Protein AF-0000000085049836 (afdb_homodimer)

InterPro domains:
  IPR004619 Type III pantothenate kinase [MF_01274] (1-254)
  IPR004619 Type III pantothenate kinase [PF03309] (2-205)
  IPR004619 Type III pantothenate kinase [PTHR34265] (1-253)
  IPR004619 Type III pantothenate kinase [TIGR00671] (2-247)
  IPR043129 ATPase, nucleotide binding domain [SSF53067] (1-122)
  IPR043129 ATPase, nucleotide binding domain [SSF53067] (123-252)

pLDDT: mean 95.53, std 3.92, range [73.44, 98.81]

Radius of gyration: 27.14 Å; Cα contacts (8 Å, |Δi|>4): 1117; chains: 2; bounding box: 43×89×60 Å

Sequence (522 aa):
MLLAIEQGNTNTLFAVHDGEGWRAQWRTATESTRTADEYAVWLYQLLQMNGLDFNQIEDCIISSVVPQSLFNLRKLAQRYFNKTPYVIGDNTHLGIEVRIDKPSEAGADRLVNTVGAWIKYGGPLIVIDSGTATTFDVVAADGALEGTAIAPGINLSVQALHSAAAKLPRIAIERPAHYIGKDTVSAMQSGIFWGYMGLIEYLTDKIQAEYGQSMTVVATGGVASLFEGATDRIHHFDPDLTLRGLLEIYQRTLSNQKKNEMLLAIEQGNTNTLFAVHDGEGWRAQWRTATESTRTADEYAVWLYQLLQMNGLDFNQIEDCIISSVVPQSLFNLRKLAQRYFNKTPYVIGDNTHLGIEVRIDKPSEAGADRLVNTVGAWIKYGGPLIVIDSGTATTFDVVAADGALEGTAIAPGINLSVQALHSAAAKLPRIAIERPAHYIGKDTVSAMQSGIFWGYMGLIEYLTDKIQAEYGQSMTVVATGGVASLFEGATDRIHHFDPDLTLRGLLEIYQRTLSNQKKNE

Structure (mmCIF, N/CA/C/O backbone):
data_AF-0000000085049836-model_v1
#
loop_
_entity.id
_entity.type
_entity.pdbx_description
1 polymer 'Type III pantothenate kinase'
#
loop_
_atom_site.group_PDB
_atom_site.id
_atom_site.type_symbol
_atom_site.label_atom_id
_atom_site.label_alt_id
_atom_site.label_comp_id
_atom_site.label_asym_id
_atom_site.label_entity_id
_atom_site.label_seq_id
_atom_site.pdbx_PDB_ins_code
_atom_site.Cartn_x
_atom_site.Cartn_y
_atom_site.Cartn_z
_atom_site.occupancy
_atom_site.B_iso_or_equiv
_atom_site.auth_seq_id
_atom_site.auth_comp_id
_atom_site.auth_asym_id
_atom_site.auth_atom_id
_atom_site.pdbx_PDB_model_num
ATOM 1 N N . MET A 1 1 ? -10.133 38.125 11.219 1 96.75 1 MET A N 1
ATOM 2 C CA . MET A 1 1 ? -10.195 36.656 11.203 1 96.75 1 MET A CA 1
ATOM 3 C C . MET A 1 1 ? -9.031 36.062 10.398 1 96.75 1 MET A C 1
ATOM 5 O O . MET A 1 1 ? -8.477 36.75 9.523 1 96.75 1 MET A O 1
ATOM 9 N N . LEU A 1 2 ? -8.625 34.938 10.805 1 98.44 2 LEU A N 1
ATOM 10 C CA . LEU A 1 2 ? -7.551 34.25 10.109 1 98.44 2 LEU A CA 1
ATOM 11 C C . LEU A 1 2 ? -8.117 33.188 9.141 1 98.44 2 LEU A C 1
ATOM 13 O O . LEU A 1 2 ? -8.984 32.406 9.516 1 98.44 2 LEU A O 1
ATOM 17 N N . LEU A 1 3 ? -7.691 33.25 7.871 1 98.75 3 LEU A N 1
ATOM 18 C CA . LEU A 1 3 ? -7.938 32.156 6.922 1 98.75 3 LEU A CA 1
ATOM 19 C C . LEU A 1 3 ? -6.766 31.188 6.895 1 98.75 3 LEU A C 1
ATOM 21 O O . LEU A 1 3 ? -5.641 31.562 6.555 1 98.75 3 LEU A O 1
ATOM 25 N N . ALA A 1 4 ? -7.016 30 7.32 1 98.75 4 ALA A N 1
ATOM 26 C CA . ALA A 1 4 ? -6.012 28.938 7.258 1 98.75 4 ALA A CA 1
ATOM 27 C C . ALA A 1 4 ? -6.277 28 6.082 1 98.75 4 ALA A C 1
ATOM 29 O O . ALA A 1 4 ? -7.402 27.531 5.895 1 98.75 4 ALA A O 1
ATOM 30 N N . ILE A 1 5 ? -5.258 27.734 5.285 1 98.5 5 ILE A N 1
ATOM 31 C CA . ILE A 1 5 ? -5.363 26.859 4.121 1 98.5 5 ILE A CA 1
ATOM 32 C C . ILE A 1 5 ? -4.379 25.703 4.258 1 98.5 5 ILE A C 1
ATOM 34 O O . ILE A 1 5 ? -3.172 25.906 4.383 1 98.5 5 ILE A O 1
ATOM 38 N N . GLU A 1 6 ? -4.852 24.547 4.324 1 97.44 6 GLU A N 1
ATOM 39 C CA . GLU A 1 6 ? -4.059 23.328 4.305 1 97.44 6 GLU A CA 1
ATOM 40 C C . GLU A 1 6 ? -4.266 22.547 3.002 1 97.44 6 GLU A C 1
ATOM 42 O O . GLU A 1 6 ? -5.312 21.938 2.801 1 97.44 6 GLU A O 1
ATOM 47 N N . GLN A 1 7 ? -3.285 22.562 2.182 1 96.62 7 GLN A N 1
ATOM 48 C CA . GLN A 1 7 ? -3.414 21.969 0.858 1 96.62 7 GLN A CA 1
ATOM 49 C C . GLN A 1 7 ? -2.551 20.719 0.735 1 96.62 7 GLN A C 1
ATOM 51 O O . GLN A 1 7 ? -1.323 20.812 0.684 1 96.62 7 GLN A O 1
ATOM 56 N N . GLY A 1 8 ? -3.211 19.625 0.737 1 93.81 8 GLY A N 1
ATOM 57 C CA . GLY A 1 8 ? -2.566 18.359 0.399 1 93.81 8 GLY A CA 1
ATOM 58 C C . GLY A 1 8 ? -2.678 18.016 -1.072 1 93.81 8 GLY A C 1
ATOM 59 O O . GLY A 1 8 ? -3.227 18.781 -1.86 1 93.81 8 GLY A O 1
ATOM 60 N N . ASN A 1 9 ? -2.211 16.812 -1.449 1 92.25 9 ASN A N 1
ATOM 61 C CA . ASN A 1 9 ? -2.205 16.375 -2.84 1 92.25 9 ASN A CA 1
ATOM 62 C C . ASN A 1 9 ? -3.617 16.094 -3.342 1 92.25 9 ASN A C 1
ATOM 64 O O . ASN A 1 9 ? -3.898 16.234 -4.531 1 92.25 9 ASN A O 1
ATOM 68 N N . THR A 1 10 ? -4.461 15.742 -2.439 1 91 10 THR A N 1
ATOM 69 C CA . THR A 1 10 ? -5.781 15.273 -2.844 1 91 10 THR A CA 1
ATOM 70 C C . THR A 1 10 ? -6.848 16.312 -2.521 1 91 10 THR A C 1
ATOM 72 O O . THR A 1 10 ? -7.742 16.562 -3.332 1 91 10 THR A O 1
ATOM 75 N N . ASN A 1 11 ? -6.746 16.844 -1.366 1 93.44 11 ASN A N 1
ATOM 76 C CA . ASN A 1 11 ? -7.75 17.797 -0.92 1 93.44 11 ASN A CA 1
ATOM 77 C C . ASN A 1 11 ? -7.113 19.047 -0.319 1 93.44 11 ASN A C 1
ATOM 79 O O . ASN A 1 11 ? -5.961 19.016 0.124 1 93.44 11 ASN A O 1
ATOM 83 N N . THR A 1 12 ? -7.883 20.078 -0.351 1 96.81 12 THR A N 1
ATOM 84 C CA . THR A 1 12 ? -7.508 21.344 0.276 1 96.81 12 THR A CA 1
ATOM 85 C C . THR A 1 12 ? -8.547 21.766 1.315 1 96.81 12 THR A C 1
ATOM 87 O O . THR A 1 12 ? -9.742 21.797 1.026 1 96.81 12 THR A O 1
ATOM 90 N N . LEU A 1 13 ? -8.07 22.031 2.48 1 97.44 13 LEU A N 1
ATOM 91 C CA . LEU A 1 13 ? -8.93 22.484 3.57 1 97.44 13 LEU A CA 1
ATOM 92 C C . LEU A 1 13 ? -8.789 23.984 3.783 1 97.44 13 LEU A C 1
ATOM 94 O O . LEU A 1 13 ? -7.668 24.516 3.842 1 97.44 13 LEU A O 1
ATOM 98 N N . PHE A 1 14 ? -9.93 24.672 3.756 1 98.44 14 PHE A N 1
ATOM 99 C CA . PHE A 1 14 ? -10.016 26.078 4.148 1 98.44 14 PHE A CA 1
ATOM 100 C C . PHE A 1 14 ? -10.742 26.219 5.477 1 98.44 14 PHE A C 1
ATOM 102 O O . PHE A 1 14 ? -11.805 25.625 5.68 1 98.44 14 PHE A O 1
ATOM 109 N N . ALA A 1 15 ? -10.141 26.984 6.375 1 98.56 15 ALA A N 1
ATOM 110 C CA . ALA A 1 15 ? -10.773 27.188 7.672 1 98.56 15 ALA A CA 1
ATOM 111 C C . ALA A 1 15 ? -10.641 28.641 8.117 1 98.56 15 ALA A C 1
ATOM 113 O O . ALA A 1 15 ? -9.625 29.297 7.84 1 98.56 15 ALA A O 1
ATOM 114 N N . VAL A 1 16 ? -11.641 29.141 8.812 1 98.44 16 VAL A N 1
ATOM 115 C CA . VAL A 1 16 ? -11.633 30.516 9.297 1 98.44 16 VAL A CA 1
ATOM 116 C C . VAL A 1 16 ? -11.672 30.516 10.828 1 98.44 16 VAL A C 1
ATOM 118 O O . VAL A 1 16 ? -12.508 29.859 11.438 1 98.44 16 VAL A O 1
ATOM 121 N N . HIS A 1 17 ? -10.711 31.203 11.406 1 98.31 17 HIS A N 1
ATOM 122 C CA . HIS A 1 17 ? -10.625 31.391 12.852 1 98.31 17 HIS A CA 1
ATOM 123 C C . HIS A 1 17 ? -10.922 32.844 13.242 1 98.31 17 HIS A C 1
ATOM 125 O O . HIS A 1 17 ? -10.359 33.75 12.672 1 98.31 17 HIS A O 1
ATOM 131 N N . ASP A 1 18 ? -11.758 33.062 14.258 1 96.88 18 ASP A N 1
ATOM 132 C CA . ASP A 1 18 ? -12.18 34.438 14.57 1 96.88 18 ASP A CA 1
ATOM 133 C C . ASP A 1 18 ? -11.414 34.969 15.773 1 96.88 18 ASP A C 1
ATOM 135 O O . ASP A 1 18 ? -11.828 35.969 16.375 1 96.88 18 ASP A O 1
ATOM 139 N N . GLY A 1 19 ? -10.367 34.281 16.188 1 95.25 19 GLY A N 1
ATOM 140 C CA . GLY A 1 19 ? -9.602 34.688 17.359 1 95.25 19 GLY A CA 1
ATOM 141 C C . GLY A 1 19 ? -9.922 33.844 18.578 1 95.25 19 GLY A C 1
ATOM 142 O O . GLY A 1 19 ? -9.078 33.656 19.469 1 95.25 19 GLY A O 1
ATOM 143 N N . GLU A 1 20 ? -11.094 33.312 18.641 1 96.19 20 GLU A N 1
ATOM 144 C CA . GLU A 1 20 ? -11.547 32.531 19.766 1 96.19 20 GLU A CA 1
ATOM 145 C C . GLU A 1 20 ? -11.703 31.047 19.375 1 96.19 20 GLU A C 1
ATOM 147 O O . GLU A 1 20 ? -11.367 30.156 20.156 1 96.19 20 GLU A O 1
ATOM 152 N N . GLY A 1 21 ? -12.18 30.859 18.203 1 97.06 21 GLY A N 1
ATOM 153 C CA . GLY A 1 21 ? -12.398 29.5 17.734 1 97.06 21 GLY A CA 1
ATOM 154 C C . GLY A 1 21 ? -12.562 29.406 16.234 1 97.06 21 GLY A C 1
ATOM 155 O O . GLY A 1 21 ? -12.578 30.438 15.539 1 97.06 21 GLY A O 1
ATOM 156 N N . TRP A 1 22 ? -12.609 28.219 15.789 1 97.31 22 TRP A N 1
ATOM 157 C CA . TRP A 1 22 ? -12.852 27.969 14.367 1 97.31 22 TRP A CA 1
ATOM 158 C C . TRP A 1 22 ? -14.328 28.141 14.031 1 97.31 22 TRP A C 1
ATOM 160 O O . TRP A 1 22 ? -15.188 27.516 14.641 1 97.31 22 TRP A O 1
ATOM 170 N N . ARG A 1 23 ? -14.617 28.906 13.016 1 96.56 23 ARG A N 1
ATOM 171 C CA . ARG A 1 23 ? -15.984 29.297 12.695 1 96.56 23 ARG A CA 1
ATOM 172 C C . ARG A 1 23 ? -16.516 28.453 11.531 1 96.56 23 ARG A C 1
ATOM 174 O O . ARG A 1 23 ? -17.734 28.219 11.438 1 96.56 23 ARG A O 1
ATOM 181 N N . ALA A 1 24 ? -15.656 28.094 10.641 1 97.19 24 ALA A N 1
ATOM 182 C CA . ALA A 1 24 ? -16.062 27.344 9.453 1 97.19 24 ALA A CA 1
ATOM 183 C C . ALA A 1 24 ? -14.883 26.594 8.852 1 97.19 24 ALA A C 1
ATOM 185 O O . ALA A 1 24 ? -13.734 27.016 8.984 1 97.19 24 ALA A O 1
ATOM 186 N N . GLN A 1 25 ? -15.156 25.5 8.281 1 97.62 25 GLN A N 1
ATOM 187 C CA . GLN A 1 25 ? -14.203 24.656 7.559 1 97.62 25 GLN A CA 1
ATOM 188 C C . GLN A 1 25 ? -14.812 24.109 6.27 1 97.62 25 GLN A C 1
ATOM 190 O O . GLN A 1 25 ? -15.977 23.703 6.25 1 97.62 25 GLN A O 1
ATOM 195 N N . TRP A 1 26 ? -14.055 24.188 5.203 1 98.12 26 TRP A N 1
ATOM 196 C CA . TRP A 1 26 ? -14.508 23.672 3.912 1 98.12 26 TRP A CA 1
ATOM 197 C C . TRP A 1 26 ? -13.398 22.891 3.215 1 98.12 26 TRP A C 1
ATOM 199 O O . TRP A 1 26 ? -12.211 23.219 3.375 1 98.12 26 TRP A O 1
ATOM 209 N N . ARG A 1 27 ? -13.789 21.938 2.494 1 96.69 27 ARG A N 1
ATOM 210 C CA . ARG A 1 27 ? -12.828 21.156 1.721 1 96.69 27 ARG A CA 1
ATOM 211 C C . ARG A 1 27 ? -13.172 21.172 0.235 1 96.69 27 ARG A C 1
ATOM 213 O O . ARG A 1 27 ? -14.344 21.266 -0.135 1 96.69 27 ARG A O 1
ATOM 220 N N . THR A 1 28 ? -12.172 21.188 -0.581 1 97.19 28 THR A N 1
ATOM 221 C CA . THR A 1 28 ? -12.297 21.031 -2.025 1 97.19 28 THR A CA 1
ATOM 222 C C . THR A 1 28 ? -11.188 20.141 -2.57 1 97.19 28 THR A C 1
ATOM 224 O O . THR A 1 28 ? -10.148 19.969 -1.933 1 97.19 28 THR A O 1
ATOM 227 N N . ALA A 1 29 ? -11.445 19.484 -3.703 1 95.75 29 ALA A N 1
ATOM 228 C CA . ALA A 1 29 ? -10.391 18.703 -4.359 1 95.75 29 ALA A CA 1
ATOM 229 C C . ALA A 1 29 ? -9.211 19.609 -4.742 1 95.75 29 ALA A C 1
ATOM 231 O O . ALA A 1 29 ? -9.406 20.75 -5.16 1 95.75 29 ALA A O 1
ATOM 232 N N . THR A 1 30 ? -8.047 19.078 -4.555 1 95.12 30 THR A N 1
ATOM 233 C CA . THR A 1 30 ? -6.863 19.812 -4.98 1 95.12 30 THR A CA 1
ATOM 234 C C . THR A 1 30 ? -6.723 19.781 -6.5 1 95.12 30 THR A C 1
ATOM 236 O O . THR A 1 30 ? -6.652 18.703 -7.098 1 95.12 30 THR A O 1
ATOM 239 N N . GLU A 1 31 ? -6.805 20.922 -7.059 1 93.56 31 GLU A N 1
ATOM 240 C CA . GLU A 1 31 ? -6.535 21.125 -8.484 1 93.56 31 GLU A CA 1
ATOM 241 C C . GLU A 1 31 ? -5.398 22.109 -8.695 1 93.56 31 GLU A C 1
ATOM 243 O O . GLU A 1 31 ? -5.539 23.297 -8.406 1 93.56 31 GLU A O 1
ATOM 248 N N . SER A 1 32 ? -4.34 21.609 -9.281 1 89.38 32 SER A N 1
ATOM 249 C CA . SER A 1 32 ? -3.115 22.391 -9.383 1 89.38 32 SER A CA 1
ATOM 250 C C . SER A 1 32 ? -3.301 23.594 -10.312 1 89.38 32 SER A C 1
ATOM 252 O O . SER A 1 32 ? -2.576 24.578 -10.211 1 89.38 32 SER A O 1
ATOM 254 N N . THR A 1 33 ? -4.293 23.516 -11.18 1 91.56 33 THR A N 1
ATOM 255 C CA . THR A 1 33 ? -4.457 24.562 -12.172 1 91.56 33 THR A CA 1
ATOM 256 C C . THR A 1 33 ? -5.531 25.562 -11.727 1 91.56 33 THR A C 1
ATOM 258 O O . THR A 1 33 ? -5.816 26.531 -12.438 1 91.56 33 THR A O 1
ATOM 261 N N . ARG A 1 34 ? -6.148 25.312 -10.594 1 95.31 34 ARG A N 1
ATOM 262 C CA . ARG A 1 34 ? -7.172 26.234 -10.109 1 95.31 34 ARG A CA 1
ATOM 263 C C . ARG A 1 34 ? -6.594 27.641 -9.891 1 95.31 34 ARG A C 1
ATOM 265 O O . ARG A 1 34 ? -5.547 27.781 -9.258 1 95.31 34 ARG A O 1
ATOM 272 N N . THR A 1 35 ? -7.238 28.672 -10.469 1 96.38 35 THR A N 1
ATOM 273 C CA . THR A 1 35 ? -6.734 30.031 -10.391 1 96.38 35 THR A CA 1
ATOM 274 C C . THR A 1 35 ? -7.191 30.703 -9.102 1 96.38 35 THR A C 1
ATOM 276 O O . THR A 1 35 ? -8.094 30.219 -8.422 1 96.38 35 THR A O 1
ATOM 279 N N . ALA A 1 36 ? -6.523 31.875 -8.789 1 97.5 36 ALA A N 1
ATOM 280 C CA . ALA A 1 36 ? -6.895 32.688 -7.629 1 97.5 36 ALA A CA 1
ATOM 281 C C . ALA A 1 36 ? -8.359 33.094 -7.699 1 97.5 36 ALA A C 1
ATOM 283 O O . ALA A 1 36 ? -9.062 33.094 -6.688 1 97.5 36 ALA A O 1
ATOM 284 N N . ASP A 1 37 ? -8.828 33.406 -8.906 1 98 37 ASP A N 1
ATOM 285 C CA . ASP A 1 37 ? -10.195 33.875 -9.094 1 98 37 ASP A CA 1
ATOM 286 C C . ASP A 1 37 ? -11.195 32.75 -8.844 1 98 37 ASP A C 1
ATOM 288 O O . ASP A 1 37 ? -12.273 32.969 -8.289 1 98 37 ASP A O 1
ATOM 292 N N . GLU A 1 38 ? -10.828 31.562 -9.273 1 98 38 GLU A N 1
ATOM 293 C CA . GLU A 1 38 ? -11.688 30.406 -9.031 1 98 38 GLU A CA 1
ATOM 294 C C . GLU A 1 38 ? -11.805 30.109 -7.535 1 98 38 GLU A C 1
ATOM 296 O O . GLU A 1 38 ? -12.898 29.844 -7.031 1 98 38 GLU A O 1
ATOM 301 N N . TYR A 1 39 ? -10.68 30.172 -6.844 1 97.81 39 TYR A N 1
ATOM 302 C CA . TYR A 1 39 ? -10.703 30.031 -5.391 1 97.81 39 TYR A CA 1
ATOM 303 C C . TYR A 1 39 ? -11.578 31.094 -4.75 1 97.81 39 TYR A C 1
ATOM 305 O O . TYR A 1 39 ? -12.367 30.812 -3.85 1 97.81 39 TYR A O 1
ATOM 313 N N . ALA A 1 40 ? -11.438 32.312 -5.223 1 97.94 40 ALA A N 1
ATOM 314 C CA . ALA A 1 40 ? -12.125 33.469 -4.637 1 97.94 40 ALA A CA 1
ATOM 315 C C . ALA A 1 40 ? -13.633 33.312 -4.758 1 97.94 40 ALA A C 1
ATOM 317 O O . ALA A 1 40 ? -14.367 33.531 -3.787 1 97.94 40 ALA A O 1
ATOM 318 N N . VAL A 1 41 ? -14.055 32.969 -5.934 1 98.12 41 VAL A N 1
ATOM 319 C CA . VAL A 1 41 ? -15.492 32.812 -6.172 1 98.12 41 VAL A CA 1
ATOM 320 C C . VAL A 1 41 ? -16.062 31.719 -5.277 1 98.12 41 VAL A C 1
ATOM 322 O O . VAL A 1 41 ? -17.109 31.906 -4.645 1 98.12 41 VAL A O 1
ATOM 325 N N . TRP A 1 42 ? -15.375 30.625 -5.277 1 97.94 42 TRP A N 1
ATOM 326 C CA . TRP A 1 42 ? -15.781 29.484 -4.48 1 97.94 42 TRP A CA 1
ATOM 327 C C . TRP A 1 42 ? -15.82 29.828 -2.998 1 97.94 42 TRP A C 1
ATOM 329 O O . TRP A 1 42 ? -16.812 29.578 -2.32 1 97.94 42 TRP A O 1
ATOM 339 N N . LEU A 1 43 ? -14.781 30.453 -2.5 1 97.94 43 LEU A N 1
ATOM 340 C CA . LEU A 1 43 ? -14.641 30.797 -1.088 1 97.94 43 LEU A CA 1
ATOM 341 C C . LEU A 1 43 ? -15.625 31.891 -0.685 1 97.94 43 LEU A C 1
ATOM 343 O O . LEU A 1 43 ? -16.188 31.844 0.413 1 97.94 43 LEU A O 1
ATOM 347 N N . TYR A 1 44 ? -15.844 32.812 -1.557 1 97.88 44 TYR A N 1
ATOM 348 C CA . TYR A 1 44 ? -16.75 33.938 -1.281 1 97.88 44 TYR A CA 1
ATOM 349 C C . TYR A 1 44 ? -18.156 33.406 -0.995 1 97.88 44 TYR A C 1
ATOM 351 O O . TYR A 1 44 ? -18.797 33.844 -0.028 1 97.88 44 TYR A O 1
ATOM 359 N N . GLN A 1 45 ? -18.625 32.531 -1.851 1 97.94 45 GLN A N 1
ATOM 360 C CA . GLN A 1 45 ? -19.969 31.984 -1.692 1 97.94 45 GLN A CA 1
ATOM 361 C C . GLN A 1 45 ? -20.094 31.25 -0.365 1 97.94 45 GLN A C 1
ATOM 363 O O . GLN A 1 45 ? -21.109 31.391 0.328 1 97.94 45 GLN A O 1
ATOM 368 N N . LEU A 1 46 ? -19.109 30.531 -0.038 1 98.06 46 LEU A N 1
ATOM 369 C CA . LEU A 1 46 ? -19.141 29.766 1.197 1 98.06 46 LEU A CA 1
ATOM 370 C C . LEU A 1 46 ? -19.109 30.672 2.416 1 98.06 46 LEU A C 1
ATOM 372 O O . LEU A 1 46 ? -19.781 30.406 3.414 1 98.06 46 LEU A O 1
ATOM 376 N N . LEU A 1 47 ? -18.297 31.703 2.357 1 97.12 47 LEU A N 1
ATOM 377 C CA . LEU A 1 47 ? -18.281 32.688 3.43 1 97.12 47 LEU A CA 1
ATOM 378 C C . LEU A 1 47 ? -19.672 33.312 3.609 1 97.12 47 LEU A C 1
ATOM 380 O O . LEU A 1 47 ? -20.188 33.375 4.727 1 97.12 47 LEU A O 1
ATOM 384 N N . GLN A 1 48 ? -20.266 33.688 2.527 1 96.88 48 GLN A N 1
ATOM 385 C CA . GLN A 1 48 ? -21.578 34.312 2.572 1 96.88 48 GLN A CA 1
ATOM 386 C C . GLN A 1 48 ? -22.625 33.375 3.174 1 96.88 48 GLN A C 1
ATOM 388 O O . GLN A 1 48 ? -23.453 33.812 3.98 1 96.88 48 GLN A O 1
ATOM 393 N N . MET A 1 49 ? -22.562 32.219 2.775 1 97.44 49 MET A N 1
ATOM 394 C CA . MET A 1 49 ? -23.5 31.219 3.271 1 97.44 49 MET A CA 1
ATOM 395 C C . MET A 1 49 ? -23.375 31.047 4.781 1 97.44 49 MET A C 1
ATOM 397 O O . MET A 1 49 ? -24.312 30.594 5.441 1 97.44 49 MET A O 1
ATOM 401 N N . ASN A 1 50 ? -22.266 31.438 5.316 1 96.19 50 ASN A N 1
ATOM 402 C CA . ASN A 1 50 ? -22.031 31.297 6.75 1 96.19 50 ASN A CA 1
ATOM 403 C C . ASN A 1 50 ? -22.047 32.656 7.457 1 96.19 50 ASN A C 1
ATOM 405 O O . ASN A 1 50 ? -21.547 32.781 8.578 1 96.19 50 ASN A O 1
ATOM 409 N N . GLY A 1 51 ? -22.5 33.625 6.773 1 95.94 51 GLY A N 1
ATOM 410 C CA . GLY A 1 51 ? -22.641 34.969 7.363 1 95.94 51 GLY A CA 1
ATOM 411 C C . GLY A 1 51 ? -21.312 35.688 7.527 1 95.94 51 GLY A C 1
ATOM 412 O O . GLY A 1 51 ? -21.172 36.531 8.414 1 95.94 51 GLY A O 1
ATOM 413 N N . LEU A 1 52 ? -20.328 35.312 6.809 1 95.88 52 LEU A N 1
ATOM 414 C CA . LEU A 1 52 ? -19.016 35.938 6.832 1 95.88 52 LEU A CA 1
ATOM 415 C C . LEU A 1 52 ? -18.734 36.656 5.523 1 95.88 52 LEU A C 1
ATOM 417 O O . LEU A 1 52 ? -19.5 36.531 4.566 1 95.88 52 LEU A O 1
ATOM 421 N N . ASP A 1 53 ? -17.672 37.469 5.547 1 95 53 ASP A N 1
ATOM 422 C CA . ASP A 1 53 ? -17.312 38.25 4.371 1 95 53 ASP A CA 1
ATOM 423 C C . ASP A 1 53 ? -15.789 38.344 4.211 1 95 53 ASP A C 1
ATOM 425 O O . ASP A 1 53 ? -15.047 38.188 5.184 1 95 53 ASP A O 1
ATOM 429 N N . PHE A 1 54 ? -15.391 38.656 2.979 1 95.75 54 PHE A N 1
ATOM 430 C CA . PHE A 1 54 ? -13.969 38.781 2.674 1 95.75 54 PHE A CA 1
ATOM 431 C C . PHE A 1 54 ? -13.328 39.875 3.521 1 95.75 54 PHE A C 1
ATOM 433 O O . PHE A 1 54 ? -12.156 39.781 3.902 1 95.75 54 PHE A O 1
ATOM 440 N N . ASN A 1 55 ? -14.062 40.906 3.783 1 95.5 55 ASN A N 1
ATOM 441 C CA . ASN A 1 55 ? -13.523 42.062 4.512 1 95.5 55 ASN A CA 1
ATOM 442 C C . ASN A 1 55 ? -13.195 41.688 5.957 1 95.5 55 ASN A C 1
ATOM 444 O O . ASN A 1 55 ? -12.469 42.438 6.633 1 95.5 55 ASN A O 1
ATOM 448 N N . GLN A 1 56 ? -13.68 40.562 6.406 1 96.44 56 GLN A N 1
ATOM 449 C CA . GLN A 1 56 ? -13.453 40.125 7.777 1 96.44 56 GLN A CA 1
ATOM 450 C C . GLN A 1 56 ? -12.164 39.312 7.887 1 96.44 56 GLN A C 1
ATOM 452 O O 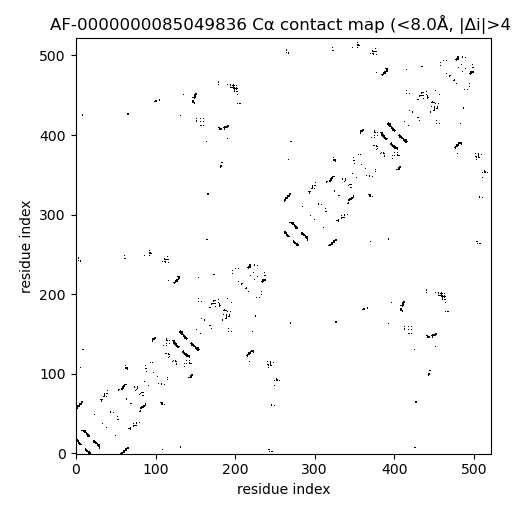. GLN A 1 56 ? -11.695 39.031 8.992 1 96.44 56 GLN A O 1
ATOM 457 N N . ILE A 1 57 ? -11.617 38.906 6.77 1 97.44 57 ILE A N 1
ATOM 458 C CA . ILE A 1 57 ? -10.375 38.156 6.77 1 97.44 57 ILE A CA 1
ATOM 459 C C . ILE A 1 57 ? -9.188 39.094 6.922 1 97.44 57 ILE A C 1
ATOM 461 O O . ILE A 1 57 ? -8.953 39.969 6.062 1 97.44 57 ILE A O 1
ATOM 465 N N . GLU A 1 58 ? -8.398 38.969 7.957 1 96.56 58 GLU A N 1
ATOM 466 C CA . GLU A 1 58 ? -7.336 39.875 8.305 1 96.56 58 GLU A CA 1
ATOM 467 C C . GLU A 1 58 ? -5.965 39.312 7.988 1 96.56 58 GLU A C 1
ATOM 469 O O . GLU A 1 58 ? -4.98 40.031 7.863 1 96.56 58 GLU A O 1
ATOM 474 N N . ASP A 1 59 ? -5.871 38 7.938 1 97.69 59 ASP A N 1
ATOM 475 C CA . ASP A 1 59 ? -4.613 37.312 7.633 1 97.69 59 ASP A CA 1
ATOM 476 C C . ASP A 1 59 ? -4.871 35.938 7.008 1 97.69 59 ASP A C 1
ATOM 478 O O . ASP A 1 59 ? -5.996 35.438 7.047 1 97.69 59 ASP A O 1
ATOM 482 N N . CYS A 1 60 ? -3.828 35.438 6.426 1 98.56 60 CYS A N 1
ATOM 483 C CA . CYS A 1 60 ? -3.893 34.125 5.766 1 98.56 60 CYS A CA 1
ATOM 484 C C . CYS A 1 60 ? -2.629 33.312 6.027 1 98.56 60 CYS A C 1
ATOM 486 O O . CYS A 1 60 ? -1.52 33.844 5.969 1 98.56 60 CYS A O 1
ATOM 488 N N . ILE A 1 61 ? -2.783 32.125 6.434 1 98.75 61 ILE A N 1
ATOM 489 C CA . ILE A 1 61 ? -1.655 31.203 6.57 1 98.75 61 ILE A CA 1
ATOM 490 C C . ILE A 1 61 ? -1.873 29.969 5.684 1 98.75 61 ILE A C 1
ATOM 492 O O . ILE A 1 61 ? -2.99 29.469 5.586 1 98.75 61 ILE A O 1
ATOM 496 N N . ILE A 1 62 ? -0.816 29.531 4.969 1 98.56 62 ILE A N 1
ATOM 497 C CA . ILE A 1 62 ? -0.927 28.469 3.965 1 98.56 62 ILE A CA 1
ATOM 498 C C . ILE A 1 62 ? 0.095 27.375 4.258 1 98.56 62 ILE A C 1
ATOM 500 O O . ILE A 1 62 ? 1.283 27.656 4.43 1 98.56 62 ILE A O 1
ATOM 504 N N . SER A 1 63 ? -0.367 26.203 4.418 1 97.94 63 SER A N 1
ATOM 505 C CA . SER A 1 63 ? 0.433 24.984 4.352 1 97.94 63 SER A CA 1
ATOM 506 C C . SER A 1 63 ? 0.129 24.188 3.086 1 97.94 63 SER A C 1
ATOM 508 O O . SER A 1 63 ? -0.997 23.719 2.893 1 97.94 63 SER A O 1
ATOM 510 N N . SER A 1 64 ? 1.1 24.062 2.211 1 95.94 64 SER A N 1
ATOM 511 C CA . SER A 1 64 ? 0.86 23.359 0.948 1 95.94 64 SER A CA 1
ATOM 512 C C . SER A 1 64 ? 2.014 22.438 0.602 1 95.94 64 SER A C 1
ATOM 514 O O . SER A 1 64 ? 3.182 22.781 0.798 1 95.94 64 SER A O 1
ATOM 516 N N . VAL A 1 65 ? 1.669 21.297 0.157 1 92.81 65 VAL A N 1
ATOM 517 C CA . VAL A 1 65 ? 2.693 20.391 -0.353 1 92.81 65 VAL A CA 1
ATOM 518 C C . VAL A 1 65 ? 2.578 20.281 -1.871 1 92.81 65 VAL A C 1
ATOM 520 O O . VAL A 1 65 ? 3.104 19.344 -2.475 1 92.81 65 VAL A O 1
ATOM 523 N N . VAL A 1 66 ? 1.853 21.156 -2.512 1 92.38 66 VAL A N 1
ATOM 524 C CA . VAL A 1 66 ? 1.665 21.234 -3.957 1 92.38 66 VAL A CA 1
ATOM 525 C C . VAL A 1 66 ? 2.268 22.531 -4.484 1 92.38 66 VAL A C 1
ATOM 527 O O . VAL A 1 66 ? 1.56 23.531 -4.648 1 92.38 66 VAL A O 1
ATOM 530 N N . PRO A 1 67 ? 3.459 22.469 -4.883 1 87.12 67 PRO A N 1
ATOM 531 C CA . PRO A 1 67 ? 4.16 23.688 -5.27 1 87.12 67 PRO A CA 1
ATOM 532 C C . PRO A 1 67 ? 3.449 24.438 -6.391 1 87.12 67 PRO A C 1
ATOM 534 O O . PRO A 1 67 ? 3.385 25.672 -6.367 1 87.12 67 PRO A O 1
ATOM 537 N N . GLN A 1 68 ? 2.834 23.734 -7.266 1 88.06 68 GLN A N 1
ATOM 538 C CA . GLN A 1 68 ? 2.227 24.328 -8.453 1 88.06 68 GLN A CA 1
ATOM 539 C C . GLN A 1 68 ? 1.016 25.172 -8.078 1 88.06 68 GLN A C 1
ATOM 541 O O . GLN A 1 68 ? 0.636 26.094 -8.82 1 88.06 68 GLN A O 1
ATOM 546 N N . SER A 1 69 ? 0.472 24.891 -6.93 1 93.12 69 SER A N 1
ATOM 547 C CA . SER A 1 69 ? -0.758 25.562 -6.52 1 93.12 69 SER A CA 1
ATOM 548 C C . SER A 1 69 ? -0.463 26.75 -5.625 1 93.12 69 SER A C 1
ATOM 550 O O . SER A 1 69 ? -1.329 27.609 -5.418 1 93.12 69 SER A O 1
ATOM 552 N N . LEU A 1 70 ? 0.715 26.812 -5.129 1 93.88 70 LEU A N 1
ATOM 553 C CA . LEU A 1 70 ? 1.061 27.797 -4.121 1 93.88 70 LEU A CA 1
ATOM 554 C C . LEU A 1 70 ? 0.964 29.219 -4.695 1 93.88 70 LEU A C 1
ATOM 556 O O . LEU A 1 70 ? 0.54 30.141 -4.004 1 93.88 70 LEU A O 1
ATOM 560 N N . PHE A 1 71 ? 1.333 29.359 -5.957 1 95 71 PHE A N 1
ATOM 561 C CA . PHE A 1 71 ? 1.276 30.656 -6.609 1 95 71 PHE A CA 1
ATOM 562 C C . PHE A 1 71 ? -0.14 31.219 -6.57 1 95 71 PHE A C 1
ATOM 564 O O . PHE A 1 71 ? -0.345 32.375 -6.18 1 95 71 PHE A O 1
ATOM 571 N N . ASN A 1 72 ? -1.094 30.422 -6.945 1 97.12 72 ASN A N 1
ATOM 572 C CA . ASN A 1 72 ? -2.477 30.875 -7.031 1 97.12 72 ASN A CA 1
ATOM 573 C C . ASN A 1 72 ? -3.08 31.109 -5.648 1 97.12 72 ASN A C 1
ATOM 575 O O . ASN A 1 72 ? -3.912 32 -5.477 1 97.12 72 ASN A O 1
ATOM 579 N N . LEU A 1 73 ? -2.643 30.391 -4.691 1 97.88 73 LEU A N 1
ATOM 580 C CA . LEU A 1 73 ? -3.117 30.609 -3.33 1 97.88 73 LEU A CA 1
ATOM 581 C C . LEU A 1 73 ? -2.561 31.906 -2.768 1 97.88 73 LEU A C 1
ATOM 583 O O . LEU A 1 73 ? -3.268 32.625 -2.066 1 97.88 73 LEU A O 1
ATOM 587 N N . ARG A 1 74 ? -1.314 32.188 -3.059 1 97.75 74 ARG A N 1
ATOM 588 C CA . ARG A 1 74 ? -0.734 33.469 -2.684 1 97.75 74 ARG A CA 1
ATOM 589 C C . ARG A 1 74 ? -1.495 34.625 -3.33 1 97.75 74 ARG A C 1
ATOM 591 O O . ARG A 1 74 ? -1.792 35.625 -2.674 1 97.75 74 ARG A O 1
ATOM 598 N N . LYS A 1 75 ? -1.75 34.438 -4.609 1 97.88 75 LYS A N 1
ATOM 599 C CA . LYS A 1 75 ? -2.473 35.469 -5.355 1 97.88 75 LYS A CA 1
ATOM 600 C C . LYS A 1 75 ? -3.871 35.688 -4.781 1 97.88 75 LYS A C 1
ATOM 602 O O . LYS A 1 75 ? -4.379 36.812 -4.77 1 97.88 75 LYS A O 1
ATOM 607 N N . LEU A 1 76 ? -4.516 34.625 -4.352 1 98.12 76 LEU A N 1
ATOM 608 C CA . LEU A 1 76 ? -5.812 34.719 -3.691 1 98.12 76 LEU A CA 1
ATOM 609 C C . LEU A 1 76 ? -5.734 35.656 -2.494 1 98.12 76 LEU A C 1
ATOM 611 O O . LEU A 1 76 ? -6.551 36.594 -2.369 1 98.12 76 LEU A O 1
ATOM 615 N N . ALA A 1 77 ? -4.762 35.469 -1.634 1 98.06 77 ALA A N 1
ATOM 616 C CA . ALA A 1 77 ? -4.602 36.281 -0.433 1 98.06 77 ALA A CA 1
ATOM 617 C C . ALA A 1 77 ? -4.297 37.719 -0.793 1 98.06 77 ALA A C 1
ATOM 619 O O . ALA A 1 77 ? -4.887 38.656 -0.229 1 98.06 77 ALA A O 1
ATOM 620 N N . GLN A 1 78 ? -3.43 37.938 -1.726 1 97.81 78 GLN A N 1
ATOM 621 C CA . GLN A 1 78 ? -2.969 39.25 -2.098 1 97.81 78 GLN A CA 1
ATOM 622 C C . GLN A 1 78 ? -4.078 40.062 -2.785 1 97.81 78 GLN A C 1
ATOM 624 O O . GLN A 1 78 ? -4.332 41.219 -2.438 1 97.81 78 GLN A O 1
ATOM 629 N N . ARG A 1 79 ? -4.73 39.438 -3.691 1 97.25 79 ARG A N 1
ATOM 630 C CA . ARG A 1 79 ? -5.691 40.125 -4.539 1 97.25 79 ARG A CA 1
ATOM 631 C C . ARG A 1 79 ? -7.004 40.375 -3.801 1 97.25 79 ARG A C 1
ATOM 633 O O . ARG A 1 79 ? -7.637 41.406 -3.969 1 97.25 79 ARG A O 1
ATOM 640 N N . TYR A 1 80 ? -7.387 39.438 -3.018 1 97.31 80 TYR A N 1
ATOM 641 C CA . TYR A 1 80 ? -8.758 39.5 -2.518 1 97.31 80 TYR A CA 1
ATOM 642 C C . TYR A 1 80 ? -8.781 39.906 -1.043 1 97.31 80 TYR A C 1
ATOM 644 O O . TYR A 1 80 ? -9.781 40.406 -0.545 1 97.31 80 TYR A O 1
ATOM 652 N N . PHE A 1 81 ? -7.676 39.688 -0.4 1 96.56 81 PHE A N 1
ATOM 653 C CA . PHE A 1 81 ? -7.633 40.062 1.009 1 96.56 81 PHE A CA 1
ATOM 654 C C . PHE A 1 81 ? -6.609 41.156 1.246 1 96.56 81 PHE A C 1
ATOM 656 O O . PHE A 1 81 ? -6.5 41.688 2.357 1 96.56 81 PHE A O 1
ATOM 663 N N . ASN A 1 82 ? -5.887 41.469 0.253 1 96.44 82 ASN A N 1
ATOM 664 C CA . ASN A 1 82 ? -4.848 42.5 0.329 1 96.44 82 ASN A CA 1
ATOM 665 C C . ASN A 1 82 ? -3.826 42.188 1.415 1 96.44 82 ASN A C 1
ATOM 667 O O . ASN A 1 82 ? -3.475 43.031 2.219 1 96.44 82 ASN A O 1
ATOM 671 N N . LYS A 1 83 ? -3.408 40.906 1.471 1 96.19 83 LYS A N 1
ATOM 672 C CA . LYS A 1 83 ? -2.461 40.438 2.475 1 96.19 83 LYS A CA 1
ATOM 673 C C . LYS A 1 83 ? -1.408 39.531 1.853 1 96.19 83 LYS A C 1
ATOM 675 O O . LYS A 1 83 ? -1.72 38.719 0.972 1 96.19 83 LYS A O 1
ATOM 680 N N . THR A 1 84 ? -0.172 39.75 2.27 1 97.19 84 THR A N 1
ATOM 681 C CA . THR A 1 84 ? 0.834 38.719 2.008 1 97.19 84 THR A CA 1
ATOM 682 C C . THR A 1 84 ? 0.654 37.531 2.949 1 97.19 84 THR A C 1
ATOM 684 O O . THR A 1 84 ? 0.761 37.656 4.168 1 97.19 84 THR A O 1
ATOM 687 N N . PRO A 1 85 ? 0.359 36.375 2.408 1 98.38 85 PRO A N 1
ATOM 688 C CA . PRO A 1 85 ? 0.081 35.25 3.301 1 98.38 85 PRO A CA 1
ATOM 689 C C . PRO A 1 85 ? 1.336 34.719 3.992 1 98.38 85 PRO A C 1
ATOM 691 O O . PRO A 1 85 ? 2.443 34.875 3.473 1 98.38 85 PRO A O 1
ATOM 694 N N . TYR A 1 86 ? 1.176 34.219 5.188 1 98.38 86 TYR A N 1
ATOM 695 C CA . TYR A 1 86 ? 2.189 33.375 5.844 1 98.38 86 TYR A CA 1
ATOM 696 C C . TYR A 1 86 ? 2.234 31.984 5.246 1 98.38 86 TYR A C 1
ATOM 698 O O . TYR A 1 86 ? 1.228 31.281 5.238 1 98.38 86 TYR A O 1
ATOM 706 N N . VAL A 1 87 ? 3.348 31.656 4.699 1 97.94 87 VAL A N 1
ATOM 707 C CA . VAL A 1 87 ? 3.488 30.344 4.051 1 97.94 87 VAL A CA 1
ATOM 708 C C . VAL A 1 87 ? 4.469 29.484 4.836 1 97.94 87 VAL A C 1
ATOM 710 O O . VAL A 1 87 ? 5.625 29.859 5.035 1 97.94 87 VAL A O 1
ATOM 713 N N . ILE A 1 88 ? 3.99 28.344 5.277 1 97.75 88 ILE A N 1
ATOM 714 C CA . ILE A 1 88 ? 4.824 27.406 6.031 1 97.75 88 ILE A CA 1
ATOM 715 C C . ILE A 1 88 ? 6.086 27.094 5.234 1 97.75 88 ILE A C 1
ATOM 717 O O . ILE A 1 88 ? 6.008 26.719 4.059 1 97.75 88 ILE A O 1
ATOM 721 N N . GLY A 1 89 ? 7.25 27.203 5.887 1 92.62 89 GLY A N 1
ATOM 722 C CA . GLY A 1 89 ? 8.523 26.922 5.242 1 92.62 89 GLY A CA 1
ATOM 723 C C . GLY A 1 89 ? 9.117 28.125 4.547 1 92.62 89 GLY A C 1
ATOM 724 O O . GLY A 1 89 ? 10.25 28.078 4.07 1 92.62 89 GLY A O 1
ATOM 725 N N . ASP A 1 90 ? 8.461 29.203 4.43 1 94.19 90 ASP A N 1
ATOM 726 C CA . ASP A 1 90 ? 8.93 30.406 3.758 1 94.19 90 ASP A CA 1
ATOM 727 C C . ASP A 1 90 ? 9.078 31.562 4.746 1 94.19 90 ASP A C 1
ATOM 729 O O . ASP A 1 90 ? 10.172 31.812 5.262 1 94.19 90 ASP A O 1
ATOM 733 N N . ASN A 1 91 ? 8.062 32.125 5.25 1 96.5 91 ASN A N 1
ATOM 734 C CA . ASN A 1 91 ? 8.133 33.312 6.082 1 96.5 91 ASN A CA 1
ATOM 735 C C . ASN A 1 91 ? 7.426 33.094 7.422 1 96.5 91 ASN A C 1
ATOM 737 O O . ASN A 1 91 ? 6.793 34.031 7.945 1 96.5 91 ASN A O 1
ATOM 741 N N . THR A 1 92 ? 7.496 31.906 7.922 1 97.62 92 THR A N 1
ATOM 742 C CA . THR A 1 92 ? 6.871 31.609 9.203 1 97.62 92 THR A CA 1
ATOM 743 C C . THR A 1 92 ? 7.918 31.172 10.227 1 97.62 92 THR A C 1
ATOM 745 O O . THR A 1 92 ? 9.016 30.75 9.859 1 97.62 92 THR A O 1
ATOM 748 N N . HIS A 1 93 ? 7.559 31.344 11.477 1 97.38 93 HIS A N 1
ATOM 749 C CA . HIS A 1 93 ? 8.359 30.859 12.602 1 97.38 93 HIS A CA 1
ATOM 750 C C . HIS A 1 93 ? 7.738 29.625 13.227 1 97.38 93 HIS A C 1
ATOM 752 O O . HIS A 1 93 ? 6.766 29.719 13.977 1 97.38 93 HIS A O 1
ATOM 758 N N . LEU A 1 94 ? 8.305 28.5 13.023 1 96.81 94 LEU A N 1
ATOM 759 C CA . LEU A 1 94 ? 7.762 27.234 13.492 1 96.81 94 LEU A CA 1
ATOM 760 C C . LEU A 1 94 ? 7.875 27.125 15.008 1 96.81 94 LEU A C 1
ATOM 762 O O . LEU A 1 94 ? 6.977 26.594 15.664 1 96.81 94 LEU A O 1
ATOM 766 N N . GLY A 1 95 ? 9.016 27.594 15.562 1 96.19 95 GLY A N 1
ATOM 767 C CA . GLY A 1 95 ? 9.273 27.5 16.984 1 96.19 95 GLY A CA 1
ATOM 768 C C . GLY A 1 95 ? 9.828 26.156 17.422 1 96.19 95 GLY A C 1
ATOM 769 O O . GLY A 1 95 ? 9.82 25.828 18.594 1 96.19 95 GLY A O 1
ATOM 770 N N . ILE A 1 96 ? 10.188 25.328 16.5 1 96.38 96 ILE A N 1
ATOM 771 C CA . ILE A 1 96 ? 10.781 24.031 16.781 1 96.38 96 ILE A CA 1
ATOM 772 C C . ILE A 1 96 ? 11.984 23.797 15.867 1 96.38 96 ILE A C 1
ATOM 774 O O . ILE A 1 96 ? 12.086 24.422 14.805 1 96.38 96 ILE A O 1
ATOM 778 N N . GLU A 1 97 ? 12.836 22.875 16.266 1 97.19 97 GLU A N 1
ATOM 779 C CA . GLU A 1 97 ? 13.938 22.484 15.414 1 97.19 97 GLU A CA 1
ATOM 780 C C . GLU A 1 97 ? 13.523 21.359 14.461 1 97.19 97 GLU A C 1
ATOM 782 O O . GLU A 1 97 ? 12.688 20.531 14.805 1 97.19 97 GLU A O 1
ATOM 787 N N . VAL A 1 98 ? 14.062 21.375 13.289 1 97.56 98 VAL A N 1
ATOM 788 C CA . VAL A 1 98 ? 13.906 20.312 12.297 1 97.56 98 VAL A CA 1
ATOM 789 C C . VAL A 1 98 ? 15.227 19.578 12.125 1 97.56 98 VAL A C 1
ATOM 791 O O . VAL A 1 98 ? 16.094 20.016 11.383 1 97.56 98 VAL A O 1
ATOM 794 N N . ARG A 1 99 ? 15.344 18.453 12.812 1 97.5 99 ARG A N 1
ATOM 795 C CA . ARG A 1 99 ? 16.609 17.734 12.922 1 97.5 99 ARG A CA 1
ATOM 796 C C . ARG A 1 99 ? 16.656 16.578 11.914 1 97.5 99 ARG A C 1
ATOM 798 O O . ARG A 1 99 ? 16.812 15.422 12.305 1 97.5 99 ARG A O 1
ATOM 805 N N . ILE A 1 100 ? 16.562 16.859 10.656 1 96.56 100 ILE A N 1
ATOM 806 C CA . ILE A 1 100 ? 16.75 15.898 9.57 1 96.56 100 ILE A CA 1
ATOM 807 C C . ILE A 1 100 ? 17.828 16.406 8.609 1 96.56 100 ILE A C 1
ATOM 809 O O . ILE A 1 100 ? 18.312 17.531 8.758 1 96.56 100 ILE A O 1
ATOM 813 N N . ASP A 1 101 ? 18.25 15.625 7.68 1 95.19 101 ASP A N 1
ATOM 814 C CA . ASP A 1 101 ? 19.406 15.914 6.848 1 95.19 101 ASP A CA 1
ATOM 815 C C . ASP A 1 101 ? 19.156 17.141 5.965 1 95.19 101 ASP A C 1
ATOM 817 O O . ASP A 1 101 ? 20.047 17.953 5.758 1 95.19 101 ASP A O 1
ATOM 821 N N . LYS A 1 102 ? 17.922 17.266 5.402 1 90.94 102 LYS A N 1
ATOM 822 C CA . LYS A 1 102 ? 17.547 18.391 4.574 1 90.94 102 LYS A CA 1
ATOM 823 C C . LYS A 1 102 ? 16.234 19 5.059 1 90.94 102 LYS A C 1
ATOM 825 O O . LYS A 1 102 ? 15.172 18.781 4.461 1 90.94 102 LYS A O 1
ATOM 830 N N . PRO A 1 103 ? 16.344 19.875 6.012 1 91.56 103 PRO A N 1
ATOM 831 C CA . PRO A 1 103 ? 15.156 20.438 6.641 1 91.56 103 PRO A CA 1
ATOM 832 C C . PRO A 1 103 ? 14.227 21.125 5.641 1 91.56 103 PRO A C 1
ATOM 834 O O . PRO A 1 103 ? 13.008 21.141 5.836 1 91.56 103 PRO A O 1
ATOM 837 N N . SER A 1 104 ? 14.797 21.609 4.562 1 85.88 104 SER A N 1
ATOM 838 C CA . SER A 1 104 ? 14.008 22.344 3.568 1 85.88 104 SER A CA 1
ATOM 839 C C . SER A 1 104 ? 13.086 21.391 2.805 1 85.88 104 SER A C 1
ATOM 841 O O . SER A 1 104 ? 12.141 21.828 2.152 1 85.88 104 SER A O 1
ATOM 843 N N . GLU A 1 105 ? 13.328 20.125 2.939 1 83.31 105 GLU A N 1
ATOM 844 C CA . GLU A 1 105 ? 12.562 19.141 2.186 1 83.31 105 GLU A CA 1
ATOM 845 C C . GLU A 1 105 ? 11.406 18.594 3.014 1 83.31 105 GLU A C 1
ATOM 847 O O . GLU A 1 105 ? 10.57 17.844 2.504 1 83.31 105 GLU A O 1
ATOM 852 N N . ALA A 1 106 ? 11.391 19.047 4.234 1 90.19 106 ALA A N 1
ATOM 853 C CA . ALA A 1 106 ? 10.289 18.562 5.062 1 90.19 106 ALA A CA 1
ATOM 854 C C . ALA A 1 106 ? 8.953 19.094 4.559 1 90.19 106 ALA A C 1
ATOM 856 O O . ALA A 1 106 ? 8.812 20.297 4.293 1 90.19 106 ALA A O 1
ATOM 857 N N . GLY A 1 107 ? 8.055 18.234 4.352 1 92.44 107 GLY A N 1
ATOM 858 C CA . GLY A 1 107 ? 6.723 18.656 3.939 1 92.44 107 GLY A CA 1
ATOM 859 C C . GLY A 1 107 ? 6.066 19.594 4.922 1 92.44 107 GLY A C 1
ATOM 860 O O . GLY A 1 107 ? 6.168 19.422 6.137 1 92.44 107 GLY A O 1
ATOM 861 N N . ALA A 1 108 ? 5.418 20.594 4.383 1 95.19 108 ALA A N 1
ATOM 862 C CA . ALA A 1 108 ? 4.766 21.609 5.211 1 95.19 108 ALA A CA 1
ATOM 863 C C . ALA A 1 108 ? 3.754 20.969 6.16 1 95.19 108 ALA A C 1
ATOM 865 O O . ALA A 1 108 ? 3.617 21.391 7.309 1 95.19 108 ALA A O 1
ATOM 866 N N . ASP A 1 109 ? 3.066 19.969 5.676 1 95.19 109 ASP A N 1
ATOM 867 C CA . ASP A 1 109 ? 2.061 19.297 6.488 1 95.19 109 ASP A CA 1
ATOM 868 C C . ASP A 1 109 ? 2.697 18.609 7.691 1 95.19 109 ASP A C 1
ATOM 870 O O . ASP A 1 109 ? 2.154 18.656 8.797 1 95.19 109 ASP A O 1
ATOM 874 N N . ARG A 1 110 ? 3.82 18.031 7.473 1 95.81 110 ARG A N 1
ATOM 875 C CA . ARG A 1 110 ? 4.508 17.344 8.555 1 95.81 110 ARG A CA 1
ATOM 876 C C . ARG A 1 110 ? 4.984 18.312 9.625 1 95.81 110 ARG A C 1
ATOM 878 O O . ARG A 1 110 ? 4.914 18.031 10.82 1 95.81 110 ARG A O 1
ATOM 885 N N . LEU A 1 111 ? 5.504 19.453 9.164 1 97.69 111 LEU A N 1
ATOM 886 C CA . LEU A 1 111 ? 5.93 20.5 10.102 1 97.69 111 LEU A CA 1
ATOM 887 C C . LEU A 1 111 ? 4.754 21 10.93 1 97.69 111 LEU A C 1
ATOM 889 O O . LEU A 1 111 ? 4.855 21.094 12.156 1 97.69 111 LEU A O 1
ATOM 893 N N . VAL A 1 112 ? 3.699 21.234 10.297 1 98.38 112 VAL A N 1
ATOM 894 C CA . VAL A 1 112 ? 2.496 21.75 10.938 1 98.38 112 VAL A CA 1
ATOM 895 C C . VAL A 1 112 ? 1.962 20.719 11.938 1 98.38 112 VAL A C 1
ATOM 897 O O . VAL A 1 112 ? 1.611 21.078 13.062 1 98.38 112 VAL A O 1
ATOM 900 N N . ASN A 1 113 ? 1.905 19.484 11.523 1 98.12 113 ASN A N 1
ATOM 901 C CA . ASN A 1 113 ? 1.415 18.406 12.383 1 98.12 113 ASN A CA 1
ATOM 902 C C . ASN A 1 113 ? 2.314 18.219 13.594 1 98.12 113 ASN A C 1
ATOM 904 O O . ASN A 1 113 ? 1.831 17.922 14.688 1 98.12 113 ASN A O 1
ATOM 908 N N . THR A 1 114 ? 3.582 18.344 13.383 1 98.5 114 THR A N 1
ATOM 909 C CA . THR A 1 114 ? 4.547 18.219 14.469 1 98.5 114 THR A CA 1
ATOM 910 C C . THR A 1 114 ? 4.262 19.266 15.555 1 98.5 114 THR A C 1
ATOM 912 O O . THR A 1 114 ? 4.141 18.922 16.734 1 98.5 114 THR A O 1
ATOM 915 N N . VAL A 1 115 ? 4.117 20.516 15.156 1 98.62 115 VAL A N 1
ATOM 916 C CA . VAL A 1 115 ? 3.844 21.594 16.094 1 98.62 115 VAL A CA 1
ATOM 917 C C . VAL A 1 115 ? 2.492 21.375 16.766 1 98.62 115 VAL A C 1
ATOM 919 O O . VAL A 1 115 ? 2.379 21.469 18 1 98.62 115 VAL A O 1
ATOM 922 N N . GLY A 1 116 ? 1.451 21.031 15.984 1 98.62 116 GLY A N 1
ATOM 923 C CA . GLY A 1 116 ? 0.109 20.828 16.5 1 98.62 116 GLY A CA 1
ATOM 924 C C . GLY A 1 116 ? 0.035 19.719 17.531 1 98.62 116 GLY A C 1
ATOM 925 O O . GLY A 1 116 ? -0.689 19.828 18.516 1 98.62 116 GLY A O 1
ATOM 926 N N . ALA A 1 117 ? 0.767 18.656 17.312 1 98.62 117 ALA A N 1
ATOM 927 C CA . ALA A 1 117 ? 0.772 17.531 18.25 1 98.62 117 ALA A CA 1
ATOM 928 C C . ALA A 1 117 ? 1.553 17.875 19.516 1 98.62 117 ALA A C 1
ATOM 930 O O . ALA A 1 117 ? 1.103 17.578 20.625 1 98.62 117 ALA A O 1
ATOM 931 N N . TRP A 1 118 ? 2.664 18.531 19.391 1 98.62 118 TRP A N 1
ATOM 932 C CA . TRP A 1 118 ? 3.578 18.766 20.5 1 98.62 118 TRP A CA 1
ATOM 933 C C . TRP A 1 118 ? 2.951 19.719 21.516 1 98.62 118 TRP A C 1
ATOM 935 O O . TRP A 1 118 ? 3.08 19.5 22.734 1 98.62 118 TRP A O 1
ATOM 945 N N . ILE A 1 119 ? 2.236 20.719 21.078 1 98.06 119 ILE A N 1
ATOM 946 C CA . ILE A 1 119 ? 1.726 21.734 22 1 98.06 119 ILE A CA 1
ATOM 947 C C . ILE A 1 119 ? 0.587 21.141 22.828 1 98.06 119 ILE A C 1
ATOM 949 O O . ILE A 1 119 ? 0.316 21.609 23.938 1 98.06 119 ILE A O 1
ATOM 953 N N . LYS A 1 120 ? -0.038 20.156 22.297 1 98.5 120 LYS A N 1
ATOM 954 C CA . LYS A 1 120 ? -1.164 19.578 23.016 1 98.5 120 LYS A CA 1
ATOM 955 C C . LYS A 1 120 ? -0.719 18.391 23.875 1 98.5 120 LYS A C 1
ATOM 957 O O . LYS A 1 120 ? -1.182 18.219 25 1 98.5 120 LYS A O 1
ATOM 962 N N . TYR A 1 121 ? 0.194 17.562 23.422 1 98.5 121 TYR A N 1
ATOM 963 C CA . TYR A 1 121 ? 0.442 16.281 24.062 1 98.5 121 TYR A CA 1
ATOM 964 C C . TYR A 1 121 ? 1.837 16.234 24.672 1 98.5 121 TYR A C 1
ATOM 966 O O . TYR A 1 121 ? 2.152 15.328 25.438 1 98.5 121 TYR A O 1
ATOM 974 N N . GLY A 1 122 ? 2.674 17.156 24.328 1 97.62 122 GLY A N 1
ATOM 975 C CA . GLY A 1 122 ? 4.066 17.062 24.734 1 97.62 122 GLY A CA 1
ATOM 976 C C . GLY A 1 122 ? 4.832 15.977 24.016 1 97.62 122 GLY A C 1
ATOM 977 O O . GLY A 1 122 ? 4.258 15.219 23.234 1 97.62 122 GLY A O 1
ATOM 978 N N . GLY A 1 123 ? 6.18 15.906 24.188 1 96.25 123 GLY A N 1
ATOM 979 C CA . GLY A 1 123 ? 7.016 14.898 23.562 1 96.25 123 GLY A CA 1
ATOM 980 C C . GLY A 1 123 ? 7.641 13.945 24.562 1 96.25 123 GLY A C 1
ATOM 981 O O . GLY A 1 123 ? 7.574 14.172 25.781 1 96.25 123 GLY A O 1
ATOM 982 N N . PRO A 1 124 ? 8.156 12.891 24.062 1 98.44 124 PRO A N 1
ATOM 983 C CA . PRO A 1 124 ? 8.289 12.477 22.672 1 98.44 124 PRO A CA 1
ATOM 984 C C . PRO A 1 124 ? 7.008 11.852 22.125 1 98.44 124 PRO A C 1
ATOM 986 O O . PRO A 1 124 ? 6.234 11.25 22.875 1 98.44 124 PRO A O 1
ATOM 989 N N . LEU A 1 125 ? 6.773 12.039 20.766 1 98.38 125 LEU A N 1
ATOM 990 C CA . LEU A 1 125 ? 5.555 11.594 20.094 1 98.38 125 LEU A CA 1
ATOM 991 C C . LEU A 1 125 ? 5.883 10.859 18.812 1 98.38 125 LEU A C 1
ATOM 993 O O . LEU A 1 125 ? 6.949 11.07 18.219 1 98.38 125 LEU A O 1
ATOM 997 N N . ILE A 1 126 ? 5.039 9.984 18.406 1 98.81 126 ILE A N 1
ATOM 998 C CA . ILE A 1 126 ? 4.879 9.586 17.016 1 98.81 126 ILE A CA 1
ATOM 999 C C . ILE A 1 126 ? 3.576 10.156 16.453 1 98.81 126 ILE A C 1
ATOM 1001 O O . ILE A 1 126 ? 2.502 9.93 17.016 1 98.81 126 ILE A O 1
ATOM 1005 N N . VAL A 1 127 ? 3.672 10.93 15.43 1 98.69 127 VAL A N 1
ATOM 1006 C CA . VAL A 1 127 ? 2.488 11.461 14.758 1 98.69 127 VAL A CA 1
ATOM 1007 C C . VAL A 1 127 ? 2.223 10.664 13.477 1 98.69 127 VAL A C 1
ATOM 1009 O O . VAL A 1 127 ? 3.057 10.648 12.57 1 98.69 127 VAL A O 1
ATOM 1012 N N . ILE A 1 128 ? 1.114 10.031 13.422 1 98.38 128 ILE A N 1
ATOM 1013 C CA . ILE A 1 128 ? 0.704 9.273 12.242 1 98.38 128 ILE A CA 1
ATOM 1014 C C . ILE A 1 128 ? -0.324 10.078 11.445 1 98.38 128 ILE A C 1
ATOM 1016 O O . ILE A 1 128 ? -1.4 10.398 11.953 1 98.38 128 ILE A O 1
ATOM 1020 N N . ASP A 1 129 ? 0.036 10.422 10.281 1 96.62 129 ASP A N 1
ATOM 1021 C CA . ASP A 1 129 ? -0.865 11.141 9.391 1 96.62 129 ASP A CA 1
ATOM 1022 C C . ASP A 1 129 ? -1.112 10.352 8.109 1 96.62 129 ASP A C 1
ATOM 1024 O O . ASP A 1 129 ? -0.182 10.094 7.34 1 96.62 129 ASP A O 1
ATOM 1028 N N . SER A 1 130 ? -2.334 10.016 7.887 1 93.31 130 SER A N 1
ATOM 1029 C CA . SER A 1 130 ? -2.635 9.195 6.719 1 93.31 130 SER A CA 1
ATOM 1030 C C . SER A 1 130 ? -3.484 9.961 5.711 1 93.31 130 SER A C 1
ATOM 1032 O O . SER A 1 130 ? -4.543 10.492 6.055 1 93.31 130 SER A O 1
ATOM 1034 N N . GLY A 1 131 ? -3.145 10.117 4.527 1 91.12 131 GLY A N 1
ATOM 1035 C CA . GLY A 1 131 ? -3.771 10.617 3.312 1 91.12 131 GLY A CA 1
ATOM 1036 C C . GLY A 1 131 ? -3.281 9.914 2.061 1 91.12 131 GLY A C 1
ATOM 1037 O O . GLY A 1 131 ? -3.373 8.688 1.953 1 91.12 131 GLY A O 1
ATOM 1038 N N . THR A 1 132 ? -2.605 10.727 1.24 1 92.44 132 THR A N 1
ATOM 1039 C CA . THR A 1 132 ? -1.971 10.141 0.066 1 92.44 132 THR A CA 1
ATOM 1040 C C . THR A 1 132 ? -0.861 9.18 0.476 1 92.44 132 THR A C 1
ATOM 1042 O O . THR A 1 132 ? -0.72 8.102 -0.108 1 92.44 132 THR A O 1
ATOM 1045 N N . ALA A 1 133 ? -0.145 9.586 1.452 1 95.5 133 ALA A N 1
ATOM 1046 C CA . ALA A 1 133 ? 0.83 8.742 2.133 1 95.5 133 ALA A CA 1
ATOM 1047 C C . ALA A 1 133 ? 0.457 8.539 3.6 1 95.5 133 ALA A C 1
ATOM 1049 O O . ALA A 1 133 ? -0.436 9.219 4.113 1 95.5 133 ALA A O 1
ATOM 1050 N N . THR A 1 134 ? 0.935 7.562 4.215 1 96.69 134 THR A N 1
ATOM 1051 C CA . THR A 1 134 ? 0.896 7.395 5.664 1 96.69 134 THR A CA 1
ATOM 1052 C C . THR A 1 134 ? 2.26 7.695 6.277 1 96.69 134 THR A C 1
ATOM 1054 O O . THR A 1 134 ? 3.229 6.973 6.039 1 96.69 134 THR A O 1
ATOM 1057 N N . THR A 1 135 ? 2.332 8.766 7.023 1 97.44 135 THR A N 1
ATOM 1058 C CA . THR A 1 135 ? 3.621 9.172 7.57 1 97.44 135 THR A CA 1
ATOM 1059 C C . THR A 1 135 ? 3.676 8.922 9.07 1 97.44 135 THR A C 1
ATOM 1061 O O . THR A 1 135 ? 2.658 9.016 9.766 1 97.44 135 THR A O 1
ATOM 1064 N N . PHE A 1 136 ? 4.82 8.531 9.531 1 98.56 136 PHE A N 1
ATOM 1065 C CA . PHE A 1 136 ? 5.168 8.406 10.938 1 98.56 136 PHE A CA 1
ATOM 1066 C C . PHE A 1 136 ? 6.254 9.398 11.32 1 98.56 136 PHE A C 1
ATOM 1068 O O . PHE A 1 136 ? 7.445 9.125 11.148 1 98.56 136 PHE A O 1
ATOM 1075 N N . ASP A 1 137 ? 5.863 10.508 11.844 1 98.5 137 ASP A N 1
ATOM 1076 C CA . ASP A 1 137 ? 6.816 11.547 12.211 1 98.5 137 ASP A CA 1
ATOM 1077 C C . ASP A 1 137 ? 7.234 11.422 13.68 1 98.5 137 ASP A C 1
ATOM 1079 O O . ASP A 1 137 ? 6.383 11.336 14.562 1 98.5 137 ASP A O 1
ATOM 1083 N N . VAL A 1 138 ? 8.492 11.398 13.891 1 98.69 138 VAL A N 1
ATOM 1084 C CA . VAL A 1 138 ? 9.039 11.32 15.242 1 98.69 138 VAL A CA 1
ATOM 1085 C C . VAL A 1 138 ? 9.312 12.727 15.773 1 98.69 138 VAL A C 1
ATOM 1087 O O . VAL A 1 138 ? 10.078 13.484 15.18 1 98.69 138 VAL A O 1
ATOM 1090 N N . VAL A 1 139 ? 8.672 13.031 16.859 1 98.62 139 VAL A N 1
ATOM 1091 C CA . VAL A 1 139 ? 8.812 14.32 17.516 1 98.62 139 VAL A CA 1
ATOM 1092 C C . VAL A 1 139 ? 9.523 14.148 18.844 1 98.62 139 VAL A C 1
ATOM 1094 O O . VAL A 1 139 ? 9.078 13.375 19.703 1 98.62 139 VAL A O 1
ATOM 1097 N N . ALA A 1 140 ? 10.531 14.883 19.094 1 98.31 140 ALA A N 1
ATOM 1098 C CA . ALA A 1 140 ? 11.336 14.773 20.297 1 98.31 140 ALA A CA 1
ATOM 1099 C C . ALA A 1 140 ? 10.633 15.414 21.484 1 98.31 140 ALA A C 1
ATOM 1101 O O . ALA A 1 140 ? 9.602 16.078 21.328 1 98.31 140 ALA A O 1
ATOM 1102 N N . ALA A 1 141 ? 11.227 15.195 22.672 1 98.25 141 ALA A N 1
ATOM 1103 C CA . ALA A 1 141 ? 10.695 15.766 23.906 1 98.25 141 ALA A CA 1
ATOM 1104 C C . ALA A 1 141 ? 10.672 17.297 23.844 1 98.25 141 ALA A C 1
ATOM 1106 O O . ALA A 1 141 ? 9.773 17.938 24.391 1 98.25 141 ALA A O 1
ATOM 1107 N N . ASP A 1 142 ? 11.57 17.859 23.125 1 98.25 142 ASP A N 1
ATOM 1108 C CA . ASP A 1 142 ? 11.664 19.312 23.047 1 98.25 142 ASP A CA 1
ATOM 1109 C C . ASP A 1 142 ? 10.875 19.844 21.859 1 98.25 142 ASP A C 1
ATOM 1111 O O . ASP A 1 142 ? 11.008 21.016 21.5 1 98.25 142 ASP A O 1
ATOM 1115 N N . GLY A 1 143 ? 10.195 18.969 21.109 1 98.25 143 GLY A N 1
ATOM 1116 C CA . GLY A 1 143 ? 9.289 19.391 20.062 1 98.25 143 GLY A CA 1
ATOM 1117 C C . GLY A 1 143 ? 9.891 19.281 18.672 1 98.25 143 GLY A C 1
ATOM 1118 O O . GLY A 1 143 ? 9.203 19.484 17.672 1 98.25 143 GLY A O 1
ATOM 1119 N N . ALA A 1 144 ? 11.148 18.922 18.547 1 98.31 144 ALA A N 1
ATOM 1120 C CA . ALA A 1 144 ? 11.844 18.875 17.266 1 98.31 144 ALA A CA 1
ATOM 1121 C C . ALA A 1 144 ? 11.352 17.703 16.422 1 98.31 144 ALA A C 1
ATOM 1123 O O . ALA A 1 144 ? 11.094 16.609 16.938 1 98.31 144 ALA A O 1
ATOM 1124 N N . LEU A 1 145 ? 11.266 17.906 15.133 1 98.25 145 LEU A N 1
ATOM 1125 C CA . LEU A 1 145 ? 11.062 16.812 14.188 1 98.25 145 LEU A CA 1
ATOM 1126 C C . LEU A 1 145 ? 12.367 16.078 13.93 1 98.25 145 LEU A C 1
ATOM 1128 O O . LEU A 1 145 ? 13.328 16.672 13.43 1 98.25 145 LEU A O 1
ATOM 1132 N N . GLU A 1 146 ? 12.391 14.805 14.148 1 97.44 146 GLU A N 1
ATOM 1133 C CA . GLU A 1 146 ? 13.688 14.125 14.156 1 97.44 146 GLU A CA 1
ATOM 1134 C C . GLU A 1 146 ? 13.766 13.078 13.047 1 97.44 146 GLU A C 1
ATOM 1136 O O . GLU A 1 146 ? 14.828 12.5 12.812 1 97.44 146 GLU A O 1
ATOM 1141 N N . GLY A 1 147 ? 12.664 12.844 12.414 1 96.81 147 GLY A N 1
ATOM 1142 C CA . GLY A 1 147 ? 12.656 11.844 11.359 1 96.81 147 GLY A CA 1
ATOM 1143 C C . GLY A 1 147 ? 11.266 11.32 11.047 1 96.81 147 GLY A C 1
ATOM 1144 O O . GLY A 1 147 ? 10.289 11.688 11.703 1 96.81 147 GLY A O 1
ATOM 1145 N N . THR A 1 148 ? 11.266 10.531 9.953 1 97.5 148 THR A N 1
ATOM 1146 C CA . THR A 1 148 ? 9.953 10.109 9.461 1 97.5 148 THR A CA 1
ATOM 1147 C C . THR A 1 148 ? 10.047 8.75 8.789 1 97.5 148 THR A C 1
ATOM 1149 O O . THR A 1 148 ? 11.117 8.344 8.336 1 97.5 148 THR A O 1
ATOM 1152 N N . ALA A 1 149 ? 9.047 8.008 8.852 1 98.19 149 ALA A N 1
ATOM 1153 C CA . ALA A 1 149 ? 8.789 6.895 7.941 1 98.19 149 ALA A CA 1
ATOM 1154 C C . ALA A 1 149 ? 7.586 7.18 7.047 1 98.19 149 ALA A C 1
ATOM 1156 O O . ALA A 1 149 ? 6.574 7.711 7.512 1 98.19 149 ALA A O 1
ATOM 1157 N N . ILE A 1 150 ? 7.684 6.902 5.742 1 97.19 150 ILE A N 1
ATOM 1158 C CA . ILE A 1 150 ? 6.621 7.207 4.793 1 97.19 150 ILE A CA 1
ATOM 1159 C C . ILE A 1 150 ? 6.137 5.918 4.129 1 97.19 150 ILE A C 1
ATOM 1161 O O . ILE A 1 150 ? 6.902 5.246 3.436 1 97.19 150 ILE A O 1
ATOM 1165 N N . ALA A 1 151 ? 4.969 5.527 4.336 1 97.38 151 ALA A N 1
ATOM 1166 C CA . ALA A 1 151 ? 4.309 4.379 3.725 1 97.38 151 ALA A CA 1
ATOM 1167 C C . ALA A 1 151 ? 3.191 4.828 2.785 1 97.38 151 ALA A C 1
ATOM 1169 O O . ALA A 1 151 ? 2.736 5.973 2.854 1 97.38 151 ALA A O 1
ATOM 1170 N N . PRO A 1 152 ? 2.818 3.967 1.866 1 95.81 152 PRO A N 1
ATOM 1171 C CA . PRO A 1 152 ? 1.71 4.348 0.989 1 95.81 152 PRO A CA 1
ATOM 1172 C C . PRO A 1 152 ? 0.406 4.574 1.751 1 95.81 152 PRO A C 1
ATOM 1174 O O . PRO A 1 152 ? 0.149 3.902 2.754 1 95.81 152 PRO A O 1
ATOM 1177 N N . GLY A 1 153 ? -0.391 5.48 1.269 1 95.56 153 GLY A N 1
ATOM 1178 C CA . GLY A 1 153 ? -1.714 5.676 1.841 1 95.56 153 GLY A CA 1
ATOM 1179 C C . GLY A 1 153 ? -2.66 4.523 1.562 1 95.56 153 GLY A C 1
ATOM 1180 O O . GLY A 1 153 ? -2.547 3.854 0.534 1 95.56 153 GLY A O 1
ATOM 1181 N N . ILE A 1 154 ? -3.566 4.344 2.396 1 94.62 154 ILE A N 1
ATOM 1182 C CA . ILE A 1 154 ? -4.469 3.199 2.316 1 94.62 154 ILE A CA 1
ATOM 1183 C C . ILE A 1 154 ? -5.355 3.328 1.079 1 94.62 154 ILE A C 1
ATOM 1185 O O . ILE A 1 154 ? -5.434 2.402 0.267 1 94.62 154 ILE A O 1
ATOM 1189 N N . ASN A 1 155 ? -6.016 4.453 0.902 1 93.12 155 ASN A N 1
ATOM 1190 C CA . ASN A 1 155 ? -6.914 4.652 -0.227 1 93.12 155 ASN A CA 1
ATOM 1191 C C . ASN A 1 155 ? -6.164 4.637 -1.555 1 93.12 155 ASN A C 1
ATOM 1193 O O . ASN A 1 155 ? -6.656 4.094 -2.545 1 93.12 155 ASN A O 1
ATOM 1197 N N . LEU A 1 156 ? -5.043 5.297 -1.516 1 93.25 156 LEU A N 1
ATOM 1198 C CA . LEU A 1 156 ? -4.207 5.305 -2.713 1 93.25 156 LEU A CA 1
ATOM 1199 C C . LEU A 1 156 ? -3.85 3.887 -3.137 1 93.25 156 LEU A C 1
ATOM 1201 O O . LEU A 1 156 ? -3.914 3.553 -4.324 1 93.25 156 LEU A O 1
ATOM 1205 N N . SER A 1 157 ? -3.482 3.088 -2.186 1 93.06 157 SER A N 1
ATOM 1206 C CA . SER A 1 157 ? -3.082 1.712 -2.461 1 93.06 157 SER A CA 1
ATOM 1207 C C . SER A 1 157 ? -4.254 0.891 -2.988 1 93.06 157 SER A C 1
ATOM 1209 O O . SER A 1 157 ? -4.09 0.073 -3.895 1 93.06 157 SER A O 1
ATOM 1211 N N . VAL A 1 158 ? -5.398 1.07 -2.439 1 93.31 158 VAL A N 1
ATOM 1212 C CA . VAL A 1 158 ? -6.5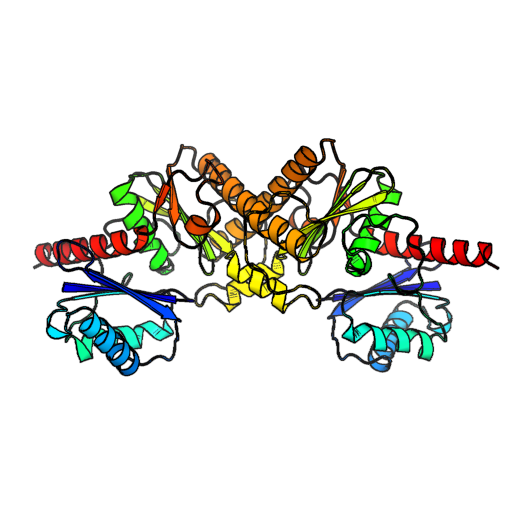98 0.365 -2.887 1 93.31 158 VAL A CA 1
ATOM 1213 C C . VAL A 1 158 ? -6.926 0.762 -4.324 1 93.31 158 VAL A C 1
ATOM 1215 O O . VAL A 1 158 ? -7.246 -0.092 -5.152 1 93.31 158 VAL A O 1
ATOM 1218 N N . GLN A 1 159 ? -6.863 2.023 -4.598 1 93.31 159 GLN A N 1
ATOM 1219 C CA . GLN A 1 159 ? -7.137 2.516 -5.941 1 93.31 159 GLN A CA 1
ATOM 1220 C C . GLN A 1 159 ? -6.137 1.951 -6.949 1 93.31 159 GLN A C 1
ATOM 1222 O O . GLN A 1 159 ? -6.512 1.582 -8.062 1 93.31 159 GLN A O 1
ATOM 1227 N N . ALA A 1 160 ? -4.902 1.944 -6.508 1 92.88 160 ALA A N 1
ATOM 1228 C CA . ALA A 1 160 ? -3.861 1.392 -7.371 1 92.88 160 ALA A CA 1
ATOM 1229 C C . ALA A 1 160 ? -4.117 -0.083 -7.668 1 92.88 160 ALA A C 1
ATOM 1231 O O . ALA A 1 160 ? -3.943 -0.537 -8.797 1 92.88 160 ALA A O 1
ATOM 1232 N N . LEU A 1 161 ? -4.512 -0.809 -6.656 1 92.44 161 LEU A N 1
ATOM 1233 C CA . LEU A 1 161 ? -4.824 -2.227 -6.797 1 92.44 161 LEU A CA 1
ATOM 1234 C C . LEU A 1 161 ? -5.961 -2.439 -7.789 1 92.44 161 LEU A C 1
ATOM 1236 O O . LEU A 1 161 ? -5.859 -3.285 -8.68 1 92.44 161 LEU A O 1
ATOM 1240 N N . HIS A 1 162 ? -6.984 -1.726 -7.633 1 92 162 HIS A N 1
ATOM 1241 C CA . HIS A 1 162 ? -8.141 -1.817 -8.523 1 92 162 HIS A CA 1
ATOM 1242 C C . HIS A 1 162 ? -7.746 -1.514 -9.961 1 92 162 HIS A C 1
ATOM 1244 O O . HIS A 1 162 ? -8.195 -2.193 -10.891 1 92 162 HIS A O 1
ATOM 1250 N N . SER A 1 163 ? -6.945 -0.552 -10.148 1 91.06 163 SER A N 1
ATOM 1251 C CA . SER A 1 163 ? -6.57 -0.102 -11.484 1 91.06 163 SER A CA 1
ATOM 1252 C C . SER A 1 163 ? -5.629 -1.096 -12.164 1 91.06 163 SER A C 1
ATOM 1254 O O . SER A 1 163 ? -5.641 -1.238 -13.383 1 91.06 163 SER A O 1
ATOM 1256 N N . ALA A 1 164 ? -4.801 -1.734 -11.406 1 87.81 164 ALA A N 1
ATOM 1257 C CA . ALA A 1 164 ? -3.715 -2.539 -11.961 1 87.81 164 ALA A CA 1
ATOM 1258 C C . ALA A 1 164 ? -4.156 -3.986 -12.172 1 87.81 164 ALA A C 1
ATOM 1260 O O . ALA A 1 164 ? -3.607 -4.691 -13.016 1 87.81 164 ALA A O 1
ATOM 1261 N N . ALA A 1 165 ? -5.109 -4.422 -11.383 1 82.81 165 ALA A N 1
ATOM 1262 C CA . ALA A 1 165 ? -5.508 -5.828 -11.438 1 82.81 165 ALA A CA 1
ATOM 1263 C C . ALA A 1 165 ? -6.844 -5.992 -12.156 1 82.81 165 ALA A C 1
ATOM 1265 O O . ALA A 1 165 ? -7.863 -5.461 -11.711 1 82.81 165 ALA A O 1
ATOM 1266 N N . ALA A 1 166 ? -6.91 -6.742 -13.219 1 78.62 166 ALA A N 1
ATOM 1267 C CA . ALA A 1 166 ? -8.062 -6.898 -14.102 1 78.62 166 ALA A CA 1
ATOM 1268 C C . ALA A 1 166 ? -9.25 -7.508 -13.367 1 78.62 166 ALA A C 1
ATOM 1270 O O . ALA A 1 166 ? -10.406 -7.238 -13.703 1 78.62 166 ALA A O 1
ATOM 1271 N N . LYS A 1 167 ? -9.055 -8.219 -12.336 1 79.56 167 LYS A N 1
ATOM 1272 C CA . LYS A 1 167 ? -10.148 -8.984 -11.758 1 79.56 167 LYS A CA 1
ATOM 1273 C C . LYS A 1 167 ? -10.547 -8.43 -10.391 1 79.56 167 LYS A C 1
ATOM 1275 O O . LYS A 1 167 ? -11.352 -9.039 -9.68 1 79.56 167 LYS A O 1
ATOM 1280 N N . LEU A 1 168 ? -9.992 -7.297 -9.992 1 89.75 168 LEU A N 1
ATOM 1281 C CA . LEU A 1 168 ? -10.297 -6.801 -8.656 1 89.75 168 LEU A CA 1
ATOM 1282 C C . LEU A 1 168 ? -11.227 -5.59 -8.719 1 89.75 168 LEU A C 1
ATOM 1284 O O . LEU A 1 168 ? -10.938 -4.621 -9.422 1 89.75 168 LEU A O 1
ATOM 1288 N N . PRO A 1 169 ? -12.305 -5.594 -7.953 1 91.5 169 PRO A N 1
ATOM 1289 C CA . PRO A 1 169 ? -13.297 -4.516 -7.988 1 91.5 169 PRO A CA 1
ATOM 1290 C C . PRO A 1 169 ? -12.922 -3.342 -7.086 1 91.5 169 PRO A C 1
ATOM 1292 O O . PRO A 1 169 ? -12.023 -3.463 -6.25 1 91.5 169 PRO A O 1
ATOM 1295 N N . ARG A 1 170 ? -13.602 -2.195 -7.332 1 91.06 170 ARG A N 1
ATOM 1296 C CA . ARG A 1 170 ? -13.562 -1.114 -6.352 1 91.06 170 ARG A CA 1
ATOM 1297 C C . ARG A 1 170 ? -14.289 -1.51 -5.074 1 91.06 170 ARG A C 1
ATOM 1299 O O . ARG A 1 170 ? -15.352 -2.135 -5.125 1 91.06 170 ARG A O 1
ATOM 1306 N N . ILE A 1 171 ? -13.688 -1.211 -4 1 92.19 171 ILE A N 1
ATOM 1307 C CA . ILE A 1 171 ? -14.328 -1.603 -2.748 1 92.19 171 ILE A CA 1
ATOM 1308 C C . ILE A 1 171 ? -14.273 -0.441 -1.759 1 92.19 171 ILE A C 1
ATOM 1310 O O . ILE A 1 171 ? -13.438 0.453 -1.885 1 92.19 171 ILE A O 1
ATOM 1314 N N . ALA A 1 172 ? -15.258 -0.461 -0.781 1 91.94 172 ALA A N 1
ATOM 1315 C CA . ALA A 1 172 ? -15.156 0.382 0.408 1 91.94 172 ALA A CA 1
ATOM 1316 C C . ALA A 1 172 ? -14.328 -0.295 1.494 1 91.94 172 ALA A C 1
ATOM 1318 O O . ALA A 1 172 ? -14.445 -1.504 1.708 1 91.94 172 ALA A O 1
ATOM 1319 N N . ILE A 1 173 ? -13.477 0.469 2.123 1 91.5 173 ILE A N 1
ATOM 1320 C CA . ILE A 1 173 ? -12.68 -0.077 3.217 1 91.5 173 ILE A CA 1
ATOM 1321 C C . ILE A 1 173 ? -13.516 -0.132 4.488 1 91.5 173 ILE A C 1
ATOM 1323 O O . ILE A 1 173 ? -14.078 0.881 4.918 1 91.5 173 ILE A O 1
ATOM 1327 N N . GLU A 1 174 ? -13.695 -1.232 5.031 1 92.44 174 GLU A N 1
ATOM 1328 C CA . GLU A 1 174 ? -14.414 -1.453 6.281 1 92.44 174 GLU A CA 1
ATOM 1329 C C . GLU A 1 174 ? -13.742 -2.535 7.121 1 92.44 174 GLU A C 1
ATOM 1331 O O . GLU A 1 174 ? -12.953 -3.332 6.605 1 92.44 174 GLU A O 1
ATOM 1336 N N . ARG A 1 175 ? -14.086 -2.512 8.43 1 93.56 175 ARG A N 1
ATOM 1337 C CA . ARG A 1 175 ? -13.531 -3.521 9.328 1 93.56 175 ARG A CA 1
ATOM 1338 C C . ARG A 1 175 ? -14.148 -4.891 9.055 1 93.56 175 ARG A C 1
ATOM 1340 O O . ARG A 1 175 ? -15.336 -5.102 9.281 1 93.56 175 ARG A O 1
ATOM 1347 N N . PRO A 1 176 ? -13.328 -5.805 8.625 1 95.62 176 PRO A N 1
ATOM 1348 C CA . PRO A 1 176 ? -13.875 -7.137 8.359 1 95.62 176 PRO A CA 1
ATOM 1349 C C . PRO A 1 176 ? -14.031 -7.973 9.633 1 95.62 176 PRO A C 1
ATOM 1351 O O . PRO A 1 176 ? -13.297 -7.77 10.602 1 95.62 176 PRO A O 1
ATOM 1354 N N . ALA A 1 177 ? -14.938 -8.938 9.609 1 94.62 177 ALA A N 1
ATOM 1355 C CA . ALA A 1 177 ? -15.18 -9.828 10.742 1 94.62 177 ALA A CA 1
ATOM 1356 C C . ALA A 1 177 ? -14.086 -10.883 10.859 1 94.62 177 ALA A C 1
ATOM 1358 O O . ALA A 1 177 ? -13.828 -11.391 11.953 1 94.62 177 ALA A O 1
ATOM 1359 N N . HIS A 1 178 ? -13.461 -11.203 9.75 1 96.94 178 HIS A N 1
ATOM 1360 C CA . HIS A 1 178 ? -12.461 -12.266 9.703 1 96.94 178 HIS A CA 1
ATOM 1361 C C . HIS A 1 178 ? -11.172 -11.773 9.039 1 96.94 178 HIS A C 1
ATOM 1363 O O . HIS A 1 178 ? -11.188 -10.773 8.328 1 96.94 178 HIS A O 1
ATOM 1369 N N . TYR A 1 179 ? -10.117 -12.477 9.32 1 97.94 179 TYR A N 1
ATOM 1370 C CA . TYR A 1 179 ? -8.82 -12.102 8.766 1 97.94 179 TYR A CA 1
ATOM 1371 C C . TYR A 1 179 ? -8.633 -12.672 7.367 1 97.94 179 TYR A C 1
ATOM 1373 O O . TYR A 1 179 ? -7.734 -12.258 6.633 1 97.94 179 TYR A O 1
ATOM 1381 N N . ILE A 1 180 ? -9.469 -13.609 6.973 1 96.81 180 ILE A N 1
ATOM 1382 C CA . ILE A 1 180 ? -9.492 -14.172 5.625 1 96.81 180 ILE A CA 1
ATOM 1383 C C . ILE A 1 180 ? -10.891 -14.047 5.031 1 96.81 180 ILE A C 1
ATOM 1385 O O . ILE A 1 180 ? -11.891 -14.188 5.746 1 96.81 180 ILE A O 1
ATOM 1389 N N . GLY A 1 181 ? -10.922 -13.719 3.766 1 96.19 181 GLY A N 1
ATOM 1390 C CA . GLY A 1 181 ? -12.188 -13.672 3.053 1 96.19 181 GLY A CA 1
ATOM 1391 C C . GLY A 1 181 ? -12.43 -14.898 2.189 1 96.19 181 GLY A C 1
ATOM 1392 O O . GLY A 1 181 ? -11.492 -15.562 1.763 1 96.19 181 GLY A O 1
ATOM 1393 N N . LYS A 1 182 ? -13.719 -15.133 1.93 1 96.81 182 LYS A N 1
ATOM 1394 C CA . LYS A 1 182 ? -14.117 -16.266 1.089 1 96.81 182 LYS A CA 1
ATOM 1395 C C . LYS A 1 182 ? -14.672 -15.781 -0.246 1 96.81 182 LYS A C 1
ATOM 1397 O O . LYS A 1 182 ? -15.219 -16.578 -1.02 1 96.81 182 LYS A O 1
ATOM 1402 N N . ASP A 1 183 ? -14.578 -14.492 -0.473 1 95 183 ASP A N 1
ATOM 1403 C CA . ASP A 1 183 ? -14.844 -13.844 -1.754 1 95 183 ASP A CA 1
ATOM 1404 C C . ASP A 1 183 ? -13.898 -12.664 -1.973 1 95 183 ASP A C 1
ATOM 1406 O O . ASP A 1 183 ? -13.195 -12.25 -1.053 1 95 183 ASP A O 1
ATOM 1410 N N . THR A 1 184 ? -13.922 -12.148 -3.199 1 93.12 184 THR A N 1
ATOM 1411 C CA . THR A 1 184 ? -12.922 -11.164 -3.598 1 93.12 184 THR A CA 1
ATOM 1412 C C . THR A 1 184 ? -13.031 -9.906 -2.732 1 93.12 184 THR A C 1
ATOM 1414 O O . THR A 1 184 ? -12.023 -9.398 -2.236 1 93.12 184 THR A O 1
ATOM 1417 N N . VAL A 1 185 ? -14.258 -9.43 -2.523 1 94.62 185 VAL A N 1
ATOM 1418 C CA . VAL A 1 185 ? -14.477 -8.188 -1.786 1 94.62 185 VAL A CA 1
ATOM 1419 C C . VAL A 1 185 ? -14.008 -8.352 -0.343 1 94.62 185 VAL A C 1
ATOM 1421 O O . VAL A 1 185 ? -13.219 -7.547 0.159 1 94.62 185 VAL A O 1
ATOM 1424 N N . SER A 1 186 ? -14.43 -9.422 0.319 1 96.44 186 SER A N 1
ATOM 1425 C CA . SER A 1 186 ? -14.047 -9.656 1.706 1 96.44 186 SER A CA 1
ATOM 1426 C C . SER A 1 186 ? -12.547 -9.938 1.822 1 96.44 186 SER A C 1
ATOM 1428 O O . SER A 1 186 ? -11.922 -9.57 2.818 1 96.44 186 SER A O 1
ATOM 1430 N N . ALA A 1 187 ? -11.969 -10.617 0.854 1 96.56 187 ALA A N 1
ATOM 1431 C CA . ALA A 1 187 ? -10.531 -10.867 0.838 1 96.56 187 ALA A CA 1
ATOM 1432 C C . ALA A 1 187 ? -9.75 -9.555 0.792 1 96.56 187 ALA A C 1
ATOM 1434 O O . ALA A 1 187 ? -8.758 -9.391 1.509 1 96.56 187 ALA A O 1
ATOM 1435 N N . MET A 1 188 ? -10.211 -8.664 -0.056 1 96.38 188 MET A N 1
ATOM 1436 C CA . MET A 1 188 ? -9.555 -7.363 -0.181 1 96.38 188 MET A CA 1
ATOM 1437 C C . MET A 1 188 ? -9.719 -6.551 1.1 1 96.38 188 MET A C 1
ATOM 1439 O O . MET A 1 188 ? -8.758 -5.945 1.579 1 96.38 188 MET A O 1
ATOM 1443 N N . GLN A 1 189 ? -10.93 -6.566 1.636 1 97 189 GLN A N 1
ATOM 1444 C CA . GLN A 1 189 ? -11.172 -5.836 2.875 1 97 189 GLN A CA 1
ATOM 1445 C C . GLN A 1 189 ? -10.289 -6.352 4 1 97 189 GLN A C 1
ATOM 1447 O O . GLN A 1 189 ? -9.711 -5.562 4.754 1 97 189 GLN A O 1
ATOM 1452 N N . SER A 1 190 ? -10.109 -7.633 4.109 1 97.62 190 SER A N 1
ATOM 1453 C CA . SER A 1 190 ? -9.266 -8.242 5.137 1 97.62 190 SER A CA 1
ATOM 1454 C C . SER A 1 190 ? -7.805 -7.859 4.949 1 97.62 190 SER A C 1
ATOM 1456 O O . SER A 1 190 ? -7.148 -7.402 5.891 1 97.62 190 SER A O 1
ATOM 1458 N N . GLY A 1 191 ? -7.32 -8 3.725 1 97.81 191 GLY A N 1
ATOM 1459 C CA . GLY A 1 191 ? -5.922 -7.707 3.443 1 97.81 191 GLY A CA 1
ATOM 1460 C C . GLY A 1 191 ? -5.57 -6.246 3.654 1 97.81 191 GLY A C 1
ATOM 1461 O O . GLY A 1 191 ? -4.473 -5.926 4.113 1 97.81 191 GLY A O 1
ATOM 1462 N N . ILE A 1 192 ? -6.516 -5.371 3.328 1 96.81 192 ILE A N 1
ATOM 1463 C CA . ILE A 1 192 ? -6.254 -3.939 3.396 1 96.81 192 ILE A CA 1
ATOM 1464 C C . ILE A 1 192 ? -6.395 -3.459 4.84 1 96.81 192 ILE A C 1
ATOM 1466 O O . ILE A 1 192 ? -5.477 -2.842 5.387 1 96.81 192 ILE A O 1
ATOM 1470 N N . PHE A 1 193 ? -7.535 -3.764 5.5 1 97.25 193 PHE A N 1
ATOM 1471 C CA . PHE A 1 193 ? -7.797 -3.258 6.84 1 97.25 193 PHE A CA 1
ATOM 1472 C C . PHE A 1 193 ? -6.797 -3.83 7.84 1 97.25 193 PHE A C 1
ATOM 1474 O O . PHE A 1 193 ? -6.074 -3.08 8.5 1 97.25 193 PHE A O 1
ATOM 1481 N N . TRP A 1 194 ? -6.684 -5.129 7.879 1 97.88 194 TRP A N 1
ATOM 1482 C CA . TRP A 1 194 ? -5.812 -5.754 8.867 1 97.88 194 TRP A CA 1
ATOM 1483 C C . TRP A 1 194 ? -4.348 -5.621 8.469 1 97.88 194 TRP A C 1
ATOM 1485 O O . TRP A 1 194 ? -3.467 -5.52 9.328 1 97.88 194 TRP A O 1
ATOM 1495 N N . GLY A 1 195 ? -4.113 -5.637 7.164 1 97.81 195 GLY A N 1
ATOM 1496 C CA . GLY A 1 195 ? -2.754 -5.41 6.699 1 97.81 195 GLY A CA 1
ATOM 1497 C C . GLY A 1 195 ? -2.189 -4.07 7.137 1 97.81 195 GLY A C 1
ATOM 1498 O O . GLY A 1 195 ? -1.073 -4 7.656 1 97.81 195 GLY A O 1
ATOM 1499 N N . TYR A 1 196 ? -2.951 -3.059 6.965 1 97.19 196 TYR A N 1
ATOM 1500 C CA . TYR A 1 196 ? -2.49 -1.729 7.352 1 97.19 196 TYR A CA 1
ATOM 1501 C C . TYR A 1 196 ? -2.453 -1.585 8.867 1 97.19 196 TYR A C 1
ATOM 1503 O O . TYR A 1 196 ? -1.604 -0.872 9.406 1 97.19 196 TYR A O 1
ATOM 1511 N N . MET A 1 197 ? -3.391 -2.254 9.531 1 96.81 197 MET A N 1
ATOM 1512 C CA . MET A 1 197 ? -3.271 -2.307 10.984 1 96.81 197 MET A CA 1
ATOM 1513 C C . MET A 1 197 ? -1.915 -2.865 11.398 1 96.81 197 MET A C 1
ATOM 1515 O O . MET A 1 197 ? -1.254 -2.311 12.281 1 96.81 197 MET A O 1
ATOM 1519 N N . GLY A 1 198 ? -1.513 -3.945 10.758 1 97.88 198 GLY A N 1
ATOM 1520 C CA . GLY A 1 198 ? -0.208 -4.531 11.023 1 97.88 198 GLY A CA 1
ATOM 1521 C C . GLY A 1 198 ? 0.941 -3.592 10.711 1 97.88 198 GLY A C 1
ATOM 1522 O O . GLY A 1 198 ? 1.893 -3.482 11.484 1 97.88 198 GLY A O 1
ATOM 1523 N N . LEU A 1 199 ? 0.852 -2.941 9.531 1 98.12 199 LEU A N 1
ATOM 1524 C CA . LEU A 1 199 ? 1.847 -1.954 9.125 1 98.12 199 LEU A CA 1
ATOM 1525 C C . LEU A 1 199 ? 2.004 -0.872 10.195 1 98.12 199 LEU A C 1
ATOM 1527 O O . LEU A 1 199 ? 3.123 -0.573 10.617 1 98.12 199 LEU A O 1
ATOM 1531 N N . ILE A 1 200 ? 0.905 -0.363 10.703 1 97.81 200 ILE A N 1
ATOM 1532 C CA . ILE A 1 200 ? 0.89 0.742 11.656 1 97.81 200 ILE A CA 1
ATOM 1533 C C . ILE A 1 200 ? 1.443 0.273 13 1 97.81 200 ILE A C 1
ATOM 1535 O O . ILE A 1 200 ? 2.318 0.922 13.578 1 97.81 200 ILE A O 1
ATOM 1539 N N . GLU A 1 201 ? 0.974 -0.844 13.492 1 97.81 201 GLU A N 1
ATOM 1540 C CA . GLU A 1 201 ? 1.412 -1.334 14.797 1 97.81 201 GLU A CA 1
ATOM 1541 C C . GLU A 1 201 ? 2.891 -1.707 14.773 1 97.81 201 GLU A C 1
ATOM 1543 O O . GLU A 1 201 ? 3.629 -1.397 15.711 1 97.81 201 GLU A O 1
ATOM 1548 N N . TYR A 1 202 ? 3.281 -2.338 13.688 1 98.44 202 TYR A N 1
ATOM 1549 C CA . TYR A 1 202 ? 4.672 -2.762 13.562 1 98.44 202 TYR A CA 1
ATOM 1550 C C . TYR A 1 202 ? 5.609 -1.561 13.57 1 98.44 202 TYR A C 1
ATOM 1552 O O . TYR A 1 202 ? 6.566 -1.521 14.352 1 98.44 202 TYR A O 1
ATOM 1560 N N . LEU A 1 203 ? 5.383 -0.569 12.773 1 98.44 203 LEU A N 1
ATOM 1561 C CA . LEU A 1 203 ? 6.238 0.609 12.688 1 98.44 203 LEU A CA 1
ATOM 1562 C C . LEU A 1 203 ? 6.234 1.382 14 1 98.44 203 LEU A C 1
ATOM 1564 O O . LEU A 1 203 ? 7.281 1.828 14.469 1 98.44 203 LEU A O 1
ATOM 1568 N N . THR A 1 204 ? 5.043 1.544 14.594 1 98.19 204 THR A N 1
ATOM 1569 C CA . THR A 1 204 ? 4.938 2.25 15.867 1 98.19 204 THR A CA 1
ATOM 1570 C C . THR A 1 204 ? 5.801 1.58 16.938 1 98.19 204 THR A C 1
ATOM 1572 O O . THR A 1 204 ? 6.594 2.244 17.609 1 98.19 204 THR A O 1
ATOM 1575 N N . ASP A 1 205 ? 5.688 0.267 17.047 1 98.31 205 ASP A N 1
ATOM 1576 C CA . ASP A 1 205 ? 6.434 -0.488 18.047 1 98.31 205 ASP A CA 1
ATOM 1577 C C . ASP A 1 205 ? 7.934 -0.41 17.797 1 98.31 205 ASP A C 1
ATOM 1579 O O . ASP A 1 205 ? 8.719 -0.18 18.719 1 98.31 205 ASP A O 1
ATOM 1583 N N . LYS A 1 206 ? 8.336 -0.594 16.562 1 98.31 206 LYS A N 1
ATOM 1584 C CA . LYS A 1 206 ? 9.758 -0.653 16.219 1 98.31 206 LYS A CA 1
ATOM 1585 C C . LYS A 1 206 ? 10.406 0.722 16.344 1 98.31 206 LYS A C 1
ATOM 1587 O O . LYS A 1 206 ? 11.562 0.834 16.766 1 98.31 206 LYS A O 1
ATOM 1592 N N . ILE A 1 207 ? 9.68 1.787 15.961 1 98.5 207 ILE A N 1
ATOM 1593 C CA . ILE A 1 207 ? 10.188 3.146 16.094 1 98.5 207 ILE A CA 1
ATOM 1594 C C . ILE A 1 207 ? 10.43 3.459 17.578 1 98.5 207 ILE A C 1
ATOM 1596 O O . ILE A 1 207 ? 11.477 4.004 17.938 1 98.5 207 ILE A O 1
ATOM 1600 N N . GLN A 1 208 ? 9.469 3.109 18.438 1 98.38 208 GLN A N 1
ATOM 1601 C CA . GLN A 1 208 ? 9.625 3.34 19.875 1 98.38 208 GLN A CA 1
ATOM 1602 C C . GLN A 1 208 ? 10.82 2.566 20.422 1 98.38 208 GLN A C 1
ATOM 1604 O O . GLN A 1 208 ? 11.586 3.094 21.234 1 98.38 208 GLN A O 1
ATOM 1609 N N . ALA A 1 209 ? 10.961 1.312 19.984 1 97.94 209 ALA A N 1
ATOM 1610 C CA . ALA A 1 209 ? 12.07 0.478 20.438 1 97.94 209 ALA A CA 1
ATOM 1611 C C . ALA A 1 209 ? 13.414 1.079 20.031 1 97.94 209 ALA A C 1
ATOM 1613 O O . ALA A 1 209 ? 14.352 1.11 20.828 1 97.94 209 ALA A O 1
ATOM 1614 N N . GLU A 1 210 ? 13.469 1.507 18.766 1 96.94 210 GLU A N 1
ATOM 1615 C CA . GLU A 1 210 ? 14.711 2.104 18.281 1 96.94 210 GLU A CA 1
ATOM 1616 C C . GLU A 1 210 ? 15 3.43 18.969 1 96.94 210 GLU A C 1
ATOM 1618 O O . GLU A 1 210 ? 16.156 3.748 19.266 1 96.94 210 GLU A O 1
ATOM 1623 N N . TYR A 1 211 ? 13.93 4.18 19.156 1 96.25 211 TYR A N 1
ATOM 1624 C CA . TYR A 1 211 ? 14.07 5.461 19.844 1 96.25 211 TYR A CA 1
ATOM 1625 C C . TYR A 1 211 ? 14.531 5.27 21.281 1 96.25 211 TYR A C 1
ATOM 1627 O O . TYR A 1 211 ? 15.219 6.129 21.844 1 96.25 211 TYR A O 1
ATOM 1635 N N . GLY A 1 212 ? 14.117 4.172 21.969 1 96.56 212 GLY A N 1
ATOM 1636 C CA . GLY A 1 212 ? 14.594 3.797 23.297 1 96.56 212 GLY A CA 1
ATOM 1637 C C . GLY A 1 212 ? 13.773 4.398 24.422 1 96.56 212 GLY A C 1
ATOM 1638 O O . GLY A 1 212 ? 14.219 4.445 25.562 1 96.56 212 GLY A O 1
ATOM 1639 N N . GLN A 1 213 ? 12.656 4.961 24.094 1 96.12 213 GLN A N 1
ATOM 1640 C CA . GLN A 1 213 ? 11.734 5.543 25.062 1 96.12 213 GLN A CA 1
ATOM 1641 C C . GLN A 1 213 ? 10.281 5.371 24.609 1 96.12 213 GLN A C 1
ATOM 1643 O O . GLN A 1 213 ? 10 5.336 23.422 1 96.12 213 GLN A O 1
ATOM 1648 N N . SER A 1 214 ? 9.414 5.242 25.656 1 97.12 214 SER A N 1
ATOM 1649 C CA . SER A 1 214 ? 7.988 5.227 25.344 1 97.12 214 SER A CA 1
ATOM 1650 C C . SER A 1 214 ? 7.543 6.555 24.734 1 97.12 214 SER A C 1
ATOM 1652 O O . SER A 1 214 ? 7.965 7.621 25.188 1 97.12 214 SER A O 1
ATOM 1654 N N . MET A 1 215 ? 6.727 6.465 23.703 1 98.5 215 MET A N 1
ATOM 1655 C CA . MET A 1 215 ? 6.238 7.656 23.016 1 98.5 215 MET A CA 1
ATOM 1656 C C . MET A 1 215 ? 4.715 7.676 22.953 1 98.5 215 MET A C 1
ATOM 1658 O O . MET A 1 215 ? 4.086 6.625 22.812 1 98.5 215 MET A O 1
ATOM 1662 N N . THR A 1 216 ? 4.156 8.836 23.156 1 98.56 216 THR A N 1
ATOM 1663 C CA . THR A 1 216 ? 2.732 8.992 22.875 1 98.56 216 THR A CA 1
ATOM 1664 C C . THR A 1 216 ? 2.467 8.93 21.375 1 98.56 216 THR A C 1
ATOM 1666 O O . THR A 1 216 ? 3.176 9.555 20.594 1 98.56 216 THR A O 1
ATOM 1669 N N . VAL A 1 217 ? 1.476 8.133 20.938 1 98.56 217 VAL A N 1
ATOM 1670 C CA . VAL A 1 217 ? 1.153 7.98 19.531 1 98.56 217 VAL A CA 1
ATOM 1671 C C . VAL A 1 217 ? -0.149 8.711 19.219 1 98.56 217 VAL A C 1
ATOM 1673 O O . VAL A 1 217 ? -1.194 8.414 19.797 1 98.56 217 VAL A O 1
ATOM 1676 N N . VAL A 1 218 ? -0.079 9.672 18.312 1 98.31 218 VAL A N 1
ATOM 1677 C CA . VAL A 1 218 ? -1.223 10.484 17.906 1 98.31 218 VAL A CA 1
ATOM 1678 C C . VAL A 1 218 ? -1.494 10.297 16.422 1 98.31 218 VAL A C 1
ATOM 1680 O O . VAL A 1 218 ? -0.583 10.414 15.594 1 98.31 218 VAL A O 1
ATOM 1683 N N . ALA A 1 219 ? -2.715 9.977 16.094 1 97.69 219 ALA A N 1
ATOM 1684 C CA . ALA A 1 219 ? -3.072 9.758 14.688 1 97.69 219 ALA A CA 1
ATOM 1685 C C . ALA A 1 219 ? -4.059 10.812 14.203 1 97.69 219 ALA A C 1
ATOM 1687 O O . ALA A 1 219 ? -4.922 11.266 14.961 1 97.69 219 ALA A O 1
ATOM 1688 N N . THR A 1 220 ? -3.902 11.188 12.992 1 96 220 THR A N 1
ATOM 1689 C CA . THR A 1 220 ? -4.832 12.078 12.305 1 96 220 THR A CA 1
ATOM 1690 C C . THR A 1 220 ? -5.047 11.633 10.859 1 96 220 THR A C 1
ATOM 1692 O O . THR A 1 220 ? -4.461 10.641 10.422 1 96 220 THR A O 1
ATOM 1695 N N . GLY A 1 221 ? -6.012 12.227 10.148 1 91.75 221 GLY A N 1
ATOM 1696 C CA . GLY A 1 221 ? -6.281 11.859 8.766 1 91.75 221 GLY A CA 1
ATOM 1697 C C . GLY A 1 221 ? -7.07 10.57 8.633 1 91.75 221 GLY A C 1
ATOM 1698 O O . GLY A 1 221 ? -7.961 10.297 9.438 1 91.75 221 GLY A O 1
ATOM 1699 N N . GLY A 1 222 ? -6.801 9.797 7.477 1 86.12 222 GLY A N 1
ATOM 1700 C CA . GLY A 1 222 ? -7.535 8.586 7.16 1 86.12 222 GLY A CA 1
ATOM 1701 C C . GLY A 1 222 ? -7.426 7.52 8.234 1 86.12 222 GLY A C 1
ATOM 1702 O O . GLY A 1 222 ? -8.398 6.82 8.523 1 86.12 222 GLY A O 1
ATOM 1703 N N . VAL A 1 223 ? -6.293 7.363 8.789 1 81.94 223 VAL A N 1
ATOM 1704 C CA . VAL A 1 223 ? -6.035 6.367 9.828 1 81.94 223 VAL A CA 1
ATOM 1705 C C . VAL A 1 223 ? -6.992 6.574 10.992 1 81.94 223 VAL A C 1
ATOM 1707 O O . VAL A 1 223 ? -7.496 5.609 11.57 1 81.94 223 VAL A O 1
ATOM 1710 N N . ALA A 1 224 ? -7.223 7.828 11.398 1 81.5 224 ALA A N 1
ATOM 1711 C CA . ALA A 1 224 ? -8.109 8.133 12.523 1 81.5 224 ALA A CA 1
ATOM 1712 C C . ALA A 1 224 ? -9.539 7.684 12.234 1 81.5 224 ALA A C 1
ATOM 1714 O O . ALA A 1 224 ? -10.195 7.098 13.094 1 81.5 224 ALA A O 1
ATOM 1715 N N . SER A 1 225 ? -9.961 7.828 11.133 1 83.81 225 SER A N 1
ATOM 1716 C CA . SER A 1 225 ? -11.336 7.512 10.766 1 83.81 225 SER A CA 1
ATOM 1717 C C . SER A 1 225 ? -11.539 6.004 10.617 1 83.81 225 SER A C 1
ATOM 1719 O O . SER A 1 225 ? -12.594 5.477 10.977 1 83.81 225 SER A O 1
ATOM 1721 N N . LEU A 1 226 ? -10.562 5.277 10.211 1 88.38 226 LEU A N 1
ATOM 1722 C CA . LEU A 1 226 ? -10.711 3.871 9.844 1 88.38 226 LEU A CA 1
ATOM 1723 C C . LEU A 1 226 ? -10.391 2.965 11.023 1 88.38 226 LEU A C 1
ATOM 1725 O O . LEU A 1 226 ? -11.016 1.915 11.195 1 88.38 226 LEU A O 1
ATOM 1729 N N . PHE A 1 227 ? -9.438 3.445 11.898 1 91.81 227 PHE A N 1
ATOM 1730 C CA . PHE A 1 227 ? -8.867 2.488 12.844 1 91.81 227 PHE A CA 1
ATOM 1731 C C . PHE A 1 227 ? -9.188 2.885 14.281 1 91.81 227 PHE A C 1
ATOM 1733 O O . PHE A 1 227 ? -8.75 2.219 15.219 1 91.81 227 PHE A O 1
ATOM 1740 N N . GLU A 1 228 ? -9.836 4.02 14.438 1 89.88 228 GLU A N 1
ATOM 1741 C CA . GLU A 1 228 ? -10.211 4.402 15.797 1 89.88 228 GLU A CA 1
ATOM 1742 C C . GLU A 1 228 ? -10.961 3.273 16.5 1 89.88 228 GLU A C 1
ATOM 1744 O O . GLU A 1 228 ? -11.945 2.748 15.969 1 89.88 228 GLU A O 1
ATOM 1749 N N . GLY A 1 229 ? -10.516 2.818 17.719 1 89.56 229 GLY A N 1
ATOM 1750 C CA . GLY A 1 229 ? -11.133 1.746 18.484 1 89.56 229 GLY A CA 1
ATOM 1751 C C . GLY A 1 229 ? -10.617 0.37 18.094 1 89.56 229 GLY A C 1
ATOM 1752 O O . GLY A 1 229 ? -10.961 -0.625 18.734 1 89.56 229 GLY A O 1
ATOM 1753 N N . ALA A 1 230 ? -9.781 0.281 17.094 1 90.5 230 ALA A N 1
ATOM 1754 C CA . ALA A 1 230 ? -9.359 -1.021 16.578 1 90.5 230 ALA A CA 1
ATOM 1755 C C . ALA A 1 230 ? -7.996 -1.415 17.141 1 90.5 230 ALA A C 1
ATOM 1757 O O . ALA A 1 230 ? -7.574 -2.568 17.016 1 90.5 230 ALA A O 1
ATOM 1758 N N . THR A 1 231 ? -7.297 -0.477 17.812 1 93.75 231 THR A N 1
ATOM 1759 C CA . THR A 1 231 ? -5.965 -0.762 18.328 1 93.75 231 THR A CA 1
ATOM 1760 C C . THR A 1 231 ? -5.684 0.072 19.578 1 93.75 231 THR A C 1
ATOM 1762 O O . THR A 1 231 ? -6.211 1.176 19.734 1 93.75 231 THR A O 1
ATOM 1765 N N . ASP A 1 232 ? -4.781 -0.434 20.359 1 95.25 232 ASP A N 1
ATOM 1766 C CA . ASP A 1 232 ? -4.367 0.291 21.562 1 95.25 232 ASP A CA 1
ATOM 1767 C C . ASP A 1 232 ? -2.994 0.933 21.359 1 95.25 232 ASP A C 1
ATOM 1769 O O . ASP A 1 232 ? -2.48 1.597 22.266 1 95.25 232 ASP A O 1
ATOM 1773 N N . ARG A 1 233 ? -2.457 0.773 20.172 1 96.25 233 ARG A N 1
ATOM 1774 C CA . ARG A 1 233 ? -1.14 1.338 19.891 1 96.25 233 ARG A CA 1
ATOM 1775 C C . ARG A 1 233 ? -1.239 2.824 19.562 1 96.25 233 ARG A C 1
ATOM 1777 O O . ARG A 1 233 ? -0.256 3.559 19.688 1 96.25 233 ARG A O 1
ATOM 1784 N N . ILE A 1 234 ? -2.355 3.223 19.125 1 97.06 234 ILE A N 1
ATOM 1785 C CA . ILE A 1 234 ? -2.627 4.641 18.906 1 97.06 234 ILE A CA 1
ATOM 1786 C C . ILE A 1 234 ? -3.355 5.219 20.125 1 97.06 234 ILE A C 1
ATOM 1788 O O . ILE A 1 234 ? -4.477 4.809 20.438 1 97.06 234 ILE A O 1
ATOM 1792 N N . HIS A 1 235 ? -2.738 6.148 20.719 1 97.75 235 HIS A N 1
ATOM 1793 C CA . HIS A 1 235 ? -3.238 6.641 22 1 97.75 235 HIS A CA 1
ATOM 1794 C C . HIS A 1 235 ? -4.301 7.719 21.797 1 97.75 235 HIS A C 1
ATOM 1796 O O . HIS A 1 235 ? -5.23 7.832 22.609 1 97.75 235 HIS A O 1
ATOM 1802 N N . HIS A 1 236 ? -4.145 8.523 20.781 1 97.31 236 HIS A N 1
ATOM 1803 C CA . HIS A 1 236 ? -5.082 9.602 20.516 1 97.31 236 HIS A CA 1
ATOM 1804 C C . HIS A 1 236 ? -5.402 9.688 19.016 1 97.31 236 HIS A C 1
ATOM 1806 O O . HIS A 1 236 ? -4.52 9.516 18.188 1 97.31 236 HIS A O 1
ATOM 1812 N N . PHE A 1 237 ? -6.637 9.828 18.734 1 96.44 237 PHE A N 1
ATOM 1813 C CA . PHE A 1 237 ? -7.133 10.219 17.422 1 96.44 237 PHE A CA 1
ATOM 1814 C C . PHE A 1 237 ? -7.586 11.672 17.422 1 96.44 237 PHE A C 1
ATOM 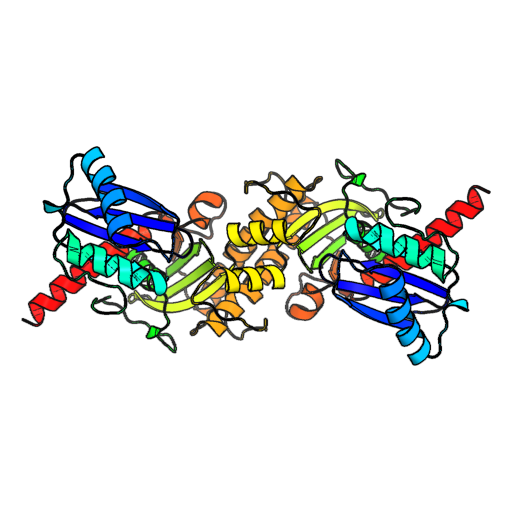1816 O O . PHE A 1 237 ? -8.555 12.023 18.094 1 96.44 237 PHE A O 1
ATOM 1823 N N . ASP A 1 238 ? -6.832 12.508 16.672 1 96.12 238 ASP A N 1
ATOM 1824 C CA . ASP A 1 238 ? -7.004 13.953 16.797 1 96.12 238 ASP A CA 1
ATOM 1825 C C . ASP A 1 238 ? -7.195 14.602 15.43 1 96.12 238 ASP A C 1
ATOM 1827 O O . ASP A 1 238 ? -6.223 15.023 14.797 1 96.12 238 ASP A O 1
ATOM 1831 N N . PRO A 1 239 ? -8.453 14.797 14.969 1 93.31 239 PRO A N 1
ATOM 1832 C CA . PRO A 1 239 ? -8.703 15.383 13.648 1 93.31 239 PRO A CA 1
ATOM 1833 C C . PRO A 1 239 ? -8.328 16.859 13.57 1 93.31 239 PRO A C 1
ATOM 1835 O O . PRO A 1 239 ? -8.219 17.406 12.477 1 93.31 239 PRO A O 1
ATOM 1838 N N . ASP A 1 240 ? -8.055 17.547 14.648 1 93.88 240 ASP A N 1
ATOM 1839 C CA . ASP A 1 240 ? -7.816 18.984 14.68 1 93.88 240 ASP A CA 1
ATOM 1840 C C . ASP A 1 240 ? -6.32 19.297 14.703 1 93.88 240 ASP A C 1
ATOM 1842 O O . ASP A 1 240 ? -5.922 20.453 14.812 1 93.88 240 ASP A O 1
ATOM 1846 N N . LEU A 1 241 ? -5.59 18.281 14.555 1 95.94 241 LEU A N 1
ATOM 1847 C CA . LEU A 1 241 ? -4.145 18.375 14.742 1 95.94 241 LEU A CA 1
ATOM 1848 C C . LEU A 1 241 ? -3.531 19.391 13.797 1 95.94 241 LEU A C 1
ATOM 1850 O O . LEU A 1 241 ? -2.764 20.266 14.227 1 95.94 241 LEU A O 1
ATOM 1854 N N . THR A 1 242 ? -3.814 19.375 12.578 1 96.44 242 THR A N 1
ATOM 1855 C CA . THR A 1 242 ? -3.213 20.219 11.555 1 96.44 242 THR A CA 1
ATOM 1856 C C . THR A 1 242 ? -3.641 21.672 11.734 1 96.44 242 THR A C 1
ATOM 1858 O O . THR A 1 242 ? -2.811 22.578 11.672 1 96.44 242 THR A O 1
ATOM 1861 N N . LEU A 1 243 ? -4.93 21.906 11.992 1 97.81 243 LEU A N 1
ATOM 1862 C CA . LEU A 1 243 ? -5.43 23.266 12.18 1 97.81 243 LEU A CA 1
ATOM 1863 C C . LEU A 1 243 ? -4.848 23.891 13.438 1 97.81 243 LEU A C 1
ATOM 1865 O O . LEU A 1 243 ? -4.531 25.078 13.453 1 97.81 243 LEU A O 1
ATOM 1869 N N . ARG A 1 244 ? -4.758 23.094 14.469 1 98.06 244 ARG A N 1
ATOM 1870 C CA . ARG A 1 244 ? -4.121 23.578 15.688 1 98.06 244 ARG A CA 1
ATOM 1871 C C . ARG A 1 244 ? -2.682 24 15.43 1 98.06 244 ARG A C 1
ATOM 1873 O O . ARG A 1 244 ? -2.24 25.047 15.922 1 98.06 244 ARG A O 1
ATOM 1880 N N . GLY A 1 245 ? -1.958 23.188 14.656 1 98.69 245 GLY A N 1
ATOM 1881 C CA . GLY A 1 245 ? -0.592 23.547 14.289 1 98.69 245 GLY A CA 1
ATOM 1882 C C . GLY A 1 245 ? -0.492 24.828 13.5 1 98.69 245 GLY A C 1
ATOM 1883 O O . GLY A 1 245 ? 0.379 25.656 13.766 1 98.69 245 GLY A O 1
ATOM 1884 N N . LEU A 1 246 ? -1.371 25 12.562 1 98.69 246 LEU A N 1
ATOM 1885 C CA . LEU A 1 246 ? -1.379 26.219 11.75 1 98.69 246 LEU A CA 1
ATOM 1886 C C . LEU A 1 246 ? -1.622 27.453 12.617 1 98.69 246 LEU A C 1
ATOM 1888 O O . LEU A 1 246 ? -0.934 28.469 12.461 1 98.69 246 LEU A O 1
ATOM 1892 N N . LEU A 1 247 ? -2.611 27.391 13.484 1 98.69 247 LEU A N 1
ATOM 1893 C CA . LEU A 1 247 ? -2.926 28.516 14.359 1 98.69 247 LEU A CA 1
ATOM 1894 C C . LEU A 1 247 ? -1.74 28.844 15.25 1 98.69 247 LEU A C 1
ATOM 1896 O O . LEU A 1 247 ? -1.403 30.016 15.43 1 98.69 247 LEU A O 1
ATOM 1900 N N . GLU A 1 248 ? -1.133 27.844 15.797 1 98.69 248 GLU A N 1
ATOM 1901 C CA . GLU A 1 248 ? 0.006 28.047 16.688 1 98.69 248 GLU A CA 1
ATOM 1902 C C . GLU A 1 248 ? 1.17 28.703 15.945 1 98.69 248 GLU A C 1
ATOM 1904 O O . GLU A 1 248 ? 1.797 29.625 16.469 1 98.69 248 GLU A O 1
ATOM 1909 N N . ILE A 1 249 ? 1.472 28.219 14.781 1 98.69 249 ILE A N 1
ATOM 1910 C CA . ILE A 1 249 ? 2.58 28.766 14 1 98.69 249 ILE A CA 1
ATOM 1911 C C . ILE A 1 249 ? 2.285 30.219 13.625 1 98.69 249 ILE A C 1
ATOM 1913 O O . ILE A 1 249 ? 3.18 31.062 13.648 1 98.69 249 ILE A O 1
ATOM 1917 N N . TYR A 1 250 ? 1.04 30.5 13.281 1 98.5 250 TYR A N 1
ATOM 1918 C CA . TYR A 1 250 ? 0.622 31.875 13 1 98.5 250 TYR A CA 1
ATOM 1919 C C . TYR A 1 250 ? 0.91 32.781 14.18 1 98.5 250 TYR A C 1
ATOM 1921 O O . TYR A 1 250 ? 1.545 33.844 14.023 1 98.5 250 TYR A O 1
ATOM 1929 N N . GLN A 1 251 ? 0.514 32.344 15.336 1 98.12 251 GLN A N 1
ATOM 1930 C CA . GLN A 1 251 ? 0.694 33.156 16.547 1 98.12 251 GLN A CA 1
ATOM 1931 C C . GLN A 1 251 ? 2.174 33.344 16.875 1 98.12 251 GLN A C 1
ATOM 1933 O O . GLN A 1 251 ? 2.6 34.438 17.234 1 98.12 251 GLN A O 1
ATOM 1938 N N . ARG A 1 252 ? 2.916 32.312 16.688 1 97.88 252 ARG A N 1
ATOM 1939 C CA . ARG A 1 252 ? 4.355 32.406 16.922 1 97.88 252 ARG A CA 1
ATOM 1940 C C . ARG A 1 252 ? 4.996 33.375 15.953 1 97.88 252 ARG A C 1
ATOM 1942 O O . ARG A 1 252 ? 5.922 34.094 16.328 1 97.88 252 ARG A O 1
ATOM 1949 N N . THR A 1 253 ? 4.574 33.281 14.742 1 97.88 253 THR A N 1
ATOM 1950 C CA . THR A 1 253 ? 5.133 34.156 13.711 1 97.88 253 THR A CA 1
ATOM 1951 C C . THR A 1 253 ? 4.855 35.625 14.031 1 97.88 253 THR A C 1
ATOM 1953 O O . THR A 1 253 ? 5.738 36.469 13.891 1 97.88 253 THR A O 1
ATOM 1956 N N . LEU A 1 254 ? 3.643 35.969 14.438 1 96.31 254 LEU A N 1
ATOM 1957 C CA . LEU A 1 254 ? 3.285 37.344 14.812 1 96.31 254 LEU A CA 1
ATOM 1958 C C . LEU A 1 254 ? 4.125 37.812 15.992 1 96.31 254 LEU A C 1
ATOM 1960 O O . LEU A 1 254 ? 4.602 38.938 16 1 96.31 254 LEU A O 1
ATOM 1964 N N . SER A 1 255 ? 4.238 36.938 16.953 1 95.56 255 SER A N 1
ATOM 1965 C CA . SER A 1 255 ? 5 37.281 18.141 1 95.56 255 SER A CA 1
ATOM 1966 C C . SER A 1 255 ? 6.469 37.531 17.812 1 95.56 255 SER A C 1
ATOM 1968 O O . SER A 1 255 ? 7.098 38.438 18.375 1 95.56 255 SER A O 1
ATOM 1970 N N . ASN A 1 256 ? 7.004 36.75 16.969 1 93.06 256 ASN A N 1
ATOM 1971 C CA . ASN A 1 256 ? 8.398 36.875 16.562 1 93.06 256 ASN A CA 1
ATOM 1972 C C . ASN A 1 256 ? 8.625 38.188 15.797 1 93.06 256 ASN A C 1
ATOM 1974 O O . ASN A 1 256 ? 9.703 38.781 15.875 1 93.06 256 ASN A O 1
ATOM 1978 N N . GLN A 1 257 ? 7.719 38.562 14.922 1 90.69 257 GLN A N 1
ATOM 1979 C CA . GLN A 1 257 ? 7.812 39.812 14.18 1 90.69 257 GLN A CA 1
ATOM 1980 C C . GLN A 1 257 ? 7.785 41.031 15.117 1 90.69 257 GLN A C 1
ATOM 1982 O O . GLN A 1 257 ? 8.5 42 14.906 1 90.69 257 GLN A O 1
ATOM 1987 N N . LYS A 1 258 ? 6.996 41.031 16.203 1 88.44 258 LYS A N 1
ATOM 1988 C CA . LYS A 1 258 ? 6.914 42.125 17.172 1 88.44 258 LYS A CA 1
ATOM 1989 C C . LYS A 1 258 ? 8.227 42.281 17.938 1 88.44 258 LYS A C 1
ATOM 1991 O O . LYS A 1 258 ? 8.641 43.375 18.25 1 88.44 258 LYS A O 1
ATOM 1996 N N . LYS A 1 259 ? 8.945 41.188 18.188 1 86.56 259 LYS A N 1
ATOM 1997 C CA . LYS A 1 259 ? 10.219 41.219 18.922 1 86.56 259 LYS A CA 1
ATOM 1998 C C . LYS A 1 259 ? 11.32 41.812 18.062 1 86.56 259 LYS A C 1
ATOM 2000 O O . LYS A 1 259 ? 12.25 42.438 18.578 1 86.56 259 LYS A O 1
ATOM 2005 N N . ASN A 1 260 ? 11.148 41.625 16.75 1 82.06 260 ASN A N 1
ATOM 2006 C CA . ASN A 1 260 ? 12.195 42.094 15.844 1 82.06 260 ASN A CA 1
ATOM 2007 C C . ASN A 1 260 ? 11.922 43.5 15.375 1 82.06 260 ASN A C 1
ATOM 2009 O O . ASN A 1 260 ? 12.734 44.094 14.664 1 82.06 260 ASN A O 1
ATOM 2013 N N . GLU A 1 261 ? 10.789 44.062 15.609 1 73.44 261 GLU A N 1
ATOM 2014 C CA . GLU A 1 261 ? 10.5 45.5 15.383 1 73.44 261 GLU A CA 1
ATOM 2015 C C . GLU A 1 261 ? 10.914 46.344 16.578 1 73.44 261 GLU A C 1
ATOM 2017 O O . GLU A 1 261 ? 10.812 45.906 17.719 1 73.44 261 GLU A O 1
ATOM 2022 N N . MET B 1 1 ? 7.688 -32.219 -24.922 1 96.81 1 MET B N 1
ATOM 2023 C CA . MET B 1 1 ? 7.961 -31.219 -23.875 1 96.81 1 MET B CA 1
ATOM 2024 C C . MET B 1 1 ? 6.707 -30.422 -23.547 1 96.81 1 MET B C 1
ATOM 2026 O O . MET B 1 1 ? 5.812 -30.281 -24.375 1 96.81 1 MET B O 1
ATOM 2030 N N . LEU B 1 2 ? 6.621 -30.016 -22.328 1 98.44 2 LEU B N 1
ATOM 2031 C CA . LEU B 1 2 ? 5.496 -29.203 -21.891 1 98.44 2 LEU B CA 1
ATOM 2032 C C . LEU B 1 2 ? 5.875 -27.719 -21.875 1 98.44 2 LEU B C 1
ATOM 2034 O O . LEU B 1 2 ? 6.922 -27.359 -21.344 1 98.44 2 LEU B O 1
ATOM 2038 N N . LEU B 1 3 ? 5.078 -26.875 -22.531 1 98.75 3 LEU B N 1
ATOM 2039 C CA . LEU B 1 3 ? 5.164 -25.422 -22.375 1 98.75 3 LEU B CA 1
ATOM 2040 C C . LEU B 1 3 ? 4.199 -24.938 -21.297 1 98.75 3 LEU B C 1
ATOM 2042 O O . LEU B 1 3 ? 2.984 -25.109 -21.422 1 98.75 3 LEU B O 1
ATOM 2046 N N . ALA B 1 4 ? 4.734 -24.438 -20.25 1 98.75 4 ALA B N 1
ATOM 2047 C CA . ALA B 1 4 ? 3.932 -23.844 -19.188 1 98.75 4 ALA B CA 1
ATOM 2048 C C . ALA B 1 4 ? 3.947 -22.312 -19.281 1 98.75 4 ALA B C 1
ATOM 2050 O O . ALA B 1 4 ? 5.012 -21.703 -19.391 1 98.75 4 ALA B O 1
ATOM 2051 N N . ILE B 1 5 ? 2.781 -21.688 -19.219 1 98.5 5 ILE B N 1
ATOM 2052 C CA . ILE B 1 5 ? 2.641 -20.234 -19.297 1 98.5 5 ILE B CA 1
ATOM 2053 C C . ILE B 1 5 ? 1.932 -19.719 -18.062 1 98.5 5 ILE B C 1
ATOM 2055 O O . ILE B 1 5 ? 0.807 -20.141 -17.75 1 98.5 5 ILE B O 1
ATOM 2059 N N . GLU B 1 6 ? 2.57 -18.953 -17.328 1 97.38 6 GLU B N 1
ATOM 2060 C CA . GLU B 1 6 ? 1.998 -18.25 -16.172 1 97.38 6 GLU B CA 1
ATOM 2061 C C . GLU B 1 6 ? 1.894 -16.75 -16.453 1 97.38 6 GLU B C 1
ATOM 2063 O O . GLU B 1 6 ? 2.902 -16.047 -16.438 1 97.38 6 GLU B O 1
ATOM 2068 N N . GLN B 1 7 ? 0.714 -16.297 -16.625 1 96.62 7 GLN B N 1
ATOM 2069 C CA . GLN B 1 7 ? 0.504 -14.906 -17 1 96.62 7 GLN B CA 1
ATOM 2070 C C . GLN B 1 7 ? -0.16 -14.117 -15.883 1 96.62 7 GLN B C 1
ATOM 2072 O O . GLN B 1 7 ? -1.341 -14.312 -15.586 1 96.62 7 GLN B O 1
ATOM 2077 N N . GLY B 1 8 ? 0.61 -13.305 -15.289 1 93.81 8 GLY B N 1
ATOM 2078 C CA . GLY B 1 8 ? 0.084 -12.32 -14.352 1 93.81 8 GLY B CA 1
ATOM 2079 C C . GLY B 1 8 ? -0.224 -10.984 -15 1 93.81 8 GLY B C 1
ATOM 2080 O O . GLY B 1 8 ? -0.084 -10.836 -16.219 1 93.81 8 GLY B O 1
ATOM 2081 N N . ASN B 1 9 ? -0.594 -9.984 -14.188 1 92.31 9 ASN B N 1
ATOM 2082 C CA . ASN B 1 9 ? -0.974 -8.672 -14.688 1 92.31 9 ASN B CA 1
ATOM 2083 C C . ASN B 1 9 ? 0.232 -7.906 -15.227 1 92.31 9 ASN B C 1
ATOM 2085 O O . ASN B 1 9 ? 0.097 -7.082 -16.141 1 92.31 9 ASN B O 1
ATOM 2089 N N . THR B 1 10 ? 1.349 -8.219 -14.695 1 90.94 10 THR B N 1
ATOM 2090 C CA . THR B 1 10 ? 2.525 -7.418 -15.008 1 90.94 10 THR B CA 1
ATOM 2091 C C . THR B 1 10 ? 3.479 -8.188 -15.922 1 90.94 10 THR B C 1
ATOM 2093 O O . THR B 1 10 ? 4.031 -7.617 -16.859 1 90.94 10 THR B O 1
ATOM 2096 N N . ASN B 1 11 ? 3.658 -9.406 -15.594 1 93.38 11 ASN B N 1
ATOM 2097 C CA . ASN B 1 11 ? 4.605 -10.219 -16.359 1 93.38 11 ASN B CA 1
ATOM 2098 C C . ASN B 1 11 ? 4.02 -11.578 -16.719 1 93.38 11 ASN B C 1
ATOM 2100 O O . ASN B 1 11 ? 3.092 -12.055 -16.062 1 93.38 11 ASN B O 1
ATOM 2104 N N . THR B 1 12 ? 4.582 -12.125 -17.75 1 96.81 12 THR B N 1
ATOM 2105 C CA . THR B 1 12 ? 4.242 -13.469 -18.188 1 96.81 12 THR B CA 1
ATOM 2106 C C . THR B 1 12 ? 5.48 -14.359 -18.203 1 96.81 12 THR B C 1
ATOM 2108 O O . THR B 1 12 ? 6.508 -13.992 -18.781 1 96.81 12 THR B O 1
ATOM 2111 N N . LEU B 1 13 ? 5.363 -15.469 -17.562 1 97.44 13 LEU B N 1
ATOM 2112 C CA . LEU B 1 13 ? 6.445 -16.438 -17.531 1 97.44 13 LEU B CA 1
ATOM 2113 C C . LEU B 1 13 ? 6.16 -17.609 -18.469 1 97.44 13 LEU B C 1
ATOM 2115 O O . LEU B 1 13 ? 5.055 -18.156 -18.453 1 97.44 13 LEU B O 1
ATOM 2119 N N . PHE B 1 14 ? 7.117 -17.875 -19.344 1 98.44 14 PHE B N 1
ATOM 2120 C CA . PHE B 1 14 ? 7.121 -19.078 -20.172 1 98.44 14 PHE B CA 1
ATOM 2121 C C . PHE B 1 14 ? 8.203 -20.047 -19.719 1 98.44 14 PHE B C 1
ATOM 2123 O O . PHE B 1 14 ? 9.344 -19.641 -19.484 1 98.44 14 PHE B O 1
ATOM 2130 N N . ALA B 1 15 ? 7.805 -21.297 -19.562 1 98.56 15 ALA B N 1
ATOM 2131 C CA . ALA B 1 15 ? 8.781 -22.312 -19.156 1 98.56 15 ALA B CA 1
ATOM 2132 C C . ALA B 1 15 ? 8.578 -23.609 -19.922 1 98.56 15 ALA B C 1
ATOM 2134 O O . ALA B 1 15 ? 7.445 -23.984 -20.234 1 98.56 15 ALA B O 1
ATOM 2135 N N . VAL B 1 16 ? 9.672 -24.297 -20.188 1 98.44 16 VAL B N 1
ATOM 2136 C CA . VAL B 1 16 ? 9.617 -25.562 -20.906 1 98.44 16 VAL B CA 1
ATOM 2137 C C . VAL B 1 16 ? 10.133 -26.688 -20.016 1 98.44 16 VAL B C 1
ATOM 2139 O O . VAL B 1 16 ? 11.203 -26.578 -19.422 1 98.44 16 VAL B O 1
ATOM 2142 N N . HIS B 1 17 ? 9.312 -27.719 -19.875 1 98.31 17 HIS B N 1
ATOM 2143 C CA . HIS B 1 17 ? 9.664 -28.906 -19.125 1 98.31 17 HIS B CA 1
ATOM 2144 C C . HIS B 1 17 ? 9.859 -30.109 -20.047 1 98.31 17 HIS B C 1
ATOM 2146 O O . HIS B 1 17 ? 9 -30.391 -20.891 1 98.31 17 HIS B O 1
ATOM 2152 N N . ASP B 1 18 ? 10.922 -30.875 -19.875 1 96.81 18 ASP B N 1
ATOM 2153 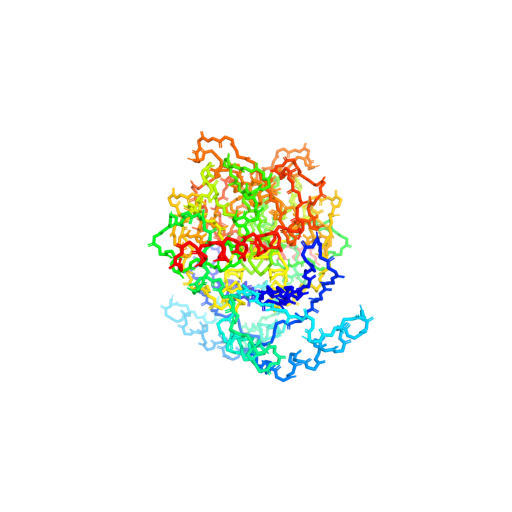C CA . ASP B 1 18 ? 11.219 -31.953 -20.828 1 96.81 18 ASP B CA 1
ATOM 2154 C C . ASP B 1 18 ? 10.805 -33.312 -20.281 1 96.81 18 ASP B C 1
ATOM 2156 O O . ASP B 1 18 ? 11.234 -34.344 -20.797 1 96.81 18 ASP B O 1
ATOM 2160 N N . GLY B 1 19 ? 10.047 -33.312 -19.188 1 95.25 19 GLY B N 1
ATOM 2161 C CA . GLY B 1 19 ? 9.641 -34.562 -18.531 1 95.25 19 GLY B CA 1
ATOM 2162 C C . GLY B 1 19 ? 10.453 -34.875 -17.297 1 95.25 19 GLY B C 1
ATOM 2163 O O . GLY B 1 19 ? 9.969 -35.531 -16.375 1 95.25 19 GLY B O 1
ATOM 2164 N N . GLU B 1 20 ? 11.656 -34.375 -17.25 1 96.19 20 GLU B N 1
ATOM 2165 C CA . GLU B 1 20 ? 12.555 -34.625 -16.125 1 96.19 20 GLU B CA 1
ATOM 2166 C C . GLU B 1 20 ? 12.789 -33.344 -15.32 1 96.19 20 GLU B C 1
ATOM 2168 O O . GLU B 1 20 ? 12.859 -33.375 -14.086 1 96.19 20 GLU B O 1
ATOM 2173 N N . GLY B 1 21 ? 12.883 -32.312 -16.031 1 97.12 21 GLY B N 1
ATOM 2174 C CA . GLY B 1 21 ? 13.141 -31.031 -15.375 1 97.12 21 GLY B CA 1
ATOM 2175 C C . GLY B 1 21 ? 12.828 -29.828 -16.25 1 97.12 21 GLY B C 1
ATOM 2176 O O . GLY B 1 21 ? 12.484 -29.984 -17.422 1 97.12 21 GLY B O 1
ATOM 2177 N N . TRP B 1 22 ? 12.922 -28.703 -15.656 1 97.38 22 TRP B N 1
ATOM 2178 C CA . TRP B 1 22 ? 12.727 -27.453 -16.391 1 97.38 22 TRP B CA 1
ATOM 2179 C C . TRP B 1 22 ? 13.977 -27.109 -17.203 1 97.38 22 TRP B C 1
ATOM 2181 O O . TRP B 1 22 ? 15.078 -27.016 -16.641 1 97.38 22 TRP B O 1
ATOM 2191 N N . ARG B 1 23 ? 13.82 -26.812 -18.453 1 96.56 23 ARG B N 1
ATOM 2192 C CA . ARG B 1 23 ? 14.945 -26.625 -19.359 1 96.56 23 ARG B CA 1
ATOM 2193 C C . ARG B 1 23 ? 15.203 -25.141 -19.594 1 96.56 23 ARG B C 1
ATOM 2195 O O . ARG B 1 23 ? 16.344 -24.734 -19.859 1 96.56 23 ARG B O 1
ATOM 2202 N N . ALA B 1 24 ? 14.164 -24.375 -19.594 1 97.19 24 ALA B N 1
ATOM 2203 C CA . ALA B 1 24 ? 14.273 -22.938 -19.875 1 97.19 24 ALA B CA 1
ATOM 2204 C C . ALA B 1 24 ? 13.094 -22.172 -19.312 1 97.19 24 ALA B C 1
ATOM 2206 O O . ALA B 1 24 ? 11.992 -22.719 -19.188 1 97.19 24 ALA B O 1
ATOM 2207 N N . GLN B 1 25 ? 13.336 -20.984 -18.922 1 97.62 25 GLN B N 1
ATOM 2208 C CA . GLN B 1 25 ? 12.336 -20.047 -18.438 1 97.62 25 GLN B CA 1
ATOM 2209 C C . GLN B 1 25 ? 12.578 -18.641 -18.984 1 97.62 25 GLN B C 1
ATOM 2211 O O . GLN B 1 25 ? 13.727 -18.203 -19.078 1 97.62 25 GLN B O 1
ATOM 2216 N N . TRP B 1 26 ? 11.523 -18.016 -19.422 1 98.12 26 TRP B N 1
ATOM 2217 C CA . TRP B 1 26 ? 11.609 -16.656 -19.953 1 98.12 26 TRP B CA 1
ATOM 2218 C C . TRP B 1 26 ? 10.461 -15.797 -19.438 1 98.12 26 TRP B C 1
ATOM 2220 O O . TRP B 1 26 ? 9.359 -16.297 -19.203 1 98.12 26 TRP B O 1
ATOM 2230 N N . ARG B 1 27 ? 10.742 -14.578 -19.297 1 96.69 27 ARG B N 1
ATOM 2231 C CA . ARG B 1 27 ? 9.711 -13.633 -18.875 1 96.69 27 ARG B CA 1
ATOM 2232 C C . ARG B 1 27 ? 9.562 -12.5 -19.875 1 96.69 27 ARG B C 1
ATOM 2234 O O . ARG B 1 27 ? 10.531 -12.109 -20.531 1 96.69 27 ARG B O 1
ATOM 2241 N N . THR B 1 28 ? 8.367 -12.039 -20.047 1 97.19 28 THR B N 1
ATOM 2242 C CA . THR B 1 28 ? 8.047 -10.844 -20.828 1 97.19 28 THR B CA 1
ATOM 2243 C C . THR B 1 28 ? 6.965 -10.023 -20.141 1 97.19 28 THR B C 1
ATOM 2245 O O . THR B 1 28 ? 6.215 -10.539 -19.312 1 97.19 28 THR B O 1
ATOM 2248 N N . ALA B 1 29 ? 6.93 -8.727 -20.422 1 95.75 29 ALA B N 1
ATOM 2249 C CA . ALA B 1 29 ? 5.844 -7.895 -19.906 1 95.75 29 ALA B CA 1
ATOM 2250 C C . ALA B 1 29 ? 4.492 -8.375 -20.422 1 95.75 29 ALA B C 1
ATOM 2252 O O . ALA B 1 29 ? 4.375 -8.805 -21.578 1 95.75 29 ALA B O 1
ATOM 2253 N N . THR B 1 30 ? 3.537 -8.328 -19.562 1 95.19 30 THR B N 1
ATOM 2254 C CA . THR B 1 30 ? 2.184 -8.68 -19.984 1 95.19 30 THR B CA 1
ATOM 2255 C C . THR B 1 30 ? 1.574 -7.555 -20.812 1 95.19 30 THR B C 1
ATOM 2257 O O . THR B 1 30 ? 1.471 -6.418 -20.344 1 95.19 30 THR B O 1
ATOM 2260 N N . GLU B 1 31 ? 1.315 -7.879 -22.016 1 93.62 31 GLU B N 1
ATOM 2261 C CA . GLU B 1 31 ? 0.584 -6.996 -22.922 1 93.62 31 GLU B CA 1
ATOM 2262 C C . GLU B 1 31 ? -0.696 -7.656 -23.422 1 93.62 31 GLU B C 1
ATOM 2264 O O . GLU B 1 31 ? -0.645 -8.633 -24.172 1 93.62 31 GLU B O 1
ATOM 2269 N N . SER B 1 32 ? -1.796 -7.051 -23.062 1 89.38 32 SER B N 1
ATOM 2270 C CA . SER B 1 32 ? -3.092 -7.676 -23.312 1 89.38 32 SER B CA 1
ATOM 2271 C C . SER B 1 32 ? -3.385 -7.75 -24.812 1 89.38 32 SER B C 1
ATOM 2273 O O . SER B 1 32 ? -4.176 -8.586 -25.25 1 89.38 32 SER B O 1
ATOM 2275 N N . THR B 1 33 ? -2.734 -6.914 -25.578 1 91.56 33 THR B N 1
ATOM 2276 C CA . THR B 1 33 ? -3.047 -6.852 -27 1 91.56 33 THR B CA 1
ATOM 2277 C C . THR B 1 33 ? -2.049 -7.672 -27.812 1 91.56 33 THR B C 1
ATOM 2279 O O . THR B 1 33 ? -2.15 -7.746 -29.047 1 91.56 33 THR B O 1
ATOM 2282 N N . ARG B 1 34 ? -1.069 -8.258 -27.156 1 95.38 34 ARG B N 1
ATOM 2283 C CA . ARG B 1 34 ? -0.093 -9.07 -27.875 1 95.38 34 ARG B CA 1
ATOM 2284 C C . ARG B 1 34 ? -0.769 -10.234 -28.594 1 95.38 34 ARG B C 1
ATOM 2286 O O . ARG B 1 34 ? -1.571 -10.953 -28 1 95.38 34 ARG B O 1
ATOM 2293 N N . THR B 1 35 ? -0.501 -10.398 -29.891 1 96.38 35 THR B N 1
ATOM 2294 C CA . THR B 1 35 ? -1.15 -11.422 -30.703 1 96.38 35 THR B CA 1
ATOM 2295 C C . THR B 1 35 ? -0.411 -12.758 -30.578 1 96.38 35 THR B C 1
ATOM 2297 O O . THR B 1 35 ? 0.721 -12.797 -30.094 1 96.38 35 THR B O 1
ATOM 2300 N N . ALA B 1 36 ? -1.098 -13.836 -31.047 1 97.5 36 ALA B N 1
ATOM 2301 C CA . ALA B 1 36 ? -0.503 -15.172 -31.078 1 97.5 36 ALA B CA 1
ATOM 2302 C C . ALA B 1 36 ? 0.782 -15.188 -31.891 1 97.5 36 ALA B C 1
ATOM 2304 O O . ALA B 1 36 ? 1.766 -15.82 -31.516 1 97.5 36 ALA B O 1
ATOM 2305 N N . ASP B 1 37 ? 0.784 -14.43 -32.969 1 98 37 ASP B N 1
ATOM 2306 C CA . ASP B 1 37 ? 1.94 -14.391 -33.875 1 98 37 ASP B CA 1
ATOM 2307 C C . ASP B 1 37 ? 3.123 -13.688 -33.219 1 98 37 ASP B C 1
ATOM 2309 O O . ASP B 1 37 ? 4.273 -14.094 -33.375 1 98 37 ASP B O 1
ATOM 2313 N N . GLU B 1 38 ? 2.82 -12.641 -32.469 1 98 38 GLU B N 1
ATOM 2314 C CA . GLU B 1 38 ? 3.877 -11.938 -31.75 1 98 38 GLU B CA 1
ATOM 2315 C C . GLU B 1 38 ? 4.504 -12.828 -30.688 1 98 38 GLU B C 1
ATOM 2317 O O . GLU B 1 38 ? 5.727 -12.859 -30.531 1 98 38 GLU B O 1
ATOM 2322 N N . TYR B 1 39 ? 3.658 -13.555 -29.969 1 97.81 39 TYR B N 1
ATOM 2323 C CA . TYR B 1 39 ? 4.172 -14.523 -29 1 97.81 39 TYR B CA 1
ATOM 2324 C C . TYR B 1 39 ? 5.031 -15.578 -29.688 1 97.81 39 TYR B C 1
ATOM 2326 O O . TYR B 1 39 ? 6.102 -15.938 -29.188 1 97.81 39 TYR B O 1
ATOM 2334 N N . ALA B 1 40 ? 4.57 -16.047 -30.828 1 97.94 40 ALA B N 1
ATOM 2335 C CA . ALA B 1 40 ? 5.227 -17.125 -31.531 1 97.94 40 ALA B CA 1
ATOM 2336 C C . ALA B 1 40 ? 6.629 -16.719 -31.984 1 97.94 40 ALA B C 1
ATOM 2338 O O . ALA B 1 40 ? 7.59 -17.469 -31.797 1 97.94 40 ALA B O 1
ATOM 2339 N N . VAL B 1 41 ? 6.707 -15.562 -32.531 1 98.12 41 VAL B N 1
ATOM 2340 C CA . VAL B 1 41 ? 7.992 -15.094 -33.031 1 98.12 41 VAL B CA 1
ATOM 2341 C C . VAL B 1 41 ? 8.977 -14.945 -31.875 1 98.12 41 VAL B C 1
ATOM 2343 O O . VAL B 1 41 ? 10.125 -15.383 -31.969 1 98.12 41 VAL B O 1
ATOM 2346 N N . TRP B 1 42 ? 8.492 -14.32 -30.859 1 98 42 TRP B N 1
ATOM 2347 C CA . TRP B 1 42 ? 9.297 -14.094 -29.656 1 98 42 TRP B CA 1
ATOM 2348 C C . TRP B 1 42 ? 9.742 -15.414 -29.047 1 98 42 TRP B C 1
ATOM 2350 O O . TRP B 1 42 ? 10.93 -15.602 -28.766 1 98 42 TRP B O 1
ATOM 2360 N N . LEU B 1 43 ? 8.844 -16.344 -28.891 1 98 43 LEU B N 1
ATOM 2361 C CA . LEU B 1 43 ? 9.102 -17.625 -28.25 1 98 43 LEU B CA 1
ATOM 2362 C C . LEU B 1 43 ? 10 -18.5 -29.125 1 98 43 LEU B C 1
ATOM 2364 O O . LEU B 1 43 ? 10.875 -19.188 -28.625 1 98 43 LEU B O 1
ATOM 2368 N N . TYR B 1 44 ? 9.789 -18.453 -30.406 1 97.94 44 TYR B N 1
ATOM 2369 C CA . TYR B 1 44 ? 10.57 -19.25 -31.344 1 97.94 44 TYR B CA 1
ATOM 2370 C C . TYR B 1 44 ? 12.055 -18.922 -31.234 1 97.94 44 TYR B C 1
ATOM 2372 O O . TYR B 1 44 ? 12.891 -19.828 -31.172 1 97.94 44 TYR B O 1
ATOM 2380 N N . GLN B 1 45 ? 12.336 -17.625 -31.25 1 97.88 45 GLN B N 1
ATOM 2381 C CA . GLN B 1 45 ? 13.727 -17.188 -31.172 1 97.88 45 GLN B CA 1
ATOM 2382 C C . GLN B 1 45 ? 14.383 -17.672 -29.875 1 97.88 45 GLN B C 1
ATOM 2384 O O . GLN B 1 45 ? 15.531 -18.125 -29.891 1 97.88 45 GLN B O 1
ATOM 2389 N N . LEU B 1 46 ? 13.664 -17.578 -28.844 1 98.06 46 LEU B N 1
ATOM 2390 C CA . LEU B 1 46 ? 14.203 -17.984 -27.547 1 98.06 46 LEU B CA 1
ATOM 2391 C C . LEU B 1 46 ? 14.43 -19.484 -27.5 1 98.06 46 LEU B C 1
ATOM 2393 O O . LEU B 1 46 ? 15.414 -19.953 -26.922 1 98.06 46 LEU B O 1
ATOM 2397 N N . LEU B 1 47 ? 13.492 -20.234 -28.031 1 97.19 47 LEU B N 1
ATOM 2398 C CA . LEU B 1 47 ? 13.672 -21.688 -28.125 1 97.19 47 LEU B CA 1
ATOM 2399 C C . LEU B 1 47 ? 14.93 -22.031 -28.922 1 97.19 47 LEU B C 1
ATOM 2401 O O . LEU B 1 47 ? 15.766 -22.812 -28.453 1 97.19 47 LEU B O 1
ATOM 2405 N N . GLN B 1 48 ? 15.109 -21.375 -30.016 1 96.94 48 GLN B N 1
ATOM 2406 C CA . GLN B 1 48 ? 16.266 -21.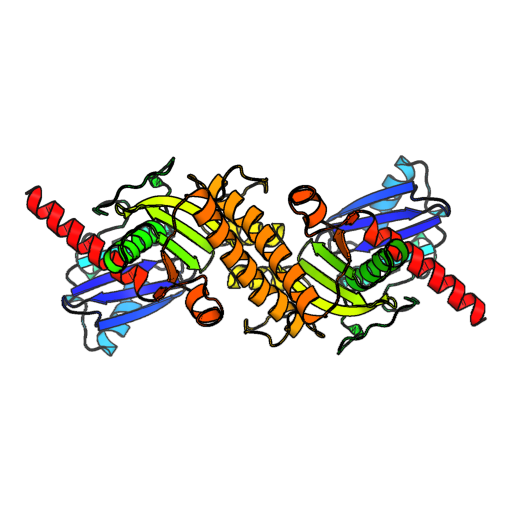641 -30.859 1 96.94 48 GLN B CA 1
ATOM 2407 C C . GLN B 1 48 ? 17.562 -21.312 -30.141 1 96.94 48 GLN B C 1
ATOM 2409 O O . GLN B 1 48 ? 18.547 -22.062 -30.234 1 96.94 48 GLN B O 1
ATOM 2414 N N . MET B 1 49 ? 17.547 -20.266 -29.516 1 97.44 49 MET B N 1
ATOM 2415 C CA . MET B 1 49 ? 18.734 -19.828 -28.766 1 97.44 49 MET B CA 1
ATOM 2416 C C . MET B 1 49 ? 19.125 -20.859 -27.703 1 97.44 49 MET B C 1
ATOM 2418 O O . MET B 1 49 ? 20.266 -20.906 -27.266 1 97.44 49 MET B O 1
ATOM 2422 N N . ASN B 1 50 ? 18.188 -21.688 -27.328 1 96.25 50 ASN B N 1
ATOM 2423 C CA . ASN B 1 50 ? 18.422 -22.688 -26.297 1 96.25 50 ASN B CA 1
ATOM 2424 C C . ASN B 1 50 ? 18.469 -24.094 -26.875 1 96.25 50 ASN B C 1
ATOM 2426 O O . ASN B 1 50 ? 18.312 -25.078 -26.141 1 96.25 50 ASN B O 1
ATOM 2430 N N . GLY B 1 51 ? 18.531 -24.172 -28.156 1 95.94 51 GLY B N 1
ATOM 2431 C CA . GLY B 1 51 ? 18.656 -25.469 -28.828 1 95.94 51 GLY B CA 1
ATOM 2432 C C . GLY B 1 51 ? 17.359 -26.25 -28.844 1 95.94 51 GLY B C 1
ATOM 2433 O O . GLY B 1 51 ? 17.375 -27.484 -28.891 1 95.94 51 GLY B O 1
ATOM 2434 N N . LEU B 1 52 ? 16.266 -25.609 -28.688 1 95.94 52 LEU B N 1
ATOM 2435 C CA . LEU B 1 52 ? 14.945 -26.219 -28.719 1 95.94 52 LEU B CA 1
ATOM 2436 C C . LEU B 1 52 ? 14.164 -25.781 -29.953 1 95.94 52 LEU B C 1
ATOM 2438 O O . LEU B 1 52 ? 14.602 -24.891 -30.672 1 95.94 52 LEU B O 1
ATOM 2442 N N . ASP B 1 53 ? 13.055 -26.484 -30.188 1 95.12 53 ASP B N 1
ATOM 2443 C CA . ASP B 1 53 ? 12.227 -26.188 -31.344 1 95.12 53 ASP B CA 1
ATOM 2444 C C . ASP B 1 53 ? 10.742 -26.359 -31.031 1 95.12 53 ASP B C 1
ATOM 2446 O O . ASP B 1 53 ? 10.383 -27.078 -30.109 1 95.12 53 ASP B O 1
ATOM 2450 N N . PHE B 1 54 ? 9.93 -25.703 -31.891 1 95.88 54 PHE B N 1
ATOM 2451 C CA . PHE B 1 54 ? 8.484 -25.781 -31.703 1 95.88 54 PHE B CA 1
ATOM 2452 C C . PHE B 1 54 ? 7.992 -27.219 -31.797 1 95.88 54 PHE B C 1
ATOM 2454 O O . PHE B 1 54 ? 7.039 -27.609 -31.125 1 95.88 54 PHE B O 1
ATOM 2461 N N . ASN B 1 55 ? 8.617 -27.984 -32.656 1 95.56 55 ASN B N 1
ATOM 2462 C CA . ASN B 1 55 ? 8.172 -29.344 -32.875 1 95.56 55 ASN B CA 1
ATOM 2463 C C . ASN B 1 55 ? 8.375 -30.234 -31.656 1 95.56 55 ASN B C 1
ATOM 2465 O O . ASN B 1 55 ? 7.816 -31.328 -31.562 1 95.56 55 ASN B O 1
ATOM 2469 N N . GLN B 1 56 ? 9.148 -29.734 -30.703 1 96.5 56 GLN B N 1
ATOM 2470 C CA . GLN B 1 56 ? 9.43 -30.484 -29.484 1 96.5 56 GLN B CA 1
ATOM 2471 C C . GLN B 1 56 ? 8.375 -30.219 -28.422 1 96.5 56 GLN B C 1
ATOM 2473 O O . GLN B 1 56 ? 8.328 -30.922 -27.406 1 96.5 56 GLN B O 1
ATOM 2478 N N . ILE B 1 57 ? 7.57 -29.219 -28.609 1 97.44 57 ILE B N 1
ATOM 2479 C CA . ILE B 1 57 ? 6.512 -28.906 -27.656 1 97.44 57 ILE B CA 1
ATOM 2480 C C . ILE B 1 57 ? 5.312 -29.812 -27.891 1 97.44 57 ILE B C 1
ATOM 2482 O O . ILE B 1 57 ? 4.695 -29.781 -28.969 1 97.44 57 ILE B O 1
ATOM 2486 N N . GLU B 1 58 ? 4.926 -30.594 -26.922 1 96.5 58 GLU B N 1
ATOM 2487 C CA . GLU B 1 58 ? 3.896 -31.609 -27.062 1 96.5 58 GLU B CA 1
ATOM 2488 C C . GLU B 1 58 ? 2.598 -31.203 -26.391 1 96.5 58 GLU B C 1
ATOM 2490 O O . GLU B 1 58 ? 1.531 -31.734 -26.688 1 96.5 58 GLU B O 1
ATOM 2495 N N . ASP B 1 59 ? 2.684 -30.328 -25.422 1 97.69 59 ASP B N 1
ATOM 2496 C CA . ASP B 1 59 ? 1.513 -29.828 -24.703 1 97.69 59 ASP B CA 1
ATOM 2497 C C . ASP B 1 59 ? 1.757 -28.438 -24.156 1 97.69 59 ASP B C 1
ATOM 2499 O O . ASP B 1 59 ? 2.896 -27.969 -24.109 1 97.69 59 ASP B O 1
ATOM 2503 N N . CYS B 1 60 ? 0.665 -27.812 -23.781 1 98.56 60 CYS B N 1
ATOM 2504 C CA . CYS B 1 60 ? 0.708 -26.469 -23.25 1 98.56 60 CYS B CA 1
ATOM 2505 C C . CYS B 1 60 ? -0.275 -26.312 -22.094 1 98.56 60 CYS B C 1
ATOM 2507 O O . CYS B 1 60 ? -1.413 -26.781 -22.172 1 98.56 60 CYS B O 1
ATOM 2509 N N . ILE B 1 61 ? 0.177 -25.781 -21 1 98.75 61 ILE B N 1
ATOM 2510 C CA . ILE B 1 61 ? -0.701 -25.453 -19.891 1 98.75 61 ILE B CA 1
ATOM 2511 C C . ILE B 1 61 ? -0.597 -23.969 -19.578 1 98.75 61 ILE B C 1
ATOM 2513 O O . ILE B 1 61 ? 0.494 -23.391 -19.609 1 98.75 61 ILE B O 1
ATOM 2517 N N . ILE B 1 62 ? -1.745 -23.297 -19.328 1 98.56 62 ILE B N 1
ATOM 2518 C CA . ILE B 1 62 ? -1.805 -21.844 -19.188 1 98.56 62 ILE B CA 1
ATOM 2519 C C . ILE B 1 62 ? -2.512 -21.484 -17.875 1 98.56 62 ILE B C 1
ATOM 2521 O O . ILE B 1 62 ? -3.611 -21.969 -17.609 1 98.56 62 ILE B O 1
ATOM 2525 N N . SER B 1 63 ? -1.856 -20.766 -17.062 1 97.88 63 SER B N 1
ATOM 2526 C CA . SER B 1 63 ? -2.447 -20.031 -15.945 1 97.88 63 SER B CA 1
ATOM 2527 C C . SER B 1 63 ? -2.449 -18.531 -16.203 1 97.88 63 SER B C 1
ATOM 2529 O O . SER B 1 63 ? -1.387 -17.922 -16.328 1 97.88 63 SER B O 1
ATOM 2531 N N . SER B 1 64 ? -3.611 -17.938 -16.312 1 95.88 64 SER B N 1
ATOM 2532 C CA . SER B 1 64 ? -3.686 -16.516 -16.641 1 95.88 64 SER B CA 1
ATOM 2533 C C . SER B 1 64 ? -4.742 -15.82 -15.789 1 95.88 64 SER B C 1
ATOM 2535 O O . SER B 1 64 ? -5.82 -16.359 -15.555 1 95.88 64 SER B O 1
ATOM 2537 N N . VAL B 1 65 ? -4.395 -14.695 -15.32 1 92.75 65 VAL B N 1
ATOM 2538 C CA . VAL B 1 65 ? -5.383 -13.875 -14.625 1 92.75 65 VAL B CA 1
ATOM 2539 C C . VAL B 1 65 ? -5.742 -12.664 -15.484 1 92.75 65 VAL B C 1
ATOM 2541 O O . VAL B 1 65 ? -6.293 -11.68 -14.984 1 92.75 65 VAL B O 1
ATOM 2544 N N . VAL B 1 66 ? -5.395 -12.648 -16.734 1 92.25 66 VAL B N 1
ATOM 2545 C CA . VAL B 1 66 ? -5.691 -11.609 -17.719 1 92.25 66 VAL B CA 1
ATOM 2546 C C . VAL B 1 66 ? -6.613 -12.156 -18.797 1 92.25 66 VAL B C 1
ATOM 2548 O O . VAL B 1 66 ? -6.148 -12.594 -19.859 1 92.25 66 VAL B O 1
ATOM 2551 N N . PRO B 1 67 ? -7.844 -11.992 -18.609 1 86.81 67 PRO B N 1
ATOM 2552 C CA . PRO B 1 67 ? -8.805 -12.617 -19.516 1 86.81 67 PRO B CA 1
ATOM 2553 C C . PRO B 1 67 ? -8.602 -12.188 -20.969 1 86.81 67 PRO B C 1
ATOM 2555 O O . PRO B 1 67 ? -8.711 -13.008 -21.891 1 86.81 67 PRO B O 1
ATOM 2558 N N . GLN B 1 68 ? -8.203 -10.984 -21.156 1 87.94 68 GLN B N 1
ATOM 2559 C CA . GLN B 1 68 ? -8.094 -10.414 -22.5 1 87.94 68 GLN B CA 1
ATOM 2560 C C . GLN B 1 68 ? -6.957 -11.07 -23.281 1 87.94 68 GLN B C 1
ATOM 2562 O O . GLN B 1 68 ? -6.969 -11.07 -24.516 1 87.94 68 GLN B O 1
ATOM 2567 N N . SER B 1 69 ? -6.043 -11.641 -22.562 1 92.94 69 SER B N 1
ATOM 2568 C CA . SER B 1 69 ? -4.852 -12.203 -23.203 1 92.94 69 SER B CA 1
ATOM 2569 C C . SER B 1 69 ? -5.02 -13.695 -23.469 1 92.94 69 SER B C 1
ATOM 2571 O O . SER B 1 69 ? -4.262 -14.281 -24.234 1 92.94 69 SER B O 1
ATOM 2573 N N . LEU B 1 70 ? -5.969 -14.266 -22.828 1 93.75 70 LEU B N 1
ATOM 2574 C CA . LEU B 1 70 ? -6.117 -15.719 -22.859 1 93.75 70 LEU B CA 1
ATOM 2575 C C . LEU B 1 70 ? -6.418 -16.203 -24.281 1 93.75 70 LEU B C 1
ATOM 2577 O O . LEU B 1 70 ? -5.934 -17.266 -24.688 1 93.75 70 LEU B O 1
ATOM 2581 N N . PHE B 1 71 ? -7.191 -15.43 -25.016 1 94.94 71 PHE B N 1
ATOM 2582 C CA . PHE B 1 71 ? -7.539 -15.797 -26.375 1 94.94 71 PHE B CA 1
ATOM 2583 C C . PHE B 1 71 ? -6.285 -15.984 -27.219 1 94.94 71 PHE B C 1
ATOM 2585 O O . PHE B 1 71 ? -6.141 -17 -27.906 1 94.94 71 PHE B O 1
ATOM 2592 N N . ASN B 1 72 ? -5.391 -15.039 -27.156 1 97.12 72 ASN B N 1
ATOM 2593 C CA . ASN B 1 72 ? -4.191 -15.07 -27.984 1 97.12 72 ASN B CA 1
ATOM 2594 C C . ASN B 1 72 ? -3.223 -16.156 -27.531 1 97.12 72 ASN B C 1
ATOM 2596 O O . ASN B 1 72 ? -2.52 -16.75 -28.344 1 97.12 72 ASN B O 1
ATOM 2600 N N . LEU B 1 73 ? -3.209 -16.453 -26.281 1 97.88 73 LEU B N 1
ATOM 2601 C CA . LEU B 1 73 ? -2.367 -17.547 -25.797 1 97.88 73 LEU B CA 1
ATOM 2602 C C . LEU B 1 73 ? -2.902 -18.891 -26.25 1 97.88 73 LEU B C 1
ATOM 2604 O O . LEU B 1 73 ? -2.129 -19.781 -26.609 1 97.88 73 LEU B O 1
ATOM 2608 N N . ARG B 1 74 ? -4.203 -19.047 -26.219 1 97.69 74 ARG B N 1
ATOM 2609 C CA . ARG B 1 74 ? -4.816 -20.25 -26.766 1 97.69 74 ARG B CA 1
ATOM 2610 C C . ARG B 1 74 ? -4.48 -20.422 -28.25 1 97.69 74 ARG B C 1
ATOM 2612 O O . ARG B 1 74 ? -4.141 -21.516 -28.688 1 97.69 74 ARG B O 1
ATOM 2619 N N . LYS B 1 75 ? -4.629 -19.328 -28.953 1 97.81 75 LYS B N 1
ATOM 2620 C CA . LYS B 1 75 ? -4.34 -19.344 -30.391 1 97.81 75 LYS B CA 1
ATOM 2621 C C . LYS B 1 75 ? -2.881 -19.703 -30.641 1 97.81 75 LYS B C 1
ATOM 2623 O O . LYS B 1 75 ? -2.568 -20.375 -31.625 1 97.81 75 LYS B O 1
ATOM 2628 N N . LEU B 1 76 ? -1.985 -19.219 -29.812 1 98.12 76 LEU B N 1
ATOM 2629 C CA . LEU B 1 76 ? -0.577 -19.594 -29.906 1 98.12 76 LEU B CA 1
ATOM 2630 C C . LEU B 1 76 ? -0.408 -21.109 -29.875 1 98.12 76 LEU B C 1
ATOM 2632 O O . LEU B 1 76 ? 0.259 -21.672 -30.734 1 98.12 76 LEU B O 1
ATOM 2636 N N . ALA B 1 77 ? -1.007 -21.734 -28.906 1 98.06 77 ALA B N 1
ATOM 2637 C CA . ALA B 1 77 ? -0.896 -23.188 -28.734 1 98.06 77 ALA B CA 1
ATOM 2638 C C . ALA B 1 77 ? -1.51 -23.922 -29.922 1 98.06 77 ALA B C 1
ATOM 2640 O O . ALA B 1 77 ? -0.912 -24.859 -30.453 1 98.06 77 ALA B O 1
ATOM 2641 N N . GLN B 1 78 ? -2.65 -23.5 -30.344 1 97.75 78 GLN B N 1
ATOM 2642 C CA . GLN B 1 78 ? -3.393 -24.172 -31.406 1 97.75 78 GLN B CA 1
ATOM 2643 C C . GLN B 1 78 ? -2.688 -24.016 -32.75 1 97.75 78 GLN B C 1
ATOM 2645 O O . GLN B 1 78 ? -2.508 -25 -33.469 1 97.75 78 GLN B O 1
ATOM 2650 N N . ARG B 1 79 ? -2.283 -22.844 -33.031 1 97.25 79 ARG B N 1
ATOM 2651 C CA . ARG B 1 79 ? -1.754 -22.531 -34.344 1 97.25 79 ARG B CA 1
ATOM 2652 C C . ARG B 1 79 ? -0.325 -23.047 -34.5 1 97.25 79 ARG B C 1
ATOM 2654 O O . ARG B 1 79 ? 0.06 -23.516 -35.594 1 97.25 79 ARG B O 1
ATOM 2661 N N . TYR B 1 80 ? 0.427 -22.969 -33.5 1 97.31 80 TYR B N 1
ATOM 2662 C CA . TYR B 1 80 ? 1.856 -23.188 -33.688 1 97.31 80 TYR B CA 1
ATOM 2663 C C . TYR B 1 80 ? 2.287 -24.531 -33.094 1 97.31 80 TYR B C 1
ATOM 2665 O O . TYR B 1 80 ? 3.311 -25.094 -33.5 1 97.31 80 TYR B O 1
ATOM 2673 N N . PHE B 1 81 ? 1.488 -25.016 -32.188 1 96.56 81 PHE B N 1
ATOM 2674 C CA . PHE B 1 81 ? 1.838 -26.312 -31.625 1 96.56 81 PHE B CA 1
ATOM 2675 C C . PHE B 1 81 ? 0.792 -27.359 -31.969 1 96.56 81 PHE B C 1
ATOM 2677 O O . PHE B 1 81 ? 0.958 -28.531 -31.656 1 96.56 81 PHE B O 1
ATOM 2684 N N . ASN B 1 82 ? -0.25 -26.938 -32.562 1 96.44 82 ASN B N 1
ATOM 2685 C CA . ASN B 1 82 ? -1.349 -27.812 -32.938 1 96.44 82 ASN B CA 1
ATOM 2686 C C . ASN B 1 82 ? -1.919 -28.562 -31.75 1 96.44 82 ASN B C 1
ATOM 2688 O O . ASN B 1 82 ? -2.119 -29.781 -31.797 1 96.44 82 ASN B O 1
ATOM 2692 N N . LYS B 1 83 ? -2.113 -27.828 -30.641 1 96.19 83 LYS B N 1
ATOM 2693 C CA . LYS B 1 83 ? -2.615 -28.391 -29.406 1 96.19 83 LYS B CA 1
ATOM 2694 C C . LYS B 1 83 ? -3.66 -27.484 -28.766 1 96.19 83 LYS B C 1
ATOM 2696 O O . LYS B 1 83 ? -3.521 -26.266 -28.781 1 96.19 83 LYS B O 1
ATOM 2701 N N . THR B 1 84 ? -4.715 -28.109 -28.281 1 97.19 84 THR B N 1
ATOM 2702 C CA . THR B 1 84 ? -5.59 -27.391 -27.359 1 97.19 84 THR B CA 1
ATOM 2703 C C . THR B 1 84 ? -4.945 -27.281 -25.969 1 97.19 84 THR B C 1
ATOM 2705 O O . THR B 1 84 ? -4.68 -28.297 -25.328 1 97.19 84 THR B O 1
ATOM 2708 N N . PRO B 1 85 ? -4.664 -26.094 -25.547 1 98.38 85 PRO B N 1
ATOM 2709 C CA . PRO B 1 85 ? -3.953 -25.969 -24.266 1 98.38 85 PRO B CA 1
ATOM 2710 C C . PRO B 1 85 ? -4.832 -26.312 -23.078 1 98.38 85 PRO B C 1
ATOM 2712 O O . PRO B 1 85 ? -6.059 -26.188 -23.141 1 98.38 85 PRO B O 1
ATOM 2715 N N . TYR B 1 86 ? -4.23 -26.812 -22.031 1 98.38 86 TYR B N 1
ATOM 2716 C CA . TYR B 1 86 ? -4.852 -26.906 -20.719 1 98.38 86 TYR B CA 1
ATOM 2717 C C . TYR B 1 86 ? -4.879 -25.547 -20.016 1 98.38 86 TYR B C 1
ATOM 2719 O O . TYR B 1 86 ? -3.832 -24.922 -19.828 1 98.38 86 TYR B O 1
ATOM 2727 N N . VAL B 1 87 ? -6.043 -25.094 -19.75 1 97.88 87 VAL B N 1
ATOM 2728 C CA . VAL B 1 87 ? -6.191 -23.781 -19.125 1 97.88 87 VAL B CA 1
ATOM 2729 C C . VAL B 1 87 ? -6.734 -23.938 -17.703 1 97.88 87 VAL B C 1
ATOM 2731 O O . VAL B 1 87 ? -7.812 -24.5 -17.5 1 97.88 87 VAL B O 1
ATOM 2734 N N . ILE B 1 88 ? -5.98 -23.453 -16.75 1 97.69 88 ILE B N 1
ATOM 2735 C CA . ILE B 1 88 ? -6.383 -23.516 -15.352 1 97.69 88 ILE B CA 1
ATOM 2736 C C . ILE B 1 88 ? -7.773 -22.906 -15.18 1 97.69 88 ILE B C 1
ATOM 2738 O O . ILE B 1 88 ? -8.023 -21.781 -15.641 1 97.69 88 ILE B O 1
ATOM 2742 N N . GLY B 1 89 ? -8.68 -23.625 -14.508 1 92.5 89 GLY B N 1
ATOM 2743 C CA . GLY B 1 89 ? -10.031 -23.156 -14.281 1 92.5 89 GLY B CA 1
ATOM 2744 C C . GLY B 1 89 ? -10.992 -23.531 -15.398 1 92.5 89 GLY B C 1
ATOM 2745 O O . GLY B 1 89 ? -12.195 -23.297 -15.281 1 92.5 89 GLY B O 1
ATOM 2746 N N . ASP B 1 90 ? -10.57 -24.062 -16.469 1 94.12 90 ASP B N 1
ATOM 2747 C CA . ASP B 1 90 ? -11.398 -24.422 -17.609 1 94.12 90 ASP B CA 1
ATOM 2748 C C . ASP B 1 90 ? -11.383 -25.938 -17.828 1 94.12 90 ASP B C 1
ATOM 2750 O O . ASP B 1 90 ? -12.273 -26.641 -17.344 1 94.12 90 ASP B O 1
ATOM 2754 N N . ASN B 1 91 ? -10.359 -26.516 -18.266 1 96.5 91 ASN B N 1
ATOM 2755 C CA . ASN B 1 91 ? -10.328 -27.922 -18.625 1 96.5 91 ASN B CA 1
ATOM 2756 C C . ASN B 1 91 ? -9.211 -28.672 -17.906 1 96.5 91 ASN B C 1
ATOM 2758 O O . ASN B 1 91 ? -8.578 -29.562 -18.469 1 96.5 91 ASN B O 1
ATOM 2762 N N . THR B 1 92 ? -8.945 -28.266 -16.688 1 97.62 92 THR B N 1
ATOM 2763 C CA . THR B 1 92 ? -7.91 -28.922 -15.906 1 97.62 92 THR B CA 1
ATOM 2764 C C . THR B 1 92 ? -8.5 -29.547 -14.641 1 97.62 92 THR B C 1
ATOM 2766 O O . THR B 1 92 ? -9.586 -29.156 -14.203 1 97.62 92 THR B O 1
ATOM 2769 N N . HIS B 1 93 ? -7.797 -30.531 -14.141 1 97.38 93 HIS B N 1
ATOM 2770 C CA . HIS B 1 93 ? -8.117 -31.156 -12.867 1 97.38 93 HIS B CA 1
ATOM 2771 C C . HIS B 1 93 ? -7.152 -30.719 -11.773 1 97.38 93 HIS B C 1
ATOM 2773 O O . HIS B 1 93 ? -6.012 -31.188 -11.711 1 97.38 93 HIS B O 1
ATOM 2779 N N . LEU B 1 94 ? -7.586 -29.922 -10.883 1 96.81 94 LEU B N 1
ATOM 2780 C CA . LEU B 1 94 ? -6.738 -29.344 -9.836 1 96.81 94 LEU B CA 1
ATOM 2781 C C . LEU B 1 94 ? -6.352 -30.406 -8.812 1 96.81 94 LEU B C 1
ATOM 2783 O O . LEU B 1 94 ? -5.223 -30.422 -8.32 1 96.81 94 LEU B O 1
ATOM 2787 N N . GLY B 1 95 ? -7.316 -31.297 -8.469 1 96.19 95 GLY B N 1
ATOM 2788 C CA . GLY B 1 95 ? -7.094 -32.312 -7.473 1 96.19 95 GLY B CA 1
ATOM 2789 C C . GLY B 1 95 ? -7.281 -31.828 -6.051 1 96.19 95 GLY B C 1
ATOM 2790 O O . GLY B 1 95 ? -6.852 -32.5 -5.098 1 96.19 95 GLY B O 1
ATOM 2791 N N . ILE B 1 96 ? -7.781 -30.656 -5.863 1 96.44 96 ILE B N 1
ATOM 2792 C CA . ILE B 1 96 ? -8.062 -30.109 -4.543 1 96.44 96 ILE B CA 1
ATOM 2793 C C . ILE B 1 96 ? -9.445 -29.453 -4.543 1 96.44 96 ILE B C 1
ATOM 2795 O O . ILE B 1 96 ? -9.969 -29.094 -5.598 1 96.44 96 ILE B O 1
ATOM 2799 N N . GLU B 1 97 ? -9.984 -29.281 -3.352 1 97.25 97 GLU B N 1
ATOM 2800 C CA . GLU B 1 97 ? -11.234 -28.547 -3.215 1 97.25 97 GLU B CA 1
ATOM 2801 C C . GLU B 1 97 ? -10.984 -27.047 -3.094 1 97.25 97 GLU B C 1
ATOM 2803 O O . GLU B 1 97 ? -9.969 -26.625 -2.529 1 97.25 97 GLU B O 1
ATOM 2808 N N . VAL B 1 98 ? -11.859 -26.266 -3.633 1 97.62 98 VAL B N 1
ATOM 2809 C CA . VAL B 1 98 ? -11.875 -24.812 -3.482 1 97.62 98 VAL B CA 1
ATOM 2810 C C . VAL B 1 98 ? -13.062 -24.406 -2.621 1 97.62 98 VAL B C 1
ATOM 2812 O O . VAL B 1 98 ? -14.188 -24.281 -3.115 1 97.62 98 VAL B O 1
ATOM 2815 N N . ARG B 1 99 ? -12.797 -24.188 -1.349 1 97.56 99 ARG B N 1
ATOM 2816 C CA . ARG B 1 99 ? -13.836 -23.969 -0.351 1 97.56 99 ARG B CA 1
ATOM 2817 C C . ARG B 1 99 ? -14.039 -22.469 -0.088 1 97.56 99 ARG B C 1
ATOM 2819 O O . ARG B 1 99 ? -13.875 -22.016 1.043 1 97.56 99 ARG B O 1
ATOM 2826 N N . ILE B 1 100 ? -14.398 -21.719 -1.069 1 96.56 100 ILE B N 1
ATOM 2827 C CA . ILE B 1 100 ? -14.766 -20.312 -0.958 1 96.56 100 ILE B CA 1
ATOM 2828 C C . ILE B 1 100 ? -16.156 -20.094 -1.567 1 96.56 100 ILE B C 1
ATOM 2830 O O . ILE B 1 100 ? -16.734 -21.016 -2.154 1 96.56 100 ILE B O 1
ATOM 2834 N N . ASP B 1 101 ? -16.734 -18.953 -1.409 1 95.25 101 ASP B N 1
ATOM 2835 C CA . ASP B 1 101 ? -18.125 -18.703 -1.756 1 95.25 101 ASP B CA 1
ATOM 2836 C C . ASP B 1 101 ? -18.359 -18.828 -3.262 1 95.25 101 ASP B C 1
ATOM 2838 O O . ASP B 1 101 ? -19.375 -19.344 -3.703 1 95.25 101 ASP B O 1
ATOM 2842 N N . LYS B 1 102 ? -17.391 -18.312 -4.062 1 91.06 102 LYS B N 1
ATOM 2843 C CA . LYS B 1 102 ? -17.453 -18.391 -5.52 1 91.06 102 LYS B CA 1
ATOM 2844 C C . LYS B 1 102 ? -16.172 -18.953 -6.102 1 91.06 102 LYS B C 1
ATOM 2846 O O . LYS B 1 102 ? -15.336 -18.203 -6.621 1 91.06 102 LYS B O 1
ATOM 2851 N N . PRO B 1 103 ? -16.094 -20.25 -6.133 1 91.5 103 PRO B N 1
ATOM 2852 C CA . PRO B 1 103 ? -14.859 -20.906 -6.559 1 91.5 103 PRO B CA 1
ATOM 2853 C C . PRO B 1 103 ? -14.414 -20.484 -7.957 1 91.5 103 PRO B C 1
ATOM 2855 O O . PRO B 1 103 ? -13.219 -20.453 -8.242 1 91.5 103 PRO B O 1
ATOM 2858 N N . SER B 1 104 ? -15.367 -20.078 -8.781 1 85.81 104 SER B N 1
ATOM 2859 C CA . SER B 1 104 ? -15.047 -19.703 -10.148 1 85.81 104 SER B CA 1
ATOM 2860 C C . SER B 1 104 ? -14.289 -18.391 -10.203 1 85.81 104 SER B C 1
ATOM 2862 O O . SER B 1 104 ? -13.672 -18.062 -11.219 1 85.81 104 SER B O 1
ATOM 2864 N N . GLU B 1 105 ? -14.297 -17.688 -9.109 1 83.25 105 GLU B N 1
ATOM 2865 C CA . GLU B 1 105 ? -13.672 -16.375 -9.078 1 83.25 105 GLU B CA 1
ATOM 2866 C C . GLU B 1 105 ? -12.242 -16.453 -8.539 1 83.25 105 GLU B C 1
ATOM 2868 O O . GLU B 1 105 ? -11.516 -15.453 -8.555 1 83.25 105 GLU B O 1
ATOM 2873 N N . ALA B 1 106 ? -11.906 -17.656 -8.156 1 90.06 106 ALA B N 1
ATOM 2874 C CA . ALA B 1 106 ? -10.539 -17.781 -7.66 1 90.06 106 ALA B CA 1
ATOM 2875 C C . ALA B 1 106 ? -9.523 -17.562 -8.773 1 90.06 106 ALA B C 1
ATOM 2877 O O . ALA B 1 106 ? -9.656 -18.125 -9.867 1 90.06 106 ALA B O 1
ATOM 2878 N N . GLY B 1 107 ? -8.609 -16.719 -8.539 1 92.38 107 GLY B N 1
ATOM 2879 C CA . GLY B 1 107 ? -7.555 -16.5 -9.508 1 92.38 107 GLY B CA 1
ATOM 2880 C C . GLY B 1 107 ? -6.77 -17.75 -9.836 1 92.38 107 GLY B C 1
ATOM 2881 O O . GLY B 1 107 ? -6.453 -18.531 -8.945 1 92.38 107 GLY B O 1
ATOM 2882 N N . ALA B 1 108 ? -6.477 -17.906 -11.094 1 95.12 108 ALA B N 1
ATOM 2883 C CA . ALA B 1 108 ? -5.746 -19.078 -11.555 1 95.12 108 ALA B CA 1
ATOM 2884 C C . ALA B 1 108 ? -4.406 -19.219 -10.836 1 95.12 108 ALA B C 1
ATOM 2886 O O . ALA B 1 108 ? -3.977 -20.328 -10.508 1 95.12 108 ALA B O 1
ATOM 2887 N N . ASP B 1 109 ? -3.771 -18.109 -10.609 1 95.19 109 ASP B N 1
ATOM 2888 C CA . ASP B 1 109 ? -2.473 -18.109 -9.945 1 95.19 109 ASP B CA 1
ATOM 2889 C C . ASP B 1 109 ? -2.588 -18.641 -8.523 1 95.19 109 ASP B C 1
ATOM 2891 O O . ASP B 1 109 ? -1.734 -19.406 -8.062 1 95.19 109 ASP B O 1
ATOM 2895 N N . ARG B 1 110 ? -3.615 -18.281 -7.879 1 95.81 110 ARG B N 1
ATOM 2896 C CA . ARG B 1 110 ? -3.811 -18.719 -6.5 1 95.81 110 ARG B CA 1
ATOM 2897 C C . ARG B 1 110 ? -4.062 -20.219 -6.438 1 95.81 110 ARG B C 1
ATOM 2899 O O . ARG B 1 110 ? -3.578 -20.906 -5.531 1 95.81 110 ARG B O 1
ATOM 2906 N N . LEU B 1 111 ? -4.875 -20.703 -7.379 1 97.69 111 LEU B N 1
ATOM 2907 C CA . LEU B 1 111 ? -5.129 -22.141 -7.453 1 97.69 111 LEU B CA 1
ATOM 2908 C C . LEU B 1 111 ? -3.834 -22.906 -7.695 1 97.69 111 LEU B C 1
ATOM 2910 O O . LEU B 1 111 ? -3.557 -23.891 -7.012 1 97.69 111 LEU B O 1
ATOM 2914 N N . VAL B 1 112 ? -3.086 -22.438 -8.586 1 98.44 112 VAL B N 1
ATOM 2915 C CA . VAL B 1 112 ? -1.83 -23.078 -8.969 1 98.44 112 VAL B CA 1
ATOM 2916 C C . VAL B 1 112 ? -0.863 -23.062 -7.785 1 98.44 112 VAL B C 1
ATOM 2918 O O . VAL B 1 112 ? -0.226 -24.078 -7.484 1 98.44 112 VAL B O 1
ATOM 2921 N N . ASN B 1 113 ? -0.758 -21.938 -7.137 1 98.12 113 ASN B N 1
ATOM 2922 C CA . ASN B 1 113 ? 0.132 -21.797 -5.992 1 98.12 113 ASN B CA 1
ATOM 2923 C C . ASN B 1 113 ? -0.296 -22.688 -4.832 1 98.12 113 ASN B C 1
ATOM 2925 O O . ASN B 1 113 ? 0.548 -23.234 -4.117 1 98.12 113 ASN B O 1
ATOM 2929 N N . THR B 1 114 ? -1.57 -22.797 -4.656 1 98.5 114 THR B N 1
ATOM 2930 C CA . THR B 1 114 ? -2.109 -23.672 -3.617 1 98.5 114 THR B CA 1
ATOM 2931 C C . THR B 1 114 ? -1.65 -25.109 -3.83 1 98.5 114 THR B C 1
ATOM 2933 O O . THR B 1 114 ? -1.111 -25.734 -2.914 1 98.5 114 THR B O 1
ATOM 2936 N N . VAL B 1 115 ? -1.83 -25.625 -5.031 1 98.62 115 VAL B N 1
ATOM 2937 C CA . VAL B 1 115 ? -1.438 -26.984 -5.363 1 98.62 115 VAL B CA 1
ATOM 2938 C C . VAL B 1 115 ? 0.075 -27.141 -5.227 1 98.62 115 VAL B C 1
ATOM 2940 O O . VAL B 1 115 ? 0.556 -28.078 -4.598 1 98.62 115 VAL B O 1
ATOM 2943 N N . GLY B 1 116 ? 0.852 -26.172 -5.781 1 98.62 116 GLY B N 1
ATOM 2944 C CA . GLY B 1 116 ? 2.305 -26.219 -5.742 1 98.62 116 GLY B CA 1
ATOM 2945 C C . GLY B 1 116 ? 2.867 -26.234 -4.336 1 98.62 116 GLY B C 1
ATOM 2946 O O . GLY B 1 116 ? 3.846 -26.938 -4.059 1 98.62 116 GLY B O 1
ATOM 2947 N N . ALA B 1 117 ? 2.271 -25.5 -3.445 1 98.62 117 ALA B N 1
ATOM 2948 C CA . ALA B 1 117 ? 2.73 -25.453 -2.061 1 98.62 117 ALA B CA 1
ATOM 2949 C C . ALA B 1 117 ? 2.35 -26.719 -1.305 1 98.62 117 ALA B C 1
ATOM 2951 O O . ALA B 1 117 ? 3.166 -27.281 -0.573 1 98.62 117 ALA B O 1
ATOM 2952 N N . TRP B 1 118 ? 1.175 -27.203 -1.512 1 98.69 118 TRP B N 1
ATOM 2953 C CA . TRP B 1 118 ? 0.633 -28.328 -0.742 1 98.69 118 TRP B CA 1
ATOM 2954 C C . TRP B 1 118 ? 1.407 -29.609 -1.025 1 98.69 118 TRP B C 1
ATOM 2956 O O . TRP B 1 118 ? 1.702 -30.375 -0.108 1 98.69 118 TRP B O 1
ATOM 2966 N N . ILE B 1 119 ? 1.78 -29.844 -2.26 1 98.12 119 ILE B N 1
ATOM 2967 C CA . ILE B 1 119 ? 2.4 -31.109 -2.615 1 98.12 119 ILE B CA 1
ATOM 2968 C C . ILE B 1 119 ? 3.816 -31.172 -2.051 1 98.12 119 ILE B C 1
ATOM 2970 O O . ILE B 1 119 ? 4.355 -32.25 -1.826 1 98.12 119 ILE B O 1
ATOM 2974 N N . LYS B 1 120 ? 4.383 -30.047 -1.83 1 98.56 120 LYS B N 1
ATOM 2975 C CA . LYS B 1 120 ? 5.754 -30.031 -1.326 1 98.56 120 LYS B CA 1
ATOM 2976 C C . LYS B 1 120 ? 5.781 -29.938 0.198 1 98.56 120 LYS B C 1
ATOM 2978 O O . LYS B 1 120 ? 6.594 -30.609 0.847 1 98.56 120 LYS B O 1
ATOM 2983 N N . TYR B 1 121 ? 4.895 -29.203 0.819 1 98.56 121 TYR B N 1
ATOM 2984 C CA . TYR B 1 121 ? 5.055 -28.875 2.229 1 98.56 121 TYR B CA 1
ATOM 2985 C C . TYR B 1 121 ? 3.945 -29.5 3.066 1 98.56 121 TYR B C 1
ATOM 2987 O O . TYR B 1 121 ? 4.023 -29.516 4.297 1 98.56 121 TYR B O 1
ATOM 2995 N N . GLY B 1 122 ? 2.93 -29.969 2.455 1 97.69 122 GLY B N 1
ATOM 2996 C CA . GLY B 1 122 ? 1.76 -30.422 3.197 1 97.69 122 GLY B CA 1
ATOM 2997 C C . GLY B 1 122 ? 0.972 -29.266 3.811 1 97.69 122 GLY B C 1
ATOM 2998 O O . GLY B 1 122 ? 1.354 -28.109 3.68 1 97.69 122 GLY B O 1
ATOM 2999 N N . GLY B 1 123 ? -0.218 -29.562 4.414 1 96.31 123 GLY B N 1
ATOM 3000 C CA . GLY B 1 123 ? -1.049 -28.562 5.059 1 96.31 123 GLY B CA 1
ATOM 3001 C C . GLY B 1 123 ? -1.179 -28.766 6.555 1 96.31 123 GLY B C 1
ATOM 3002 O O . GLY B 1 123 ? -0.774 -29.797 7.086 1 96.31 123 GLY B O 1
ATOM 3003 N N . PRO B 1 124 ? -1.672 -27.766 7.207 1 98.5 124 PRO B N 1
ATOM 3004 C CA . PRO B 1 124 ? -2.18 -26.484 6.719 1 98.5 124 PRO B CA 1
ATOM 3005 C C . PRO B 1 124 ? -1.064 -25.484 6.438 1 98.5 124 PRO B C 1
ATOM 3007 O O . PRO B 1 124 ? -0.012 -25.531 7.082 1 98.5 124 PRO B O 1
ATOM 3010 N N . LEU B 1 125 ? -1.3 -24.578 5.422 1 98.38 125 LEU B N 1
ATOM 3011 C CA . LEU B 1 125 ? -0.309 -23.609 4.953 1 98.38 125 LEU B CA 1
ATOM 3012 C C . LEU B 1 125 ? -0.921 -22.219 4.832 1 98.38 125 LEU B C 1
ATOM 3014 O O . LEU B 1 125 ? -2.137 -22.078 4.676 1 98.38 125 LEU B O 1
ATOM 3018 N N . ILE B 1 126 ? -0.13 -21.219 4.977 1 98.81 126 ILE B N 1
ATOM 3019 C CA . ILE B 1 126 ? -0.365 -19.906 4.398 1 98.81 126 ILE B CA 1
ATOM 3020 C C . ILE B 1 126 ? 0.595 -19.672 3.23 1 98.81 126 ILE B C 1
ATOM 3022 O O . ILE B 1 126 ? 1.813 -19.781 3.393 1 98.81 126 ILE B O 1
ATOM 3026 N N . VAL B 1 127 ? 0.076 -19.453 2.076 1 98.69 127 VAL B N 1
ATOM 3027 C CA . VAL B 1 127 ? 0.896 -19.125 0.914 1 98.69 127 VAL B CA 1
ATOM 3028 C C . VAL B 1 127 ? 0.854 -17.625 0.655 1 98.69 127 VAL B C 1
ATOM 3030 O O . VAL B 1 127 ? -0.213 -17.062 0.393 1 98.69 127 VAL B O 1
ATOM 3033 N N . ILE B 1 128 ? 1.963 -17 0.738 1 98.44 128 ILE B N 1
ATOM 3034 C CA . ILE B 1 128 ? 2.084 -15.57 0.465 1 98.44 128 ILE B CA 1
ATOM 3035 C C . ILE B 1 128 ? 2.678 -15.359 -0.927 1 98.44 128 ILE B C 1
ATOM 3037 O O . ILE B 1 128 ? 3.803 -15.781 -1.199 1 98.44 128 ILE B O 1
ATOM 3041 N N . ASP B 1 129 ? 1.922 -14.773 -1.76 1 96.69 129 ASP B N 1
ATOM 3042 C CA . ASP B 1 129 ? 2.379 -14.453 -3.109 1 96.69 129 ASP B CA 1
ATOM 3043 C C . ASP B 1 129 ? 2.32 -12.945 -3.367 1 96.69 129 ASP B C 1
ATOM 3045 O O . ASP B 1 129 ? 1.242 -12.352 -3.334 1 96.69 129 ASP B O 1
ATOM 3049 N N . SER B 1 130 ? 3.441 -12.398 -3.643 1 93.44 130 SER B N 1
ATOM 3050 C CA . SER B 1 130 ? 3.471 -10.953 -3.832 1 93.44 130 SER B CA 1
ATOM 3051 C C . SER B 1 130 ? 3.838 -10.586 -5.27 1 93.44 130 SER B C 1
ATOM 3053 O O . SER B 1 130 ? 4.863 -11.039 -5.785 1 93.44 130 SER B O 1
ATOM 3055 N N . GLY B 1 131 ? 3.133 -9.867 -5.977 1 91.19 131 GLY B N 1
ATOM 3056 C CA . GLY B 1 131 ? 3.264 -9.203 -7.266 1 91.19 131 GLY B CA 1
ATOM 3057 C C . GLY B 1 131 ? 2.508 -7.891 -7.34 1 91.19 131 GLY B C 1
ATOM 3058 O O . GLY B 1 131 ? 2.73 -6.996 -6.523 1 91.19 131 GLY B O 1
ATOM 3059 N N . THR B 1 132 ? 1.503 -7.922 -8.219 1 92.5 132 THR B N 1
ATOM 3060 C CA . THR B 1 132 ? 0.623 -6.762 -8.289 1 92.5 132 THR B CA 1
ATOM 3061 C C . THR B 1 132 ? -0.148 -6.594 -6.98 1 92.5 132 THR B C 1
ATOM 3063 O O . THR B 1 132 ? -0.305 -5.473 -6.488 1 92.5 132 THR B O 1
ATOM 3066 N N . ALA B 1 133 ? -0.577 -7.691 -6.477 1 95.56 133 ALA B N 1
ATOM 3067 C CA . ALA B 1 133 ? -1.151 -7.773 -5.137 1 95.56 133 ALA B CA 1
ATOM 3068 C C . ALA B 1 133 ? -0.311 -8.672 -4.234 1 95.56 133 ALA B C 1
ATOM 3070 O O . ALA B 1 133 ? 0.589 -9.367 -4.707 1 95.56 133 ALA B O 1
ATOM 3071 N N . THR B 1 134 ? -0.421 -8.547 -2.994 1 96.75 134 THR B N 1
ATOM 3072 C CA . THR B 1 134 ? 0.096 -9.5 -2.018 1 96.75 134 THR B CA 1
ATOM 3073 C C . THR B 1 134 ? -1.032 -10.352 -1.442 1 96.75 134 THR B C 1
ATOM 3075 O O . THR B 1 134 ? -1.914 -9.836 -0.752 1 96.75 134 THR B O 1
ATOM 3078 N N . THR B 1 135 ? -1.021 -11.609 -1.76 1 97.44 135 THR B N 1
ATOM 3079 C CA . THR B 1 135 ? -2.115 -12.477 -1.327 1 97.44 135 THR B CA 1
ATOM 3080 C C . THR B 1 135 ? -1.65 -13.422 -0.227 1 97.44 135 THR B C 1
ATOM 3082 O O . THR B 1 135 ? -0.493 -13.852 -0.213 1 97.44 135 THR B O 1
ATOM 3085 N N . PHE B 1 136 ? -2.52 -13.68 0.689 1 98.56 136 PHE B N 1
ATOM 3086 C CA . PHE B 1 136 ? -2.381 -14.688 1.733 1 98.56 136 PHE B CA 1
ATOM 3087 C C . PHE B 1 136 ? -3.426 -15.781 1.569 1 98.56 136 PHE B C 1
ATOM 3089 O O . PHE B 1 136 ? -4.559 -15.648 2.041 1 98.56 136 PHE B O 1
ATOM 3096 N N . ASP B 1 137 ? -3.057 -16.844 0.951 1 98.5 137 ASP B N 1
ATOM 3097 C CA . ASP B 1 137 ? -3.988 -17.938 0.701 1 98.5 137 ASP B CA 1
ATOM 3098 C C . ASP B 1 137 ? -3.896 -19 1.797 1 98.5 137 ASP B C 1
ATOM 3100 O O . ASP B 1 137 ? -2.805 -19.469 2.115 1 98.5 137 ASP B O 1
ATOM 3104 N N . VAL B 1 138 ? -5 -19.328 2.332 1 98.69 138 VAL B N 1
ATOM 3105 C CA . VAL B 1 138 ? -5.074 -20.359 3.369 1 98.69 138 VAL B CA 1
ATOM 3106 C C . VAL B 1 138 ? -5.367 -21.719 2.734 1 98.69 138 VAL B C 1
ATOM 3108 O O . VAL B 1 138 ? -6.383 -21.891 2.059 1 98.69 138 VAL B O 1
ATOM 3111 N N . VAL B 1 139 ? -4.473 -22.609 2.951 1 98.62 139 VAL B N 1
ATOM 3112 C CA . VAL B 1 139 ? -4.582 -23.969 2.43 1 98.62 139 VAL B CA 1
ATOM 3113 C C . VAL B 1 139 ? -4.797 -24.953 3.58 1 98.62 139 VAL B C 1
ATOM 3115 O O . VAL B 1 139 ? -3.998 -25 4.52 1 98.62 139 VAL B O 1
ATOM 3118 N N . ALA B 1 140 ? -5.77 -25.75 3.508 1 98.31 140 ALA B N 1
ATOM 3119 C CA . ALA B 1 140 ? -6.125 -26.703 4.566 1 98.31 140 ALA B CA 1
ATOM 3120 C C . ALA B 1 140 ? -5.184 -27.891 4.578 1 98.31 140 ALA B C 1
ATOM 3122 O O . ALA B 1 140 ? -4.363 -28.062 3.672 1 98.31 140 ALA B O 1
ATOM 3123 N N . ALA B 1 141 ? -5.328 -28.719 5.629 1 98.25 141 ALA B N 1
ATOM 3124 C CA . ALA B 1 141 ? -4.523 -29.922 5.773 1 98.25 141 ALA B CA 1
ATOM 3125 C C . ALA B 1 141 ? -4.742 -30.875 4.602 1 98.25 141 ALA B C 1
ATOM 3127 O O . ALA B 1 141 ? -3.818 -31.578 4.18 1 98.25 141 ALA B O 1
ATOM 3128 N N . ASP B 1 142 ? -5.895 -30.844 4.039 1 98.25 142 ASP B N 1
ATOM 3129 C CA . ASP B 1 142 ? -6.223 -31.75 2.945 1 98.25 142 ASP B CA 1
ATOM 3130 C C . ASP B 1 142 ? -5.941 -31.109 1.59 1 98.25 142 ASP B C 1
ATOM 3132 O O . ASP B 1 142 ? -6.344 -31.625 0.55 1 98.25 142 ASP B O 1
ATOM 3136 N N . GLY B 1 143 ? -5.414 -29.891 1.582 1 98.25 143 GLY B N 1
ATOM 3137 C CA . GLY B 1 143 ? -4.957 -29.25 0.359 1 98.25 143 GLY B CA 1
ATOM 3138 C C . GLY B 1 143 ? -5.949 -28.25 -0.199 1 98.25 143 GLY B C 1
ATOM 3139 O O . GLY B 1 143 ? -5.652 -27.547 -1.168 1 98.25 143 GLY B O 1
ATOM 3140 N N . ALA B 1 144 ? -7.113 -28.109 0.4 1 98.38 144 ALA B N 1
ATOM 3141 C CA . ALA B 1 144 ? -8.164 -27.234 -0.111 1 98.38 144 ALA B CA 1
ATOM 3142 C C . ALA B 1 144 ? -7.805 -25.766 0.092 1 98.38 144 ALA B C 1
ATOM 3144 O O . ALA B 1 144 ? -7.238 -25.391 1.125 1 98.38 144 ALA B O 1
ATOM 3145 N N . LEU B 1 145 ? -8.148 -24.938 -0.857 1 98.25 145 LEU B N 1
ATOM 3146 C CA . LEU B 1 145 ? -8.102 -23.5 -0.678 1 98.25 145 LEU B CA 1
ATOM 3147 C C . LEU B 1 145 ? -9.297 -23 0.123 1 98.25 145 LEU B C 1
ATOM 3149 O O . LEU B 1 145 ? -10.445 -23.156 -0.307 1 98.25 145 LEU B O 1
ATOM 3153 N N . GLU B 1 146 ? -9.07 -22.328 1.205 1 97.38 146 GLU B N 1
ATOM 3154 C CA . GLU B 1 146 ? -10.18 -22.078 2.119 1 97.38 146 GLU B CA 1
ATOM 3155 C C . GLU B 1 146 ? -10.445 -20.578 2.271 1 97.38 146 GLU B C 1
ATOM 3157 O O . GLU B 1 146 ? -11.414 -20.172 2.918 1 97.38 146 GLU B O 1
ATOM 3162 N N . GLY B 1 147 ? -9.586 -19.797 1.704 1 96.69 147 GLY B N 1
ATOM 3163 C CA . GLY B 1 147 ? -9.766 -18.359 1.823 1 96.69 147 GLY B CA 1
ATOM 3164 C C . GLY B 1 147 ? -8.484 -17.578 1.573 1 96.69 147 GLY B C 1
ATOM 3165 O O . GLY B 1 147 ? -7.422 -18.172 1.379 1 96.69 147 GLY B O 1
ATOM 3166 N N . THR B 1 148 ? -8.719 -16.25 1.519 1 97.44 148 THR B N 1
ATOM 3167 C CA . THR B 1 148 ? -7.59 -15.414 1.115 1 97.44 148 THR B CA 1
ATOM 3168 C C . THR B 1 148 ? -7.688 -14.031 1.75 1 97.44 148 THR B C 1
ATOM 3170 O O . THR B 1 148 ? -8.773 -13.586 2.119 1 97.44 148 THR B O 1
ATOM 3173 N N . ALA B 1 149 ? -6.621 -13.445 2.016 1 98.12 149 ALA B N 1
ATOM 3174 C CA . ALA B 1 149 ? -6.504 -12.008 2.217 1 98.12 149 ALA B CA 1
ATOM 3175 C C . ALA B 1 149 ? -5.699 -11.359 1.091 1 98.12 149 ALA B C 1
ATOM 3177 O O . ALA B 1 149 ? -4.684 -11.898 0.651 1 98.12 149 ALA B O 1
ATOM 3178 N N . ILE B 1 150 ? -6.16 -10.227 0.553 1 97.19 150 ILE B N 1
ATOM 3179 C CA . ILE B 1 150 ? -5.508 -9.562 -0.574 1 97.19 150 ILE B CA 1
ATOM 3180 C C . ILE B 1 150 ? -5.074 -8.156 -0.171 1 97.19 150 ILE B C 1
ATOM 3182 O O . ILE B 1 150 ? -5.914 -7.316 0.159 1 97.19 150 ILE B O 1
ATOM 3186 N N . ALA B 1 151 ? -3.869 -7.875 -0.125 1 97.38 151 ALA B N 1
ATOM 3187 C CA . ALA B 1 151 ? -3.275 -6.57 0.146 1 97.38 151 ALA B CA 1
ATOM 3188 C C . ALA B 1 151 ? -2.588 -6.012 -1.096 1 97.38 151 ALA B C 1
ATOM 3190 O O . ALA B 1 151 ? -2.301 -6.75 -2.041 1 97.38 151 ALA B O 1
ATOM 3191 N N . PRO B 1 152 ? -2.402 -4.723 -1.134 1 95.88 152 PRO B N 1
ATOM 3192 C CA . PRO B 1 152 ? -1.694 -4.164 -2.291 1 95.88 152 PRO B CA 1
ATOM 3193 C C . PRO B 1 152 ? -0.265 -4.688 -2.414 1 95.88 152 PRO B C 1
ATOM 3195 O O . PRO B 1 152 ? 0.39 -4.953 -1.403 1 95.88 152 PRO B O 1
ATOM 3198 N N . GLY B 1 153 ? 0.202 -4.812 -3.627 1 95.56 153 GLY B N 1
ATOM 3199 C CA . GLY B 1 153 ? 1.595 -5.168 -3.85 1 95.56 153 GLY B CA 1
ATOM 3200 C C . GLY B 1 153 ? 2.562 -4.066 -3.459 1 95.56 153 GLY B C 1
AT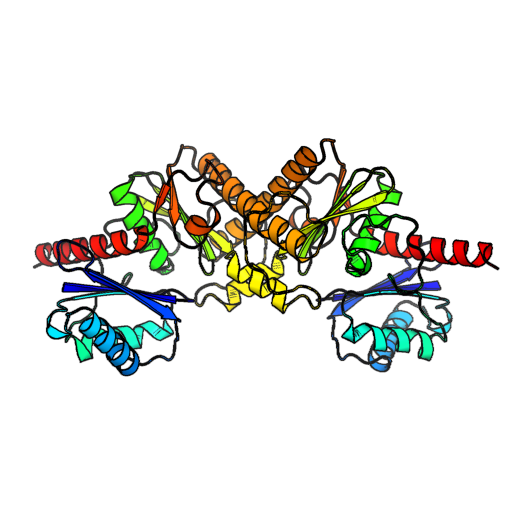OM 3201 O O . GLY B 1 153 ? 2.229 -2.881 -3.541 1 95.56 153 GLY B O 1
ATOM 3202 N N . ILE B 1 154 ? 3.693 -4.43 -3.107 1 94.62 154 ILE B N 1
ATOM 3203 C CA . ILE B 1 154 ? 4.684 -3.488 -2.596 1 94.62 154 ILE B CA 1
ATOM 3204 C C . ILE B 1 154 ? 5.105 -2.527 -3.705 1 94.62 154 ILE B C 1
ATOM 3206 O O . ILE B 1 154 ? 5.059 -1.308 -3.531 1 94.62 154 ILE B O 1
ATOM 3210 N N . ASN B 1 155 ? 5.504 -3.039 -4.855 1 93.19 155 ASN B N 1
ATOM 3211 C CA . ASN B 1 155 ? 5.961 -2.205 -5.961 1 93.19 155 ASN B CA 1
ATOM 3212 C C . ASN B 1 155 ? 4.836 -1.325 -6.504 1 93.19 155 ASN B C 1
ATOM 3214 O O . ASN B 1 155 ? 5.062 -0.166 -6.852 1 93.19 155 ASN B O 1
ATOM 3218 N N . LEU B 1 156 ? 3.691 -1.948 -6.605 1 93.5 156 LEU B N 1
ATOM 3219 C CA . LEU B 1 156 ? 2.529 -1.192 -7.055 1 93.5 156 LEU B CA 1
ATOM 3220 C C . LEU B 1 156 ? 2.273 0.005 -6.148 1 93.5 156 LEU B C 1
ATOM 3222 O O . LEU B 1 156 ? 2.008 1.109 -6.629 1 93.5 156 LEU B O 1
ATOM 3226 N N . SER B 1 157 ? 2.35 -0.231 -4.875 1 93.25 157 SER B N 1
ATOM 3227 C CA . SER B 1 157 ? 2.096 0.819 -3.896 1 93.25 157 SER B CA 1
ATOM 3228 C C . SER B 1 157 ? 3.148 1.919 -3.979 1 93.25 157 SER B C 1
ATOM 3230 O O . SER B 1 157 ? 2.826 3.104 -3.861 1 93.25 157 SER B O 1
ATOM 3232 N N . VAL B 1 158 ? 4.367 1.563 -4.145 1 93.44 158 VAL B N 1
ATOM 3233 C CA . VAL B 1 158 ? 5.449 2.531 -4.273 1 93.44 158 VAL B CA 1
ATOM 3234 C C . VAL B 1 158 ? 5.242 3.379 -5.527 1 93.44 158 VAL B C 1
ATOM 3236 O O . VAL B 1 158 ? 5.406 4.602 -5.492 1 93.44 158 VAL B O 1
ATOM 3239 N N . GLN B 1 159 ? 4.906 2.748 -6.594 1 93.38 159 GLN B N 1
ATOM 3240 C CA . GLN B 1 159 ? 4.66 3.455 -7.848 1 93.38 159 GLN B CA 1
ATOM 3241 C C . GLN B 1 159 ? 3.49 4.426 -7.711 1 93.38 159 GLN B C 1
ATOM 3243 O O . GLN B 1 159 ? 3.545 5.547 -8.219 1 93.38 159 GLN B O 1
ATOM 3248 N N . ALA B 1 160 ? 2.48 3.924 -7.047 1 92.94 160 ALA B N 1
ATOM 3249 C CA . ALA B 1 160 ? 1.313 4.773 -6.824 1 92.94 160 ALA B CA 1
ATOM 3250 C C . ALA B 1 160 ? 1.68 6 -5.992 1 92.94 160 ALA B C 1
ATOM 3252 O O . ALA B 1 160 ? 1.223 7.109 -6.277 1 92.94 160 ALA B O 1
ATOM 3253 N N . LEU B 1 161 ? 2.473 5.781 -4.988 1 92.44 161 LEU B N 1
ATOM 3254 C CA . LEU B 1 161 ? 2.928 6.863 -4.121 1 92.44 161 LEU B CA 1
ATOM 3255 C C . LEU B 1 161 ? 3.707 7.906 -4.918 1 92.44 161 LEU B C 1
ATOM 3257 O O . LEU B 1 161 ? 3.457 9.109 -4.793 1 92.44 161 LEU B O 1
ATOM 3261 N N . HIS B 1 162 ? 4.613 7.477 -5.668 1 92 162 HIS B N 1
ATOM 3262 C CA . HIS B 1 162 ? 5.422 8.359 -6.496 1 92 162 HIS B CA 1
ATOM 3263 C C . HIS B 1 162 ? 4.555 9.164 -7.457 1 92 162 HIS B C 1
ATOM 3265 O O . HIS B 1 162 ? 4.777 10.367 -7.645 1 92 162 HIS B O 1
ATOM 3271 N N . SER B 1 163 ? 3.604 8.555 -8.031 1 91.12 163 SER B N 1
ATOM 3272 C CA . SER B 1 163 ? 2.76 9.188 -9.039 1 91.12 163 SER B CA 1
ATOM 3273 C C . SER B 1 163 ? 1.809 10.195 -8.414 1 91.12 163 SER B C 1
ATOM 3275 O O . SER B 1 163 ? 1.449 11.195 -9.039 1 91.12 163 SER B O 1
ATOM 3277 N N . ALA B 1 164 ? 1.371 9.938 -7.227 1 87.94 164 ALA B N 1
ATOM 3278 C CA . ALA B 1 164 ? 0.295 10.719 -6.617 1 87.94 164 ALA B CA 1
ATOM 3279 C C . ALA B 1 164 ? 0.852 11.898 -5.82 1 87.94 164 ALA B C 1
ATOM 3281 O O . ALA B 1 164 ? 0.17 12.906 -5.633 1 87.94 164 ALA B O 1
ATOM 3282 N N . ALA B 1 165 ? 2.053 11.75 -5.332 1 83 165 ALA B N 1
ATOM 3283 C CA . ALA B 1 165 ? 2.615 12.773 -4.457 1 83 165 ALA B CA 1
ATOM 3284 C C . ALA B 1 165 ? 3.66 13.609 -5.195 1 83 165 ALA B C 1
ATOM 3286 O O . ALA B 1 165 ? 4.676 13.078 -5.652 1 83 165 ALA B O 1
ATOM 3287 N N . ALA B 1 166 ? 3.502 14.898 -5.293 1 78.88 166 ALA B N 1
ATOM 3288 C CA . ALA B 1 166 ? 4.32 15.82 -6.078 1 78.88 166 ALA B CA 1
ATOM 3289 C C . ALA B 1 166 ? 5.758 15.852 -5.566 1 78.88 166 ALA B C 1
ATOM 3291 O O . ALA B 1 166 ? 6.691 16.094 -6.332 1 78.88 166 ALA B O 1
ATOM 3292 N N . LYS B 1 167 ? 6.012 15.531 -4.367 1 79.81 167 LYS B N 1
ATOM 3293 C CA . LYS B 1 167 ? 7.332 15.773 -3.801 1 79.81 167 LYS B CA 1
ATOM 3294 C C . LYS B 1 167 ? 8.062 14.461 -3.523 1 79.81 167 LYS B C 1
ATOM 3296 O O . LYS B 1 167 ? 9.141 14.461 -2.924 1 79.81 167 LYS B O 1
ATOM 3301 N N . LEU B 1 168 ? 7.5 13.336 -3.938 1 90 168 LEU B N 1
ATOM 3302 C CA . LEU B 1 168 ? 8.141 12.07 -3.596 1 90 168 LEU B CA 1
ATOM 3303 C C . LEU B 1 168 ? 8.82 11.453 -4.816 1 90 168 LEU B C 1
ATOM 3305 O O . LEU B 1 168 ? 8.188 11.297 -5.863 1 90 168 LEU B O 1
ATOM 3309 N N . PRO B 1 169 ? 10.07 11.047 -4.691 1 91.62 169 PRO B N 1
ATOM 3310 C CA . PRO B 1 169 ? 10.836 10.508 -5.82 1 91.62 169 PRO B CA 1
ATOM 3311 C C . PRO B 1 169 ? 10.594 9.016 -6.035 1 91.62 169 PRO B C 1
ATOM 3313 O O . PRO B 1 169 ? 10.031 8.344 -5.168 1 91.62 169 PRO B O 1
ATOM 3316 N N . ARG B 1 170 ? 10.984 8.539 -7.242 1 91.19 170 ARG B N 1
ATOM 3317 C CA . ARG B 1 170 ? 11.094 7.098 -7.449 1 91.19 170 ARG B CA 1
ATOM 3318 C C . ARG B 1 170 ? 12.242 6.516 -6.629 1 91.19 170 ARG B C 1
ATOM 3320 O O . ARG B 1 170 ? 13.312 7.117 -6.531 1 91.19 170 ARG B O 1
ATOM 3327 N N . ILE B 1 171 ? 11.969 5.441 -6.012 1 92.31 171 ILE B N 1
ATOM 3328 C CA . ILE B 1 171 ? 13.016 4.863 -5.18 1 92.31 171 ILE B CA 1
ATOM 3329 C C . ILE B 1 171 ? 13.109 3.359 -5.434 1 92.31 171 ILE B C 1
ATOM 3331 O O . ILE B 1 171 ? 12.148 2.744 -5.898 1 92.31 171 ILE B O 1
ATOM 3335 N N . ALA B 1 172 ? 14.344 2.787 -5.156 1 91.94 172 ALA B N 1
ATOM 3336 C CA . ALA B 1 172 ? 14.5 1.34 -5.039 1 91.94 172 ALA B CA 1
ATOM 3337 C C . ALA B 1 172 ? 14.156 0.862 -3.631 1 91.94 172 ALA B C 1
ATOM 3339 O O . ALA B 1 172 ? 14.508 1.515 -2.645 1 91.94 172 ALA B O 1
ATOM 3340 N N . ILE B 1 173 ? 13.453 -0.228 -3.551 1 91.62 173 ILE B N 1
ATOM 3341 C CA . ILE B 1 173 ? 13.133 -0.794 -2.246 1 91.62 173 ILE B CA 1
ATOM 3342 C C . ILE B 1 173 ? 14.328 -1.578 -1.713 1 91.62 173 ILE B C 1
ATOM 3344 O O . ILE B 1 173 ? 14.836 -2.482 -2.381 1 91.62 173 ILE B O 1
ATOM 3348 N N . GLU B 1 174 ? 14.828 -1.232 -0.63 1 92.56 174 GLU B N 1
ATOM 3349 C CA . GLU B 1 174 ? 15.93 -1.909 0.049 1 92.56 174 GLU B CA 1
ATOM 3350 C C . GLU B 1 174 ? 15.727 -1.913 1.562 1 92.56 174 GLU B C 1
ATOM 3352 O O . GLU B 1 174 ? 14.945 -1.113 2.09 1 92.56 174 GLU B O 1
ATOM 3357 N N . ARG B 1 175 ? 16.453 -2.85 2.219 1 93.69 175 ARG B N 1
ATOM 3358 C CA . ARG B 1 175 ? 16.359 -2.926 3.674 1 93.69 175 ARG B CA 1
ATOM 3359 C C . ARG B 1 175 ? 17.062 -1.735 4.328 1 93.69 175 ARG B C 1
ATOM 3361 O O . ARG B 1 175 ? 18.281 -1.599 4.242 1 93.69 175 ARG B O 1
ATOM 3368 N N . PRO B 1 176 ? 16.297 -0.93 5.004 1 95.69 176 PRO B N 1
ATOM 3369 C CA . PRO B 1 176 ? 16.922 0.221 5.66 1 95.69 176 PRO B CA 1
ATOM 3370 C C . PRO B 1 176 ? 17.594 -0.146 6.984 1 95.69 176 PRO B C 1
ATOM 3372 O O . PRO B 1 176 ? 17.172 -1.105 7.641 1 95.69 176 PRO B O 1
ATOM 3375 N N . ALA B 1 177 ? 18.578 0.64 7.398 1 94.75 177 ALA B N 1
ATOM 3376 C CA . ALA B 1 177 ? 19.297 0.423 8.648 1 94.75 177 ALA B CA 1
ATOM 3377 C C . ALA B 1 177 ? 18.453 0.871 9.852 1 94.75 177 ALA B C 1
ATOM 3379 O O . ALA B 1 177 ? 18.641 0.371 10.961 1 94.75 177 ALA B O 1
ATOM 3380 N N . HIS B 1 178 ? 17.578 1.81 9.625 1 97.06 178 HIS B N 1
ATOM 3381 C CA . HIS B 1 178 ? 16.766 2.398 10.695 1 97.06 178 HIS B CA 1
ATOM 3382 C C . HIS B 1 178 ? 15.289 2.383 10.344 1 97.06 178 HIS B C 1
ATOM 3384 O O . HIS B 1 178 ? 14.922 2.254 9.172 1 97.06 178 HIS B O 1
ATOM 3390 N N . TYR B 1 179 ? 14.484 2.498 11.359 1 98 179 TYR B N 1
ATOM 3391 C CA . TYR B 1 179 ? 13.039 2.469 11.164 1 98 179 TYR B CA 1
ATOM 3392 C C . TYR B 1 179 ? 12.508 3.854 10.812 1 98 179 TYR B C 1
ATOM 3394 O O . TYR B 1 179 ? 11.367 3.992 10.352 1 98 179 TYR B O 1
ATOM 3402 N N . ILE B 1 180 ? 13.305 4.883 11.016 1 96.88 180 ILE B N 1
ATOM 3403 C CA . ILE B 1 180 ? 12.977 6.25 10.625 1 96.88 180 ILE B CA 1
ATOM 3404 C C . ILE B 1 180 ? 14.078 6.809 9.734 1 96.88 180 ILE B C 1
ATOM 3406 O O . ILE B 1 180 ? 15.266 6.527 9.945 1 96.88 180 ILE B O 1
ATOM 3410 N N . GLY B 1 181 ? 13.656 7.535 8.727 1 96.25 181 GLY B N 1
ATOM 3411 C CA . GLY B 1 181 ? 14.609 8.211 7.859 1 96.25 181 GLY B CA 1
ATOM 3412 C C . GLY B 1 181 ? 14.758 9.688 8.172 1 96.25 181 GLY B C 1
ATOM 3413 O O . GLY B 1 181 ? 13.844 10.305 8.719 1 96.25 181 GLY B O 1
ATOM 3414 N N . LYS B 1 182 ? 15.922 10.211 7.789 1 96.81 182 LYS B N 1
ATOM 3415 C CA . LYS B 1 182 ? 16.203 11.625 8 1 96.81 182 LYS B CA 1
ATOM 3416 C C . LYS B 1 182 ? 16.234 12.383 6.672 1 96.81 182 LYS B C 1
ATOM 3418 O O . LYS B 1 182 ? 16.609 13.555 6.629 1 96.81 182 LYS B O 1
ATOM 3423 N N . ASP B 1 183 ? 15.875 11.695 5.613 1 95.06 183 ASP B N 1
ATOM 3424 C CA . ASP B 1 183 ? 15.617 12.258 4.293 1 95.06 183 ASP B CA 1
ATOM 3425 C C . ASP B 1 183 ? 14.484 11.5 3.588 1 95.06 183 ASP B C 1
ATOM 3427 O O . ASP B 1 183 ? 14.055 10.445 4.055 1 95.06 183 ASP B O 1
ATOM 3431 N N . THR B 1 184 ? 14.047 12.07 2.473 1 93.12 184 THR B N 1
ATOM 3432 C CA . THR B 1 184 ? 12.844 11.57 1.821 1 93.12 184 THR B CA 1
ATOM 3433 C C . THR B 1 184 ? 13.031 10.125 1.375 1 93.12 184 THR B C 1
ATOM 3435 O O . THR B 1 184 ? 12.172 9.273 1.614 1 93.12 184 THR B O 1
ATOM 3438 N N . VAL B 1 185 ? 14.172 9.828 0.758 1 94.69 185 VAL B N 1
ATOM 3439 C CA . VAL B 1 185 ? 14.43 8.5 0.212 1 94.69 185 VAL B CA 1
ATOM 3440 C C . VAL B 1 185 ? 14.469 7.477 1.344 1 94.69 185 VAL B C 1
ATOM 3442 O O . VAL B 1 185 ? 13.773 6.457 1.295 1 94.69 185 VAL B O 1
ATOM 3445 N N . SER B 1 186 ? 15.234 7.742 2.387 1 96.5 186 SER B N 1
ATOM 3446 C CA . SER B 1 186 ? 15.344 6.816 3.51 1 96.5 186 SER B CA 1
ATOM 3447 C C . SER B 1 186 ? 14.023 6.699 4.262 1 96.5 186 SER B C 1
ATOM 3449 O O . SER B 1 186 ? 13.695 5.633 4.785 1 96.5 186 SER B O 1
ATOM 3451 N N . ALA B 1 187 ? 13.273 7.785 4.371 1 96.56 187 ALA B N 1
ATOM 3452 C CA . ALA B 1 187 ? 11.953 7.75 5 1 96.56 187 ALA B CA 1
ATOM 3453 C C . ALA B 1 187 ? 11.016 6.809 4.25 1 96.56 187 ALA B C 1
ATOM 3455 O O . ALA B 1 187 ? 10.297 6.02 4.867 1 96.56 187 ALA B O 1
ATOM 3456 N N . MET B 1 188 ? 11.047 6.91 2.945 1 96.44 188 MET B N 1
ATOM 3457 C CA . MET B 1 188 ? 10.203 6.051 2.115 1 96.44 188 MET B CA 1
ATOM 3458 C C . MET B 1 188 ? 10.641 4.594 2.227 1 96.44 188 MET B C 1
ATOM 3460 O O . MET B 1 188 ? 9.805 3.699 2.371 1 96.44 188 MET B O 1
ATOM 3464 N N . GLN B 1 189 ? 11.953 4.387 2.166 1 97.06 189 GLN B N 1
ATOM 3465 C CA . GLN B 1 189 ? 12.469 3.025 2.287 1 97.06 189 GLN B CA 1
ATOM 3466 C C . GLN B 1 189 ? 12.062 2.402 3.621 1 97.06 189 GLN B C 1
ATOM 3468 O O . GLN B 1 189 ? 11.648 1.242 3.67 1 97.06 189 GLN B O 1
ATOM 3473 N N . SER B 1 190 ? 12.117 3.145 4.691 1 97.69 190 SER B N 1
ATOM 3474 C CA . SER B 1 190 ? 11.742 2.662 6.02 1 97.69 190 SER B CA 1
ATOM 3475 C C . SER B 1 190 ? 10.25 2.33 6.086 1 97.69 190 SER B C 1
ATOM 3477 O O . SER B 1 190 ? 9.875 1.239 6.516 1 97.69 190 SER B O 1
ATOM 3479 N N . GLY B 1 191 ? 9.438 3.26 5.617 1 97.81 191 GLY B N 1
ATOM 3480 C CA . GLY B 1 191 ? 7.996 3.062 5.672 1 97.81 191 GLY B CA 1
ATOM 3481 C C . GLY B 1 191 ? 7.52 1.896 4.828 1 97.81 191 GLY B C 1
ATOM 3482 O O . GLY B 1 191 ? 6.586 1.186 5.211 1 97.81 191 GLY B O 1
ATOM 3483 N N . ILE B 1 192 ? 8.172 1.709 3.693 1 96.88 192 ILE B N 1
ATOM 34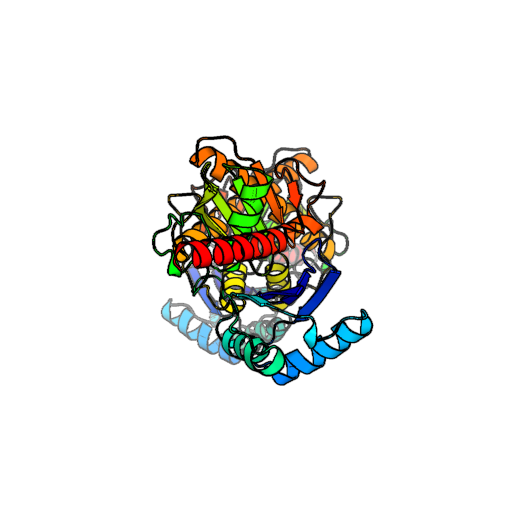84 C CA . ILE B 1 192 ? 7.738 0.678 2.756 1 96.88 192 ILE B CA 1
ATOM 3485 C C . ILE B 1 192 ? 8.25 -0.685 3.217 1 96.88 192 ILE B C 1
ATOM 3487 O O . ILE B 1 192 ? 7.469 -1.627 3.377 1 96.88 192 ILE B O 1
ATOM 3491 N N . PHE B 1 193 ? 9.578 -0.808 3.471 1 97.25 193 PHE B N 1
ATOM 3492 C CA . PHE B 1 193 ? 10.172 -2.094 3.812 1 97.25 193 PHE B CA 1
ATOM 3493 C C . PHE B 1 193 ? 9.641 -2.604 5.145 1 97.25 193 PHE B C 1
ATOM 3495 O O . PHE B 1 193 ? 9.055 -3.689 5.211 1 97.25 193 PHE B O 1
ATOM 3502 N N . TRP B 1 194 ? 9.727 -1.797 6.168 1 97.94 194 TRP B N 1
ATOM 3503 C CA . TRP B 1 194 ? 9.312 -2.246 7.496 1 97.94 194 TRP B CA 1
ATOM 3504 C C . TRP B 1 194 ? 7.797 -2.25 7.621 1 97.94 194 TRP B C 1
ATOM 3506 O O . TRP B 1 194 ? 7.227 -3.082 8.336 1 97.94 194 TRP B O 1
ATOM 3516 N N . GLY B 1 195 ? 7.164 -1.31 6.934 1 97.81 195 GLY B N 1
ATOM 3517 C CA . GLY B 1 195 ? 5.711 -1.318 6.918 1 97.81 195 GLY B CA 1
ATOM 3518 C C . GLY B 1 195 ? 5.125 -2.607 6.367 1 97.81 195 GLY B C 1
ATOM 3519 O O . GLY B 1 195 ? 4.234 -3.201 6.98 1 97.81 195 GLY B O 1
ATOM 3520 N N . TYR B 1 196 ? 5.629 -3.035 5.273 1 97.25 196 TYR B N 1
ATOM 3521 C CA . TYR B 1 196 ? 5.129 -4.262 4.668 1 97.25 196 TYR B CA 1
ATOM 3522 C C . TYR B 1 196 ? 5.551 -5.484 5.477 1 97.25 196 TYR B C 1
ATOM 3524 O O . TYR B 1 196 ? 4.824 -6.477 5.543 1 97.25 196 TYR B O 1
ATOM 3532 N N . MET B 1 197 ? 6.746 -5.391 6.062 1 96.81 197 MET B N 1
ATOM 3533 C CA . MET B 1 197 ? 7.105 -6.445 7.004 1 96.81 197 MET B CA 1
ATOM 3534 C C . MET B 1 197 ? 6.047 -6.586 8.094 1 96.81 197 MET B C 1
ATOM 3536 O O . MET B 1 197 ? 5.625 -7.695 8.414 1 96.81 197 MET B O 1
ATOM 3540 N N . GLY B 1 198 ? 5.617 -5.457 8.648 1 97.94 198 GLY B N 1
ATOM 3541 C CA . GLY B 1 198 ? 4.566 -5.457 9.648 1 97.94 198 GLY B CA 1
ATOM 3542 C C . GLY B 1 198 ? 3.252 -6.016 9.133 1 97.94 198 GLY B C 1
ATOM 3543 O O . GLY B 1 198 ? 2.592 -6.801 9.82 1 97.94 198 GLY B O 1
ATOM 3544 N N . LEU B 1 199 ? 2.865 -5.57 7.926 1 98.12 199 LEU B N 1
ATOM 3545 C CA . LEU B 1 199 ? 1.66 -6.066 7.273 1 98.12 199 LEU B CA 1
ATOM 3546 C C . LEU B 1 199 ? 1.692 -7.586 7.156 1 98.12 199 LEU B C 1
ATOM 3548 O O . LEU B 1 199 ? 0.738 -8.266 7.547 1 98.12 199 LEU B O 1
ATOM 3552 N N . ILE B 1 200 ? 2.814 -8.125 6.73 1 97.81 200 ILE B N 1
ATOM 3553 C CA . ILE B 1 200 ? 2.969 -9.555 6.477 1 97.81 200 ILE B CA 1
ATOM 3554 C C . ILE B 1 200 ? 2.945 -10.32 7.797 1 97.81 200 ILE B C 1
ATOM 3556 O O . ILE B 1 200 ? 2.213 -11.305 7.941 1 97.81 200 ILE B O 1
ATOM 3560 N N . GLU B 1 201 ? 3.709 -9.883 8.773 1 97.81 201 GLU B N 1
ATOM 3561 C CA . GLU B 1 201 ? 3.781 -10.586 10.055 1 97.81 201 GLU B CA 1
ATOM 3562 C C . GLU B 1 201 ? 2.443 -10.547 10.781 1 97.81 201 GLU B C 1
ATOM 3564 O O . GLU B 1 201 ? 2.004 -11.547 11.352 1 97.81 201 GLU B O 1
ATOM 3569 N N . TYR B 1 202 ? 1.831 -9.383 10.719 1 98.44 202 TYR B N 1
ATOM 3570 C CA . TYR B 1 202 ? 0.55 -9.211 11.398 1 98.44 202 TYR B CA 1
ATOM 3571 C C . TYR B 1 202 ? -0.501 -10.148 10.812 1 98.44 202 TYR B C 1
ATOM 3573 O O . TYR B 1 202 ? -1.156 -10.891 11.555 1 98.44 202 TYR B O 1
ATOM 3581 N N . LEU B 1 203 ? -0.695 -10.18 9.539 1 98.44 203 LEU B N 1
ATOM 3582 C CA . LEU B 1 203 ? -1.698 -11.016 8.891 1 98.44 203 LEU B CA 1
ATOM 3583 C C . LEU B 1 203 ? -1.394 -12.492 9.102 1 98.44 203 LEU B C 1
ATOM 3585 O O . LEU B 1 203 ? -2.297 -13.281 9.383 1 98.44 203 LEU B O 1
ATOM 3589 N N . THR B 1 204 ? -0.112 -12.875 8.953 1 98.19 204 THR B N 1
ATOM 3590 C CA . THR B 1 204 ? 0.282 -14.266 9.156 1 98.19 204 THR B CA 1
ATOM 3591 C C . THR B 1 204 ? -0.094 -14.734 10.555 1 98.19 204 THR B C 1
ATOM 3593 O O . THR B 1 204 ? -0.724 -15.781 10.719 1 98.19 204 THR B O 1
ATOM 3596 N N . ASP B 1 205 ? 0.252 -13.93 11.562 1 98.31 205 ASP B N 1
ATOM 3597 C CA . ASP B 1 205 ? -0.022 -14.281 12.945 1 98.31 205 ASP B CA 1
ATOM 3598 C C . ASP B 1 205 ? -1.524 -14.359 13.211 1 98.31 205 ASP B C 1
ATOM 3600 O O . ASP B 1 205 ? -2.002 -15.312 13.836 1 98.31 205 ASP B O 1
ATOM 3604 N N . LYS B 1 206 ? -2.27 -13.398 12.742 1 98.25 206 LYS B N 1
ATOM 3605 C CA . LYS B 1 206 ? -3.697 -13.312 13.031 1 98.25 206 LYS B CA 1
ATOM 3606 C C . LYS B 1 206 ? -4.473 -14.406 12.297 1 98.25 206 LYS B C 1
ATOM 3608 O O . LYS B 1 206 ? -5.434 -14.961 12.828 1 98.25 206 LYS B O 1
ATOM 3613 N N . ILE B 1 207 ? -4.066 -14.711 11.055 1 98.44 207 ILE B N 1
ATOM 3614 C CA . ILE B 1 207 ? -4.699 -15.781 10.289 1 98.44 207 ILE B CA 1
ATOM 3615 C C . ILE B 1 207 ? -4.508 -17.109 11.016 1 98.44 207 ILE B C 1
ATOM 3617 O O . ILE B 1 207 ? -5.453 -17.891 11.156 1 98.44 207 ILE B O 1
ATOM 3621 N N . GLN B 1 208 ? -3.271 -17.391 11.477 1 98.38 208 GLN B N 1
ATOM 3622 C CA . GLN B 1 208 ? -3.002 -18.625 12.203 1 98.38 208 GLN B CA 1
ATOM 3623 C C . GLN B 1 208 ? -3.832 -18.688 13.484 1 98.38 208 GLN B C 1
ATOM 3625 O O . GLN B 1 208 ? -4.375 -19.75 13.82 1 98.38 208 GLN B O 1
ATOM 3630 N N . ALA B 1 209 ? -3.912 -17.562 14.203 1 97.94 209 ALA B N 1
ATOM 3631 C CA . ALA B 1 209 ? -4.688 -17.516 15.438 1 97.94 209 ALA B CA 1
ATOM 3632 C C . ALA B 1 209 ? -6.16 -17.797 15.18 1 97.94 209 ALA B C 1
ATOM 3634 O O . ALA B 1 209 ? -6.793 -18.547 15.922 1 97.94 209 ALA B O 1
ATOM 3635 N N . GLU B 1 210 ? -6.684 -17.172 14.133 1 97 210 GLU B N 1
ATOM 3636 C CA . GLU B 1 210 ? -8.086 -17.375 13.797 1 97 210 GLU B CA 1
ATOM 3637 C C . GLU B 1 210 ? -8.328 -18.812 13.32 1 97 210 GLU B C 1
ATOM 3639 O O . GLU B 1 210 ? -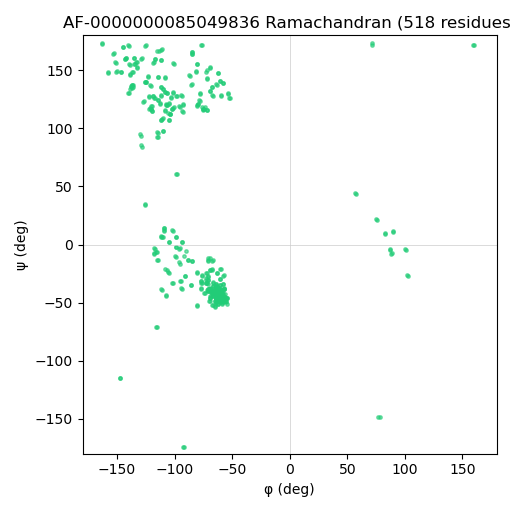9.367 -19.391 13.625 1 97 210 GLU B O 1
ATOM 3644 N N . TYR B 1 211 ? -7.371 -19.281 12.539 1 96.25 211 TYR B N 1
ATOM 3645 C CA . TYR B 1 211 ? -7.477 -20.641 12.039 1 96.25 211 TYR B CA 1
ATOM 3646 C C . TYR B 1 211 ? -7.426 -21.641 13.188 1 96.25 211 TYR B C 1
ATOM 3648 O O . TYR B 1 211 ? -8.016 -22.734 13.102 1 96.25 211 TYR B O 1
ATOM 3656 N N . GLY B 1 212 ? -6.656 -21.359 14.273 1 96.5 212 GLY B N 1
ATOM 3657 C CA . GLY B 1 212 ? -6.629 -22.172 15.484 1 96.5 212 GLY B CA 1
ATOM 3658 C C . GLY B 1 212 ? -5.59 -23.281 15.445 1 96.5 212 GLY B C 1
ATOM 3659 O O . GLY B 1 212 ? -5.656 -24.219 16.234 1 96.5 212 GLY B O 1
ATOM 3660 N N . GLN B 1 213 ? -4.734 -23.219 14.484 1 96.12 213 GLN B N 1
ATOM 3661 C CA . GLN B 1 213 ? -3.648 -24.188 14.328 1 96.12 213 GLN B CA 1
ATOM 3662 C C . GLN B 1 213 ? -2.408 -23.531 13.734 1 96.12 213 GLN B C 1
ATOM 3664 O O . GLN B 1 213 ? -2.516 -22.578 12.953 1 96.12 213 GLN B O 1
ATOM 3669 N N . SER B 1 214 ? -1.242 -24.094 14.18 1 97.12 214 SER B N 1
ATOM 3670 C CA . SER B 1 214 ? -0.008 -23.641 13.547 1 97.12 214 SER B CA 1
ATOM 3671 C C . SER B 1 214 ? 0.024 -24 12.062 1 97.12 214 SER B C 1
ATOM 3673 O O . SER B 1 214 ? -0.382 -25.094 11.68 1 97.12 214 SER B O 1
ATOM 3675 N N . MET B 1 215 ? 0.482 -23.062 11.258 1 98.5 215 MET B N 1
ATOM 3676 C CA . MET B 1 215 ? 0.545 -23.266 9.812 1 98.5 215 MET B CA 1
ATOM 3677 C C . MET B 1 215 ? 1.955 -23.016 9.289 1 98.5 215 MET B C 1
ATOM 3679 O O . MET B 1 215 ? 2.65 -22.125 9.773 1 98.5 215 MET B O 1
ATOM 3683 N N . THR B 1 216 ? 2.381 -23.844 8.359 1 98.56 216 THR B N 1
ATOM 3684 C CA . THR B 1 216 ? 3.602 -23.531 7.629 1 98.56 216 THR B CA 1
ATOM 3685 C C . THR B 1 216 ? 3.383 -22.328 6.703 1 98.56 216 THR B C 1
ATOM 3687 O O . THR B 1 216 ? 2.375 -22.266 5.996 1 98.56 216 THR B O 1
ATOM 3690 N N . VAL B 1 217 ? 4.285 -21.344 6.727 1 98.56 217 VAL B N 1
ATOM 3691 C CA . VAL B 1 217 ? 4.16 -20.156 5.898 1 98.56 217 VAL B CA 1
ATOM 3692 C C . VAL B 1 217 ? 5.176 -20.203 4.758 1 98.56 217 VAL B C 1
ATOM 3694 O O . VAL B 1 217 ? 6.383 -20.297 4.996 1 98.56 217 VAL B O 1
ATOM 3697 N N . VAL B 1 218 ? 4.688 -20.188 3.531 1 98.38 218 VAL B N 1
ATOM 3698 C CA . VAL B 1 218 ? 5.516 -20.25 2.332 1 98.38 218 VAL B CA 1
ATOM 3699 C C . VAL B 1 218 ? 5.324 -19 1.494 1 98.38 218 VAL B C 1
ATOM 3701 O O . VAL B 1 218 ? 4.191 -18.594 1.205 1 98.38 218 VAL B O 1
ATOM 3704 N N . ALA B 1 219 ? 6.406 -18.359 1.142 1 97.75 219 ALA B N 1
ATOM 3705 C CA . ALA B 1 219 ? 6.328 -17.125 0.36 1 97.75 219 ALA B CA 1
ATOM 3706 C C . ALA B 1 219 ? 6.945 -17.328 -1.023 1 97.75 219 ALA B C 1
ATOM 3708 O O . ALA B 1 219 ? 7.926 -18.047 -1.178 1 97.75 219 ALA B O 1
ATOM 3709 N N . THR B 1 220 ? 6.355 -16.688 -1.966 1 96.06 220 THR B N 1
ATOM 3710 C CA . THR B 1 220 ? 6.883 -16.625 -3.324 1 96.06 220 THR B CA 1
ATOM 3711 C C . THR B 1 220 ? 6.691 -15.234 -3.92 1 96.06 220 THR B C 1
ATOM 3713 O O . THR B 1 220 ? 6.145 -14.344 -3.268 1 96.06 220 THR B O 1
ATOM 3716 N N . GLY B 1 221 ? 7.281 -14.961 -5.098 1 91.88 221 GLY B N 1
ATOM 3717 C CA . GLY B 1 221 ? 7.156 -13.664 -5.734 1 91.88 221 GLY B CA 1
ATOM 3718 C C . GLY B 1 221 ? 8.039 -12.602 -5.098 1 91.88 221 GLY B C 1
ATOM 3719 O O . GLY B 1 221 ? 9.164 -12.883 -4.695 1 91.88 221 GLY B O 1
ATOM 3720 N N . GLY B 1 222 ? 7.531 -11.281 -5.121 1 86.19 222 GLY B N 1
ATOM 3721 C CA . GLY B 1 222 ? 8.289 -10.141 -4.637 1 86.19 222 GLY B CA 1
ATOM 3722 C C . GLY B 1 222 ? 8.68 -10.258 -3.176 1 86.19 222 GLY B C 1
ATOM 3723 O O . GLY B 1 222 ? 9.781 -9.859 -2.787 1 86.19 222 GLY B O 1
ATOM 3724 N N . VAL B 1 223 ? 7.812 -10.758 -2.383 1 82.06 223 VAL B N 1
ATOM 3725 C CA . VAL B 1 223 ? 8.039 -10.914 -0.95 1 82.06 223 VAL B CA 1
ATOM 3726 C C . VAL B 1 223 ? 9.281 -11.773 -0.718 1 82.06 223 VAL B C 1
ATOM 3728 O O . VAL B 1 223 ? 10.078 -11.492 0.184 1 82.06 223 VAL B O 1
ATOM 3731 N N . ALA B 1 224 ? 9.461 -12.844 -1.491 1 81.88 224 ALA B N 1
ATOM 3732 C CA . ALA B 1 224 ? 10.602 -13.742 -1.336 1 81.88 224 ALA B CA 1
ATOM 3733 C C . ALA B 1 224 ? 11.914 -13.016 -1.626 1 81.88 224 ALA B C 1
ATOM 3735 O O . ALA B 1 224 ? 12.891 -13.172 -0.892 1 81.88 224 ALA B O 1
ATOM 3736 N N . SER B 1 225 ? 11.93 -12.234 -2.518 1 84.25 225 SER B N 1
ATOM 3737 C CA . SER B 1 225 ? 13.148 -11.547 -2.943 1 84.25 225 SER B CA 1
ATOM 3738 C C . SER B 1 225 ? 13.508 -10.422 -1.981 1 84.25 225 SER B C 1
ATOM 3740 O O . SER B 1 225 ? 14.688 -10.18 -1.719 1 84.25 225 SER B O 1
ATOM 3742 N N . LEU B 1 226 ? 12.57 -9.789 -1.359 1 88.62 226 LEU B N 1
ATOM 3743 C CA . LEU B 1 226 ? 12.805 -8.57 -0.585 1 88.62 226 LEU B CA 1
ATOM 3744 C C . LEU B 1 226 ? 13.008 -8.898 0.89 1 88.62 226 LEU B C 1
ATOM 3746 O O . LEU B 1 226 ? 13.797 -8.242 1.573 1 88.62 226 LEU B O 1
ATOM 3750 N N . PHE B 1 227 ? 12.328 -10 1.351 1 92 227 PHE B N 1
ATOM 3751 C CA . PHE B 1 227 ? 12.227 -10.148 2.799 1 92 227 PHE B CA 1
ATOM 3752 C C . PHE B 1 227 ? 12.922 -11.422 3.262 1 92 227 PHE B C 1
ATOM 3754 O O . PHE B 1 227 ? 12.906 -11.75 4.449 1 92 227 PHE B O 1
ATOM 3761 N N . GLU B 1 228 ? 13.422 -12.195 2.322 1 90.19 228 GLU B N 1
ATOM 3762 C CA . GLU B 1 228 ? 14.148 -13.383 2.734 1 90.19 228 GLU B CA 1
ATOM 3763 C C . GLU B 1 228 ? 15.242 -13.047 3.746 1 90.19 228 GLU B C 1
ATOM 3765 O O . GLU B 1 228 ? 16.062 -12.164 3.502 1 90.19 228 GLU B O 1
ATOM 3770 N N . GLY B 1 229 ? 15.273 -13.711 4.934 1 89.75 229 GLY B N 1
ATOM 3771 C CA . GLY B 1 229 ? 16.25 -13.477 5.984 1 89.75 229 GLY B CA 1
ATOM 3772 C C . GLY B 1 229 ? 15.852 -12.359 6.93 1 89.75 229 GLY B C 1
ATOM 3773 O O . GLY B 1 229 ? 16.516 -12.125 7.938 1 89.75 229 GLY B O 1
ATOM 3774 N N . ALA B 1 230 ? 14.758 -11.695 6.672 1 90.62 230 ALA B N 1
ATOM 3775 C CA . ALA B 1 230 ? 14.383 -10.523 7.457 1 90.62 230 ALA B CA 1
ATOM 3776 C C . ALA B 1 230 ? 13.344 -10.875 8.516 1 90.62 230 ALA B C 1
ATOM 3778 O O . ALA B 1 230 ? 13.094 -10.094 9.438 1 90.62 230 ALA B O 1
ATOM 3779 N N . THR B 1 231 ? 12.773 -12.094 8.453 1 93.81 231 THR B N 1
ATOM 3780 C CA . THR B 1 231 ? 11.742 -12.492 9.398 1 93.81 231 THR B CA 1
ATOM 3781 C C . THR B 1 231 ? 11.75 -14 9.609 1 93.81 231 THR B C 1
ATOM 3783 O O . THR B 1 231 ? 12.125 -14.758 8.711 1 93.81 231 THR B O 1
ATOM 3786 N N . ASP B 1 232 ? 11.227 -14.375 10.727 1 95.25 232 ASP B N 1
ATOM 3787 C CA . ASP B 1 232 ? 11.109 -15.805 11.031 1 95.25 232 ASP B CA 1
ATOM 3788 C C . ASP B 1 232 ? 9.672 -16.281 10.875 1 95.25 232 ASP B C 1
ATOM 3790 O O . ASP B 1 232 ? 9.375 -17.453 11.078 1 95.25 232 ASP B O 1
ATOM 3794 N N . ARG B 1 233 ? 8.805 -15.375 10.461 1 96.25 233 ARG B N 1
ATOM 3795 C CA . ARG B 1 233 ? 7.402 -15.734 10.297 1 96.25 233 ARG B CA 1
ATOM 3796 C C . ARG B 1 233 ? 7.176 -16.453 8.977 1 96.25 233 ARG B C 1
ATOM 3798 O O . ARG B 1 233 ? 6.191 -17.188 8.82 1 96.25 233 ARG B O 1
ATOM 3805 N N . ILE B 1 234 ? 8.023 -16.219 8.055 1 97.12 234 ILE B N 1
ATOM 3806 C CA . ILE B 1 234 ? 8 -16.953 6.797 1 97.12 234 ILE B CA 1
ATOM 3807 C C . ILE B 1 234 ? 8.984 -18.125 6.859 1 97.12 234 ILE B C 1
ATOM 3809 O O . ILE B 1 234 ? 10.195 -17.922 6.996 1 97.12 234 ILE B O 1
ATOM 3813 N N . HIS B 1 235 ? 8.461 -19.266 6.73 1 97.81 235 HIS B N 1
ATOM 3814 C CA . HIS B 1 235 ? 9.266 -20.453 6.969 1 97.81 235 HIS B CA 1
ATOM 3815 C C . HIS B 1 235 ? 10.039 -20.859 5.719 1 97.81 235 HIS B C 1
ATOM 3817 O O . HIS B 1 235 ? 11.148 -21.391 5.816 1 97.81 235 HIS B O 1
ATOM 3823 N N . HIS B 1 236 ? 9.453 -20.672 4.57 1 97.38 236 HIS B N 1
ATOM 3824 C CA . HIS B 1 236 ? 10.086 -21.047 3.309 1 97.38 236 HIS B CA 1
ATOM 3825 C C . HIS B 1 236 ? 9.898 -19.953 2.258 1 97.38 236 HIS B C 1
ATOM 3827 O O . HIS B 1 236 ? 8.828 -19.359 2.158 1 97.38 236 HIS B O 1
ATOM 3833 N N . PHE B 1 237 ? 10.938 -19.672 1.595 1 96.5 237 PHE B N 1
ATOM 3834 C CA . PHE B 1 237 ? 10.93 -18.875 0.371 1 96.5 237 PHE B CA 1
ATOM 3835 C C . PHE B 1 237 ? 11.141 -19.766 -0.85 1 96.5 237 PHE B C 1
ATOM 3837 O O . PHE B 1 237 ? 12.211 -20.359 -1.015 1 96.5 237 PHE B O 1
ATOM 3844 N N . ASP B 1 238 ? 10.078 -19.859 -1.681 1 96.19 238 ASP B N 1
ATOM 3845 C CA . ASP B 1 238 ? 10.07 -20.875 -2.732 1 96.19 238 ASP B CA 1
ATOM 3846 C C . ASP B 1 238 ? 9.711 -20.25 -4.082 1 96.19 238 ASP B C 1
ATOM 3848 O O . ASP B 1 238 ? 8.539 -20.203 -4.461 1 96.19 238 ASP B O 1
ATOM 3852 N N . PRO B 1 239 ? 10.711 -19.875 -4.895 1 93.38 239 PRO B N 1
ATOM 3853 C CA . PRO B 1 239 ? 10.438 -19.234 -6.188 1 93.38 239 PRO B CA 1
ATOM 3854 C C . PRO B 1 239 ? 9.852 -20.203 -7.207 1 93.38 239 PRO B C 1
ATOM 3856 O O . PRO B 1 239 ? 9.328 -19.781 -8.242 1 93.38 239 PRO B O 1
ATOM 3859 N N . ASP B 1 240 ? 9.844 -21.484 -6.996 1 93.88 240 ASP B N 1
ATOM 3860 C CA . ASP B 1 240 ? 9.422 -22.5 -7.965 1 93.88 240 ASP B CA 1
ATOM 3861 C C . ASP B 1 240 ? 7.988 -22.938 -7.703 1 93.88 240 ASP B C 1
ATOM 3863 O O . ASP B 1 240 ? 7.48 -23.844 -8.375 1 93.88 240 ASP B O 1
ATOM 3867 N N . LEU B 1 241 ? 7.406 -22.281 -6.816 1 95.94 241 LEU B N 1
ATOM 3868 C CA . LEU B 1 241 ? 6.102 -22.688 -6.309 1 95.94 241 LEU B CA 1
ATOM 3869 C C . LEU B 1 241 ? 5.074 -22.766 -7.438 1 95.94 241 LEU B C 1
ATOM 3871 O O . LEU B 1 241 ? 4.363 -23.75 -7.578 1 95.94 241 LEU B O 1
ATOM 3875 N N . THR B 1 242 ? 4.961 -21.797 -8.234 1 96.5 242 THR B N 1
ATOM 3876 C CA . THR B 1 242 ? 3.945 -21.688 -9.273 1 96.5 242 THR B CA 1
ATOM 3877 C C . THR B 1 242 ? 4.191 -22.719 -10.375 1 96.5 242 THR B C 1
ATOM 3879 O O . THR B 1 242 ? 3.26 -23.391 -10.812 1 96.5 242 THR B O 1
ATOM 3882 N N . LEU B 1 243 ? 5.445 -22.875 -10.805 1 97.81 243 LEU B N 1
ATOM 3883 C CA . LEU B 1 243 ? 5.773 -23.828 -11.859 1 97.81 243 LEU B CA 1
ATOM 3884 C C . LEU B 1 243 ? 5.535 -25.25 -11.391 1 97.81 243 LEU B C 1
ATOM 3886 O O . LEU B 1 243 ? 5.07 -26.094 -12.156 1 97.81 243 LEU B O 1
ATOM 3890 N N . ARG B 1 244 ? 5.898 -25.5 -10.156 1 98.12 244 ARG B N 1
ATOM 3891 C CA . ARG B 1 244 ? 5.617 -26.812 -9.586 1 98.12 244 ARG B CA 1
ATOM 3892 C C . ARG B 1 244 ? 4.125 -27.109 -9.602 1 98.12 244 ARG B C 1
ATOM 3894 O O . ARG B 1 244 ? 3.713 -28.219 -9.938 1 98.12 244 ARG B O 1
ATOM 3901 N N . GLY B 1 245 ? 3.312 -26.125 -9.242 1 98.69 245 GLY B N 1
ATOM 3902 C CA . GLY B 1 245 ? 1.868 -26.281 -9.281 1 98.69 245 GLY B CA 1
ATOM 3903 C C . GLY B 1 245 ? 1.337 -26.562 -10.68 1 98.69 245 GLY B C 1
ATOM 3904 O O . GLY B 1 245 ? 0.483 -27.438 -10.859 1 98.69 245 GLY B O 1
ATOM 3905 N N . LEU B 1 246 ? 1.838 -25.859 -11.641 1 98.69 246 LEU B N 1
ATOM 3906 C CA . LEU B 1 246 ? 1.41 -26.047 -13.023 1 98.69 246 LEU B CA 1
ATOM 3907 C C . LEU B 1 246 ? 1.729 -27.469 -13.5 1 98.69 246 LEU B C 1
ATOM 3909 O O . LEU B 1 246 ? 0.888 -28.125 -14.117 1 98.69 246 LEU B O 1
ATOM 3913 N N . LEU B 1 247 ? 2.945 -27.906 -13.25 1 98.69 247 LEU B N 1
ATOM 3914 C CA . LEU B 1 247 ? 3.352 -29.25 -13.656 1 98.69 247 LEU B CA 1
ATOM 3915 C C . LEU B 1 247 ? 2.477 -30.312 -13 1 98.69 247 LEU B C 1
ATOM 3917 O O . LEU B 1 247 ? 2.043 -31.25 -13.656 1 98.69 247 LEU B O 1
ATOM 3921 N N . GLU B 1 248 ? 2.232 -30.141 -11.734 1 98.69 248 GLU B N 1
ATOM 3922 C CA . GLU B 1 248 ? 1.416 -31.094 -11 1 98.69 248 GLU B CA 1
ATOM 3923 C C . GLU B 1 248 ? -0.003 -31.156 -11.555 1 98.69 248 GLU B C 1
ATOM 3925 O O . GLU B 1 248 ? -0.559 -32.25 -11.734 1 98.69 248 GLU B O 1
ATOM 3930 N N . ILE B 1 249 ? -0.592 -30.031 -11.797 1 98.69 249 ILE B N 1
ATOM 3931 C CA . ILE B 1 249 ? -1.955 -29.969 -12.312 1 98.69 249 ILE B CA 1
ATOM 3932 C C . ILE B 1 249 ? -2.008 -30.609 -13.703 1 98.69 249 ILE B C 1
ATOM 3934 O O . ILE B 1 249 ? -2.961 -31.312 -14.031 1 98.69 249 ILE B O 1
ATOM 3938 N N . TYR B 1 250 ? -0.995 -30.344 -14.508 1 98.5 250 TYR B N 1
ATOM 3939 C CA . TYR B 1 250 ? -0.891 -30.984 -15.82 1 98.5 250 TYR B CA 1
ATOM 3940 C C . TYR B 1 250 ? -0.921 -32.5 -15.703 1 98.5 250 TYR B C 1
ATOM 3942 O O . TYR B 1 250 ? -1.718 -33.156 -16.359 1 98.5 250 TYR B O 1
ATOM 3950 N N . GLN B 1 251 ? -0.127 -33 -14.812 1 98.12 251 GLN B N 1
ATOM 3951 C CA . GLN B 1 251 ? -0.028 -34.469 -14.617 1 98.12 251 GLN B CA 1
ATOM 3952 C C . GLN B 1 251 ? -1.343 -35.031 -14.102 1 98.12 251 GLN B C 1
ATOM 3954 O O . GLN B 1 251 ? -1.783 -36.094 -14.555 1 98.12 251 GLN B O 1
ATOM 3959 N N . ARG B 1 252 ? -1.935 -34.312 -13.211 1 97.88 252 ARG B N 1
ATOM 3960 C CA . ARG B 1 252 ? -3.225 -34.781 -12.688 1 97.88 252 ARG B CA 1
ATOM 3961 C C . ARG B 1 252 ? -4.277 -34.812 -13.797 1 97.88 252 ARG B C 1
ATOM 3963 O O . ARG B 1 252 ? -5.129 -35.688 -13.812 1 97.88 252 ARG B O 1
ATOM 3970 N N . THR B 1 253 ? -4.254 -33.781 -14.578 1 97.81 253 THR B N 1
ATOM 3971 C CA . THR B 1 253 ? -5.23 -33.688 -15.656 1 97.81 253 THR B CA 1
ATOM 3972 C C . THR B 1 253 ? -5.082 -34.844 -16.641 1 97.81 253 THR B C 1
ATOM 3974 O O . THR B 1 253 ? -6.078 -35.438 -17.062 1 97.81 253 THR B O 1
ATOM 3977 N N . LEU B 1 254 ? -3.865 -35.188 -17.031 1 96.31 254 LEU B N 1
ATOM 3978 C CA . LEU B 1 254 ? -3.609 -36.312 -17.922 1 96.31 254 LEU B CA 1
ATOM 3979 C C . LEU B 1 254 ? -4.094 -37.625 -17.297 1 96.31 254 LEU B C 1
ATOM 3981 O O . LEU B 1 254 ? -4.707 -38.438 -17.984 1 96.31 254 LEU B O 1
ATOM 3985 N N . SER B 1 255 ? -3.768 -37.75 -16.062 1 95.56 255 SER B N 1
ATOM 3986 C CA . SER B 1 255 ? -4.156 -38.969 -15.359 1 95.56 255 SER B CA 1
ATOM 3987 C C . SER B 1 255 ? -5.672 -39.125 -15.281 1 95.56 255 SER B C 1
ATOM 3989 O O . SER B 1 255 ? -6.207 -40.219 -15.406 1 95.56 255 SER B O 1
ATOM 3991 N N . ASN B 1 256 ? -6.312 -38.062 -15.023 1 93.06 256 ASN B N 1
ATOM 3992 C CA . ASN B 1 256 ? -7.77 -38.062 -14.938 1 93.06 256 ASN B CA 1
ATOM 3993 C C . ASN B 1 256 ? -8.414 -38.375 -16.281 1 93.06 256 ASN B C 1
ATOM 3995 O O . ASN B 1 256 ? -9.477 -39 -16.328 1 93.06 256 ASN B O 1
ATOM 3999 N N . GLN B 1 257 ? -7.887 -37.844 -17.375 1 90.75 257 GLN B N 1
ATOM 4000 C CA . GLN B 1 257 ? -8.391 -38.156 -18.703 1 90.75 257 GLN B CA 1
ATOM 4001 C C . GLN B 1 257 ? -8.242 -39.625 -19.031 1 90.75 257 GLN B C 1
ATOM 4003 O O . GLN B 1 257 ? -9.117 -40.219 -19.672 1 90.75 257 GLN B O 1
ATOM 4008 N N . LYS B 1 258 ? -7.168 -40.281 -18.641 1 89.19 258 LYS B N 1
ATOM 4009 C CA . LYS B 1 258 ? -6.938 -41.719 -18.891 1 89.19 258 LYS B CA 1
ATOM 4010 C C . LYS B 1 258 ? -7.941 -42.562 -18.125 1 89.19 258 LYS B C 1
ATOM 4012 O O . LYS B 1 258 ? -8.383 -43.625 -18.625 1 89.19 258 LYS B O 1
ATOM 4017 N N . LYS B 1 259 ? -8.367 -42.125 -16.984 1 87.25 259 LYS B N 1
ATOM 4018 C CA . LYS B 1 259 ? -9.336 -42.875 -16.172 1 87.25 259 LYS B CA 1
ATOM 4019 C C . LYS B 1 259 ? -10.734 -42.812 -16.781 1 87.25 259 LYS B C 1
ATOM 4021 O O . LYS B 1 259 ? -11.531 -43.719 -16.625 1 87.25 259 LYS B O 1
ATOM 4026 N N . ASN B 1 260 ? -10.969 -41.688 -17.438 1 82 260 ASN B N 1
ATOM 4027 C CA . ASN B 1 260 ? -12.305 -41.5 -18 1 82 260 ASN B CA 1
ATOM 4028 C C . ASN B 1 260 ? -12.398 -42.031 -19.422 1 82 260 ASN B C 1
ATOM 4030 O O . ASN B 1 260 ? -13.469 -42 -20.031 1 82 260 ASN B O 1
ATOM 4034 N N . GLU B 1 261 ? -11.367 -42.469 -20.047 1 73.69 261 GLU B N 1
ATOM 4035 C CA . GLU B 1 261 ? -11.375 -43.188 -21.312 1 73.69 261 GLU B CA 1
ATOM 4036 C C . GLU B 1 261 ? -11.523 -44.688 -21.094 1 73.69 261 GLU B C 1
ATOM 4038 O O . GLU B 1 261 ? -11.008 -45.219 -20.109 1 73.69 261 GLU B O 1
#

Foldseek 3Di:
DEWEWEAEQFKIKIWDDLPPGTQDIDMDTDDLPQALVNVLVVVQVVQVVSVHHLQSHAAYEYFYPRVSNVVRVQCNCCVRNVDRHHYQLPQFDLPAAAADPDSSPDGSQLSLLLSLCCVVPADQEWEWEADQWTKTWTAHNRSYTHDMDIGGHLVNVQVVCCVPDPPAHRADAADAPDLDDPDRRNRVNNCRLVVVVCVVQVCLVVVCVVVPHDTAYEYEYPCLVHCPVPDVSHPYYDPCSNVSSRVVRVVVSVVVVVVVD/DEWEWEADQFKIKIWDDLPPGTQDIDMDTDDLPQALVNVLVVVQVVQVVSVHHLQSHAAYEYFYPRPSNVVRVQCNCCVRNVDRHHYQLPQFDLPAAAADPDSSPDGSQLSLLLSLCCVVPADQEWEWEADQWTKTWTAHNRSYTHDMDIGGHLVNVQVVCCVPDPPAHRADAADAPDLDDPDRRNRVNNCRLVVVVCVVQVCLVVVCVVVPHDTAYEYEYPCLVHCPVPDVSHPYYDPCSNVSSRVVRVVVSVVVVVVVD

Solvent-accessible surface area (backbone atoms only — not comparable to full-atom values): 26676 Å² total; per-residue (Å²): 54,38,37,40,35,43,31,45,72,60,39,27,39,40,34,34,30,69,87,82,48,76,75,48,75,47,74,44,74,47,53,61,79,56,45,29,66,58,51,46,56,56,49,48,53,55,32,47,76,69,76,43,56,64,88,51,42,72,45,41,38,38,31,56,57,40,76,74,33,48,60,26,54,45,44,31,32,37,73,67,49,69,31,85,51,36,31,56,91,70,74,51,38,75,88,53,52,61,58,35,79,50,55,86,70,56,48,29,60,57,56,28,33,44,49,21,45,30,77,74,69,46,45,35,28,36,40,34,42,22,51,70,40,27,34,42,35,34,27,36,61,83,41,24,40,52,28,25,16,34,23,61,7,67,65,48,29,51,52,44,36,30,72,62,34,85,81,45,71,87,77,79,88,48,88,58,95,48,64,52,13,42,44,72,68,49,8,35,24,11,17,44,48,49,20,48,49,17,17,52,51,39,43,54,52,49,41,32,60,72,71,68,47,88,52,52,27,38,26,21,56,53,52,31,76,74,43,66,90,73,55,83,73,55,71,39,72,43,84,57,31,50,60,49,10,48,54,50,28,52,53,44,27,54,53,52,52,59,71,73,98,54,38,37,40,36,44,31,46,73,61,39,28,37,42,32,36,30,68,86,83,50,78,76,49,74,47,75,44,74,47,52,60,80,55,45,30,66,57,50,46,56,57,49,50,53,54,31,46,77,68,77,40,54,63,88,51,41,72,44,41,38,38,30,54,56,40,76,74,32,48,61,27,53,44,46,32,32,37,73,67,49,70,32,86,51,36,31,58,92,71,73,52,39,74,88,54,54,61,58,37,82,50,55,87,70,55,49,30,60,57,55,28,34,44,49,21,43,30,78,74,70,44,45,34,28,36,41,34,42,23,52,71,40,27,34,40,36,34,28,36,61,83,42,23,39,53,28,24,15,33,22,58,7,67,65,49,28,53,53,44,36,30,73,61,34,84,80,45,71,87,76,80,88,48,89,57,94,47,64,52,12,44,44,72,67,48,8,34,24,12,18,44,48,49,20,47,49,16,17,52,50,38,43,54,52,49,40,32,61,71,69,70,46,90,53,53,27,38,27,19,55,53,53,32,74,74,42,65,90,72,55,81,73,54,70,40,71,42,85,54,31,50,61,50,10,49,53,50,27,53,52,42,28,55,54,52,54,59,70,74,98

Nearest PDB structures (foldseek):
  2h3g-assembly1_X-2  TM=9.465E-01  e=6.627E-31  Bacillus anthracis str. Ames
  3djc-assembly2_C  TM=9.519E-01  e=5.808E-27  Legionella pneumophila subsp. pneumophila str. Philadelphia 1
  3djc-assembly2_D  TM=9.408E-01  e=3.889E-26  Legionella pneumophila subsp. pneumophila str. Philadelphia 1
  3djc-assembly2_E  TM=9.351E-01  e=6.147E-25  Legionella pneumophila subsp. pneumophila str. Philadelphia 1
  9b78-assembly1_A  TM=9.188E-01  e=3.539E-25  Mycobacterium tuberculosis

Secondary structure (DSSP, 8-state):
-EEEEEE-SSEEEEEEE-SSSEEEEEEEE--TT--HHHHHHHHHHHHHHTT--GGG--EEEEEES-HHHHHHHHHHHHHHH--PPEETTTS----S-B-SS-GGGS-HHHHHHHHHHHHHH-SSEEEEEESSEEEEEEE-TTS-EEEEEEEE-HHHHHHHHHHH-TT---------SSSSBSSHHHHHHHHHHHHHHHHHHHHHHHHHHHHTS--EEEEEEHHHHHHTTT-SS--EE-TTHHHHHHHHHHHHHHHHHHHH-/-EEEEEE-SSEEEEEEE-SSSEEEEEEEE--TT--HHHHHHHHHHHHHHTT--GGG--EEEEEES-HHHHHHHHHHHHHHH--PPEETTTS----S-B-SS-GGGS-HHHHHHHHHHHHHH-SSEEEEEESSEEEEEEE-TTS-EEEEEEEE-HHHHHHHHHHH-TT---------SSSSBSSHHHHHHHHHHHHHHHHHHHHHHHHHHHHTS--EEEEEEHHHHHHTTT-SS--EE-TTHHHHHHHHHHHHHHHHHHHH-

Organism: Asticcacaulis excentricus (strain ATCC 15261 / DSM 4724 / KCTC 12464 / NCIMB 9791 / VKM B-1370 / CB 48) (NCBI:txid573065)